Protein AF-A0A418AWX7-F1 (afdb_monomer_lite)

Sequence (514 aa):
MDALFAVVHDLIVQLERRGQIIQDLVLDSDLHAKKHAKAETHLASHEKKITDVTEALERSQGEVQSLKTELLRATAKLESEQKAFKLQKSKLEQQLKISEHRVKAKEGLLERLQHKFQQVMDKEDVSKTRTREVFRTIQQRDPRKSSAADLKSLELIAMYETEREKMTAEIAQLRSQVQELCCDVRDKENVLLRQTGANGFTQRDAFVEKLEQARLEQEQSSRQLRHKEAIIQEKVNKIEIELRHSKDIIADLRDENANLILEVQSRPTIRDYKAIQRRVVLLERQLSDQKAAVHDAHTLEDLRKYMGTAELIHRDKVNAKLHLNRLTTLPKEACLDVRAIAMESPASSPSLPSALHVVEELVAFETHFSHEREMYSLAMTNVDVYEQGERIMIQHFRHLFGVKSMEGVFPKINEVFLFVNEMNNALASIKESLGLASNVSVAHALNELRTALQKMTDPKRPPLAPDTHESYVVTGKSDVVGVAAVRQQHVTLTKLKQVLGAQTIDELVPRATK

Foldseek 3Di:
DVVVVVVVVVVVVVVVVVVVVVVVVVVVVVVVVVVVVVVVVVVVVVVVVVVVVVVVVVVVVVVVVVVVVVVVVVVVVVVVVVVVVVVVVVVVVVVVVVVVVVVVVVVVVVVVVVVVVVVVVVVVVVLLVVLQVVLCVVVVDGQDPPDPVSVVSSVVSSVVVVVVVVVVVVVVVVVVVVVVVVVVVVVVVVVVVVVVPDDDPVCPVVVVVVVVVVVVVVVVVVVVVVVVVVVVVVVVVVVVVVVVVVVVVVVVVVVVVVVVVVVVVPDDDPVRVVVVVVVVVVVVVVVVLVVCLVVPDPDPVSNVVSDDPVVVVVVVVVCVVVVVVCVVVDDPVVVVVVVVVVVVDPPPDQDPVRVVVVVVVVVVVCVVVVVVVVVVVVCVVCVVVVVVVVVVVLVVQCVVQVPPDSVVSVVVVVVVVVVVVVVLVVLCVLCVVLVHDNPDDSVVSVVSVVVVVVVVVDPPDDDDDDPPPPDPLQPDDDPDPVSVVVNVVVVVQVVLCVVQVHPDSVVSVVSVVD

Organism: NCBI:txid157072

Structure (mmCIF, N/CA/C/O backbone):
data_AF-A0A418AWX7-F1
#
_entry.id   AF-A0A418AWX7-F1
#
loop_
_atom_site.group_PDB
_atom_site.id
_atom_site.type_symbol
_atom_site.label_atom_id
_atom_site.label_alt_id
_atom_site.label_comp_id
_atom_site.label_asym_id
_atom_site.label_entity_id
_atom_site.label_seq_id
_atom_site.pdbx_PDB_ins_code
_atom_site.Cartn_x
_atom_site.Cartn_y
_atom_site.Cartn_z
_atom_site.occupancy
_atom_site.B_iso_or_equiv
_atom_site.auth_seq_id
_atom_site.auth_comp_id
_atom_site.auth_asym_id
_atom_site.auth_atom_id
_atom_site.pdbx_PDB_model_num
ATOM 1 N N . MET A 1 1 ? 109.719 5.223 -92.428 1.00 62.81 1 MET A N 1
ATOM 2 C CA . MET A 1 1 ? 108.495 4.396 -92.493 1.00 62.81 1 MET A CA 1
ATOM 3 C C . MET A 1 1 ? 108.276 3.656 -91.176 1.00 62.81 1 MET A C 1
ATOM 5 O O . MET A 1 1 ? 107.209 3.818 -90.605 1.00 62.81 1 MET A O 1
ATOM 9 N N . ASP A 1 2 ? 109.285 2.980 -90.620 1.00 69.44 2 ASP A N 1
ATOM 10 C CA . ASP A 1 2 ? 109.146 2.183 -89.380 1.00 69.44 2 ASP A CA 1
ATOM 11 C C . ASP A 1 2 ? 108.735 2.973 -88.123 1.00 69.44 2 ASP A C 1
ATOM 13 O O . ASP A 1 2 ? 107.909 2.505 -87.345 1.00 69.44 2 ASP A O 1
ATOM 17 N N . ALA A 1 3 ? 109.219 4.208 -87.948 1.00 73.12 3 ALA A N 1
ATOM 18 C CA . ALA A 1 3 ? 108.812 5.062 -86.822 1.00 73.12 3 ALA A CA 1
ATOM 19 C C . ALA A 1 3 ? 107.324 5.467 -86.875 1.00 73.12 3 ALA A C 1
ATOM 21 O O . ALA A 1 3 ? 106.678 5.591 -85.839 1.00 73.12 3 ALA A O 1
ATOM 22 N N . LEU A 1 4 ? 106.765 5.635 -88.080 1.00 76.81 4 LEU A N 1
ATOM 23 C CA . LEU A 1 4 ? 105.343 5.930 -88.265 1.00 76.81 4 LEU A CA 1
ATOM 24 C C . LEU A 1 4 ? 104.494 4.697 -87.926 1.00 76.81 4 LEU A C 1
ATOM 26 O O . LEU A 1 4 ? 103.482 4.823 -87.247 1.00 76.81 4 LEU A O 1
ATOM 30 N N . PHE A 1 5 ? 104.940 3.505 -88.338 1.00 79.75 5 PHE A N 1
ATOM 31 C CA . PHE A 1 5 ? 104.286 2.241 -87.992 1.00 79.75 5 PHE A CA 1
ATOM 32 C C . PHE A 1 5 ? 104.293 1.971 -86.484 1.00 79.75 5 PHE A C 1
ATOM 34 O O . PHE A 1 5 ? 103.267 1.562 -85.953 1.00 79.75 5 PHE A O 1
ATOM 41 N N . ALA A 1 6 ? 105.396 2.249 -85.783 1.00 81.06 6 ALA A N 1
ATOM 42 C CA . ALA A 1 6 ? 105.475 2.088 -84.331 1.00 81.06 6 ALA A CA 1
ATOM 43 C C . ALA A 1 6 ? 104.516 3.030 -83.578 1.00 81.06 6 ALA A C 1
ATOM 45 O O . ALA A 1 6 ? 103.826 2.592 -82.663 1.00 81.06 6 ALA A O 1
ATOM 46 N N . VAL A 1 7 ? 104.416 4.299 -83.996 1.00 84.62 7 VAL A N 1
ATOM 47 C CA . VAL A 1 7 ? 103.490 5.279 -83.396 1.00 84.62 7 VAL A CA 1
ATOM 48 C C . VAL A 1 7 ? 102.031 4.923 -83.681 1.00 84.62 7 VAL A C 1
ATOM 50 O O . VAL A 1 7 ? 101.191 5.008 -82.789 1.00 84.62 7 VAL A O 1
ATOM 53 N N . VAL A 1 8 ? 101.717 4.493 -84.906 1.00 84.94 8 VAL A N 1
ATOM 54 C CA . VAL A 1 8 ? 100.365 4.037 -85.265 1.00 84.94 8 VAL A CA 1
ATOM 55 C C . VAL A 1 8 ? 100.002 2.758 -84.505 1.00 84.94 8 VAL A C 1
ATOM 57 O O . VAL A 1 8 ? 98.878 2.643 -84.030 1.00 84.94 8 VAL A O 1
ATOM 60 N N . HIS A 1 9 ? 100.940 1.823 -84.334 1.00 88.00 9 HIS A N 1
ATOM 61 C CA . HIS A 1 9 ? 100.716 0.601 -83.563 1.00 88.00 9 HIS A CA 1
ATOM 62 C C . HIS A 1 9 ? 100.492 0.886 -82.070 1.00 88.00 9 HIS A C 1
ATOM 64 O O . HIS A 1 9 ? 99.535 0.370 -81.500 1.00 88.00 9 HIS A O 1
ATOM 70 N N . ASP A 1 10 ? 101.296 1.757 -81.450 1.00 87.62 10 ASP A N 1
ATOM 71 C CA . ASP A 1 10 ? 101.098 2.161 -80.050 1.00 87.62 10 ASP A CA 1
ATOM 72 C C . ASP A 1 10 ? 99.767 2.907 -79.859 1.00 87.62 10 ASP A C 1
ATOM 74 O O . ASP A 1 10 ? 99.044 2.664 -78.894 1.00 87.62 10 ASP A O 1
ATOM 78 N N . LEU A 1 11 ? 99.365 3.741 -80.828 1.00 88.19 11 LEU A N 1
ATOM 79 C CA . LEU A 1 11 ? 98.050 4.384 -80.825 1.00 88.19 11 LEU A CA 1
ATOM 80 C C . LEU A 1 11 ? 96.908 3.360 -80.908 1.00 88.19 11 LEU A C 1
ATOM 82 O O . LEU A 1 11 ? 95.921 3.504 -80.190 1.00 88.19 11 LEU A O 1
ATOM 86 N N . ILE A 1 12 ? 97.036 2.321 -81.740 1.00 89.06 12 ILE A N 1
ATOM 87 C CA . ILE A 1 12 ? 96.049 1.233 -81.831 1.00 89.06 12 ILE A CA 1
ATOM 88 C C . ILE A 1 12 ? 95.947 0.496 -80.493 1.00 89.06 12 ILE A C 1
ATOM 90 O O . ILE A 1 12 ? 94.8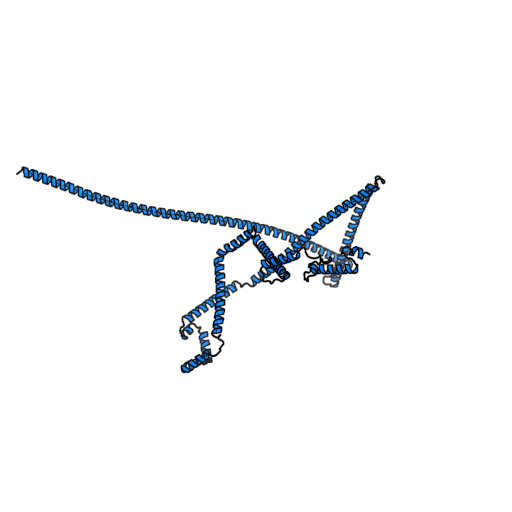47 0.369 -79.965 1.00 89.06 12 ILE A O 1
ATOM 94 N N . VAL A 1 13 ? 97.071 0.107 -79.887 1.00 90.88 13 VAL A N 1
ATOM 95 C CA . VAL A 1 13 ? 97.086 -0.582 -78.583 1.00 90.88 13 VAL A CA 1
ATOM 96 C C . VAL A 1 13 ? 96.496 0.300 -77.476 1.00 90.88 13 VAL A C 1
ATOM 98 O O . VAL A 1 13 ? 95.747 -0.176 -76.620 1.00 90.88 13 VAL A O 1
ATOM 101 N N . GLN A 1 14 ? 96.776 1.606 -77.485 1.00 89.31 14 GLN A N 1
ATOM 102 C CA . GLN A 1 14 ? 96.176 2.550 -76.541 1.00 89.31 14 GLN A CA 1
ATOM 103 C C . GLN A 1 14 ? 94.667 2.723 -76.761 1.00 89.31 14 GLN A C 1
ATOM 105 O O . GLN A 1 14 ? 93.924 2.837 -75.782 1.00 89.31 14 GLN A O 1
ATOM 110 N N . LEU A 1 15 ? 94.202 2.737 -78.013 1.00 89.50 15 LEU A N 1
ATOM 111 C CA . LEU A 1 15 ? 92.778 2.796 -78.348 1.00 89.50 15 LEU A CA 1
ATOM 112 C C . LEU A 1 15 ? 92.053 1.502 -77.966 1.00 89.50 15 LEU A C 1
ATOM 114 O O . LEU A 1 15 ? 90.965 1.582 -77.404 1.00 89.50 15 LEU A O 1
ATOM 118 N N . GLU A 1 16 ? 92.665 0.337 -78.171 1.00 91.44 16 GLU A N 1
ATOM 119 C CA . GLU A 1 16 ? 92.139 -0.961 -77.730 1.00 91.44 16 GLU A CA 1
ATOM 120 C C . GLU A 1 16 ? 92.069 -1.043 -76.202 1.00 91.44 16 GLU A C 1
ATOM 122 O O . GLU A 1 16 ? 91.027 -1.388 -75.646 1.00 91.44 16 GLU A O 1
ATOM 127 N N . ARG A 1 17 ? 93.129 -0.628 -75.493 1.00 91.44 17 ARG A N 1
ATOM 128 C CA . ARG A 1 17 ? 93.140 -0.576 -74.023 1.00 91.44 17 ARG A CA 1
ATOM 129 C C . ARG A 1 17 ? 92.088 0.387 -73.475 1.00 91.44 17 ARG A C 1
ATOM 131 O O . ARG A 1 17 ? 91.425 0.073 -72.490 1.00 91.44 17 ARG A O 1
ATOM 138 N N . ARG A 1 18 ? 91.920 1.560 -74.096 1.00 91.69 18 ARG A N 1
ATOM 139 C CA . ARG A 1 18 ? 90.840 2.497 -73.746 1.00 91.69 18 ARG A CA 1
ATOM 140 C C . ARG A 1 18 ? 89.468 1.902 -74.044 1.00 91.69 18 ARG A C 1
ATOM 142 O O . ARG A 1 18 ? 88.578 2.049 -73.215 1.00 91.69 18 ARG A O 1
ATOM 149 N N . GLY A 1 19 ? 89.313 1.216 -75.175 1.00 91.31 19 GLY A N 1
ATOM 150 C CA . GLY A 1 19 ? 88.096 0.492 -75.537 1.00 91.31 19 GLY A CA 1
ATOM 151 C C . GLY A 1 19 ? 87.714 -0.543 -74.480 1.00 91.31 19 GLY A C 1
ATOM 152 O O . GLY A 1 19 ? 86.573 -0.540 -74.028 1.00 91.31 19 GLY A O 1
ATOM 153 N N . GLN A 1 20 ? 88.681 -1.334 -74.005 1.00 92.44 20 GLN A N 1
ATOM 154 C CA . GLN A 1 20 ? 88.467 -2.317 -72.941 1.00 92.44 20 GLN A CA 1
ATOM 155 C C . GLN A 1 20 ? 88.061 -1.657 -71.617 1.00 92.44 20 GLN A C 1
ATOM 157 O O . GLN A 1 20 ? 87.085 -2.072 -71.006 1.00 92.44 20 GLN A O 1
ATOM 162 N N . ILE A 1 21 ? 88.747 -0.586 -71.201 1.00 92.62 21 ILE A N 1
ATOM 163 C CA . ILE A 1 21 ? 88.401 0.144 -69.968 1.00 92.62 21 ILE A CA 1
ATOM 164 C C . ILE A 1 21 ? 86.984 0.728 -70.052 1.00 92.62 21 ILE A C 1
ATOM 166 O O . ILE A 1 21 ? 86.237 0.670 -69.081 1.00 92.62 21 ILE A O 1
ATOM 170 N N . ILE A 1 22 ? 86.599 1.289 -71.203 1.00 91.12 22 ILE A N 1
ATOM 171 C CA . ILE A 1 22 ? 85.243 1.809 -71.416 1.00 91.12 22 ILE A CA 1
ATOM 172 C C . ILE A 1 22 ? 84.224 0.668 -71.357 1.00 91.12 22 ILE A C 1
ATOM 174 O O . ILE A 1 22 ? 83.183 0.826 -70.726 1.00 91.12 22 ILE A O 1
ATOM 178 N N . GLN A 1 23 ? 84.520 -0.478 -71.972 1.00 92.50 23 GLN A N 1
ATOM 179 C CA . GLN A 1 23 ? 83.641 -1.643 -71.937 1.00 92.50 23 GLN A CA 1
ATOM 180 C C . GLN A 1 23 ? 83.453 -2.175 -70.509 1.00 92.50 23 GLN A C 1
ATOM 182 O O . GLN A 1 23 ? 82.316 -2.410 -70.102 1.00 92.50 23 GLN A O 1
ATOM 187 N N . ASP A 1 24 ? 84.531 -2.290 -69.733 1.00 92.19 24 ASP A N 1
ATOM 188 C CA . ASP A 1 24 ? 84.483 -2.721 -68.334 1.00 92.19 24 ASP A CA 1
ATOM 189 C C . ASP A 1 24 ? 83.691 -1.719 -67.475 1.00 92.19 24 ASP A C 1
ATOM 191 O O . ASP A 1 24 ? 82.825 -2.118 -66.700 1.00 92.19 24 ASP A O 1
ATOM 195 N N . LEU A 1 25 ? 83.893 -0.410 -67.679 1.00 92.44 25 LEU A N 1
ATOM 196 C CA . LEU A 1 25 ? 83.134 0.643 -66.991 1.00 92.44 25 LEU A CA 1
ATOM 197 C C . LEU A 1 25 ? 81.637 0.616 -67.325 1.00 92.44 25 LEU A C 1
ATOM 199 O O . LEU A 1 25 ? 80.815 0.858 -66.442 1.00 92.44 25 LEU A O 1
ATOM 203 N N . VAL A 1 26 ? 81.264 0.334 -68.577 1.00 92.06 26 VAL A N 1
ATOM 204 C CA . VAL A 1 26 ? 79.854 0.203 -68.984 1.00 92.06 26 VAL A CA 1
ATOM 205 C C . VAL A 1 26 ? 79.225 -1.033 -68.341 1.00 92.06 26 VAL A C 1
ATOM 207 O O . VAL A 1 26 ? 78.130 -0.938 -67.791 1.00 92.06 26 VAL A O 1
ATOM 210 N N . LEU A 1 27 ? 79.926 -2.171 -68.338 1.00 92.69 27 LEU A N 1
ATOM 211 C CA . LEU A 1 27 ? 79.446 -3.395 -67.692 1.00 92.69 27 LEU A CA 1
ATOM 212 C C . LEU A 1 27 ? 79.298 -3.223 -66.175 1.00 92.69 27 LEU A C 1
ATOM 214 O O . LEU A 1 27 ? 78.284 -3.640 -65.609 1.00 92.69 27 LEU A O 1
ATOM 218 N N . ASP A 1 28 ? 80.258 -2.571 -65.521 1.00 92.12 28 ASP A N 1
ATOM 219 C CA . ASP A 1 28 ? 80.170 -2.242 -64.100 1.00 92.12 28 ASP A CA 1
ATOM 220 C C . ASP A 1 28 ? 79.027 -1.259 -63.830 1.00 92.12 28 ASP A C 1
ATOM 222 O O . ASP A 1 28 ? 78.258 -1.466 -62.890 1.00 92.12 28 ASP A O 1
ATOM 226 N N . SER A 1 29 ? 78.841 -0.239 -64.673 1.00 91.31 29 SER A N 1
ATOM 227 C CA . SER A 1 29 ? 77.714 0.696 -64.575 1.00 91.31 29 SER A CA 1
ATOM 228 C C . SER A 1 29 ? 76.367 -0.027 -64.675 1.00 91.31 29 SER A C 1
ATOM 230 O O . SER A 1 29 ? 75.503 0.177 -63.821 1.00 91.31 29 SER A O 1
ATOM 232 N N . ASP A 1 30 ? 76.213 -0.951 -65.625 1.00 91.00 30 ASP A N 1
ATOM 233 C CA . ASP A 1 30 ? 75.006 -1.766 -65.787 1.00 91.00 30 ASP A CA 1
ATOM 234 C C . ASP A 1 30 ? 74.768 -2.702 -64.592 1.00 91.00 30 ASP A C 1
ATOM 236 O O . ASP A 1 30 ? 73.631 -2.884 -64.139 1.00 91.00 30 ASP A O 1
ATOM 240 N N . LEU A 1 31 ? 75.827 -3.312 -64.051 1.00 91.38 31 LEU A N 1
ATOM 241 C CA . LEU A 1 31 ? 75.743 -4.148 -62.852 1.00 91.38 31 LEU A CA 1
ATOM 242 C C . LEU A 1 31 ? 75.363 -3.323 -61.620 1.00 91.38 31 LEU A C 1
ATOM 244 O O . LEU A 1 31 ? 74.527 -3.763 -60.823 1.00 91.38 31 LEU A O 1
ATOM 248 N N . HIS A 1 32 ? 75.939 -2.133 -61.465 1.00 90.56 32 HIS A N 1
ATOM 249 C CA . HIS A 1 32 ? 75.603 -1.199 -60.398 1.00 90.56 32 HIS A CA 1
ATOM 250 C C . HIS A 1 32 ? 74.167 -0.688 -60.531 1.00 90.56 32 HIS A C 1
ATOM 252 O O . HIS A 1 32 ? 73.441 -0.719 -59.539 1.00 90.56 32 HIS A O 1
ATOM 258 N N . ALA A 1 33 ? 73.708 -0.341 -61.735 1.00 92.19 33 ALA A N 1
ATOM 259 C CA . ALA A 1 33 ? 72.328 0.060 -62.000 1.00 92.19 33 ALA A CA 1
ATOM 260 C C . ALA A 1 33 ? 71.334 -1.061 -61.659 1.00 92.19 33 ALA A C 1
ATOM 262 O O . ALA A 1 33 ? 70.337 -0.827 -60.978 1.00 92.19 33 ALA A O 1
ATOM 263 N N . LYS A 1 34 ? 71.631 -2.314 -62.034 1.00 92.19 34 LYS A N 1
ATOM 264 C CA . LYS A 1 34 ? 70.796 -3.476 -61.671 1.00 92.19 34 LYS A CA 1
ATOM 265 C C . LYS A 1 34 ? 70.771 -3.733 -60.164 1.00 92.19 34 LYS A C 1
ATOM 267 O O . LYS A 1 34 ? 69.722 -4.088 -59.628 1.00 92.19 34 LYS A O 1
ATOM 272 N N . LYS A 1 35 ? 71.906 -3.589 -59.472 1.00 92.50 35 LYS A N 1
ATOM 273 C CA . LYS A 1 35 ? 71.975 -3.707 -58.004 1.00 92.50 35 LYS A CA 1
ATOM 274 C C . LYS A 1 35 ? 71.192 -2.583 -57.321 1.00 92.50 35 LYS A C 1
ATOM 276 O O . LYS A 1 35 ? 70.462 -2.869 -56.377 1.00 92.50 35 LYS A O 1
ATOM 281 N N . HIS A 1 36 ? 71.297 -1.356 -57.827 1.00 91.50 36 HIS A N 1
ATOM 282 C CA . HIS A 1 36 ? 70.558 -0.195 -57.334 1.00 91.50 36 HIS A CA 1
ATOM 283 C C . HIS A 1 36 ? 69.050 -0.382 -57.502 1.00 91.50 36 HIS A C 1
ATOM 285 O O . HIS A 1 36 ? 68.324 -0.322 -56.519 1.00 91.50 36 HIS A O 1
ATOM 291 N N . ALA A 1 37 ? 68.593 -0.753 -58.702 1.00 91.56 37 ALA A N 1
ATOM 292 C CA . ALA A 1 37 ? 67.181 -1.018 -58.969 1.00 91.56 37 ALA A CA 1
ATOM 293 C C . ALA A 1 37 ? 66.618 -2.124 -58.058 1.00 91.56 37 ALA A C 1
ATOM 295 O O . ALA A 1 37 ? 65.523 -1.997 -57.514 1.00 91.56 37 ALA A O 1
ATOM 296 N N . LYS A 1 38 ? 67.378 -3.204 -57.818 1.00 92.94 38 LYS A N 1
ATOM 297 C CA . LYS A 1 38 ? 66.978 -4.243 -56.852 1.00 92.94 38 LYS A CA 1
ATOM 298 C C . LYS A 1 38 ? 66.885 -3.692 -55.427 1.00 92.94 38 LYS A C 1
ATOM 300 O O . LYS A 1 38 ? 65.895 -3.956 -54.749 1.00 92.94 38 LYS A O 1
ATOM 305 N N . ALA A 1 39 ? 67.875 -2.924 -54.975 1.00 91.62 39 ALA A N 1
ATOM 306 C CA . ALA A 1 39 ? 67.853 -2.305 -53.653 1.00 91.62 39 ALA A CA 1
ATOM 307 C C . ALA A 1 39 ? 66.654 -1.353 -53.487 1.00 91.62 39 ALA A C 1
ATOM 309 O O . ALA A 1 39 ? 65.963 -1.445 -52.478 1.00 91.62 39 ALA A O 1
ATOM 310 N N . GLU A 1 40 ? 66.341 -0.535 -54.495 1.00 92.88 40 GLU A N 1
ATOM 311 C CA . GLU A 1 40 ? 65.166 0.348 -54.509 1.00 92.88 40 GLU A CA 1
ATOM 312 C C . GLU A 1 40 ? 63.855 -0.437 -54.434 1.00 92.88 40 GLU A C 1
ATOM 314 O O . GLU A 1 40 ? 62.979 -0.088 -53.648 1.00 92.88 40 GLU A O 1
ATOM 319 N N . THR A 1 41 ? 63.721 -1.544 -55.173 1.00 93.25 41 THR A N 1
ATOM 320 C CA . THR A 1 41 ? 62.508 -2.380 -55.084 1.00 93.25 41 THR A CA 1
ATOM 321 C C . THR A 1 41 ? 62.333 -3.018 -53.705 1.00 93.25 41 THR A C 1
ATOM 323 O O . THR A 1 41 ? 61.214 -3.090 -53.192 1.00 93.25 41 THR A O 1
ATOM 326 N N . HIS A 1 42 ? 63.425 -3.457 -53.071 1.00 94.62 42 HIS A N 1
ATOM 327 C CA . HIS A 1 42 ? 63.380 -3.977 -51.707 1.00 94.62 42 HIS A CA 1
ATOM 328 C C . HIS A 1 42 ? 63.041 -2.876 -50.703 1.00 94.62 42 HIS A C 1
ATOM 330 O O . HIS A 1 42 ? 62.200 -3.099 -49.834 1.00 94.62 42 HIS A O 1
ATOM 336 N N . LEU A 1 43 ? 63.639 -1.693 -50.848 1.00 94.81 43 LEU A N 1
ATOM 337 C CA . LEU A 1 43 ? 63.383 -0.536 -49.996 1.00 94.81 43 LEU A CA 1
ATOM 338 C C . LEU A 1 43 ? 61.913 -0.109 -50.094 1.00 94.81 43 LEU A C 1
ATOM 340 O O . LEU A 1 43 ? 61.241 -0.074 -49.070 1.00 94.81 43 LEU A O 1
ATOM 344 N N . ALA A 1 44 ? 61.370 0.041 -51.305 1.00 94.06 44 ALA A N 1
ATOM 345 C CA . ALA A 1 44 ? 59.953 0.339 -51.525 1.00 94.06 44 ALA A CA 1
ATOM 346 C C . ALA A 1 44 ? 59.026 -0.745 -50.941 1.00 94.06 44 ALA A C 1
ATOM 348 O O . ALA A 1 44 ? 57.980 -0.448 -50.360 1.00 94.06 44 ALA A O 1
ATOM 349 N N . SER A 1 45 ? 59.406 -2.027 -51.041 1.00 95.00 45 SER A N 1
ATOM 350 C CA . SER A 1 45 ? 58.647 -3.110 -50.403 1.00 95.00 45 SER A CA 1
ATOM 351 C C . SER A 1 45 ? 58.694 -3.039 -48.875 1.00 95.00 45 SER A C 1
ATOM 353 O O . SER A 1 45 ? 57.709 -3.413 -48.236 1.00 95.00 45 SER A O 1
ATOM 355 N N . HIS A 1 46 ? 59.819 -2.640 -48.285 1.00 94.62 46 HIS A N 1
ATOM 356 C CA . HIS A 1 46 ? 59.952 -2.484 -46.840 1.00 94.62 46 HIS A CA 1
ATOM 357 C C . HIS A 1 46 ? 59.199 -1.255 -46.337 1.00 94.62 46 HIS A C 1
ATOM 359 O O . HIS A 1 46 ? 58.489 -1.377 -45.345 1.00 94.62 46 HIS A O 1
ATOM 365 N N . GLU A 1 47 ? 59.266 -0.128 -47.046 1.00 95.12 47 GLU A N 1
ATOM 366 C CA . GLU A 1 47 ? 58.471 1.069 -46.758 1.00 95.12 47 GLU A CA 1
ATOM 367 C C . GLU A 1 47 ? 56.978 0.747 -46.762 1.00 95.12 47 GLU A C 1
ATOM 369 O O . GLU A 1 47 ? 56.298 1.031 -45.780 1.00 95.12 47 GLU A O 1
ATOM 374 N N . LYS A 1 48 ? 56.491 0.036 -47.788 1.00 95.94 48 LYS A N 1
ATOM 375 C CA . LYS A 1 48 ? 55.095 -0.415 -47.837 1.00 95.94 48 LYS A CA 1
ATOM 376 C C . LYS A 1 48 ? 54.719 -1.312 -46.651 1.00 95.94 48 LYS A C 1
ATOM 378 O O . LYS A 1 48 ? 53.654 -1.171 -46.065 1.00 95.94 48 LYS A O 1
ATOM 383 N N . LYS A 1 49 ? 55.593 -2.243 -46.254 1.00 96.69 49 LYS A N 1
ATOM 384 C CA . LYS A 1 49 ? 55.337 -3.083 -45.070 1.00 96.69 49 LYS A CA 1
ATOM 385 C C . LYS A 1 49 ? 55.302 -2.260 -43.784 1.00 96.69 49 LYS A C 1
ATOM 387 O O . LYS A 1 49 ? 54.504 -2.562 -42.903 1.00 96.69 49 LYS A O 1
ATOM 392 N N . ILE A 1 50 ? 56.162 -1.250 -43.662 1.00 95.44 50 ILE A N 1
ATOM 393 C CA . ILE A 1 50 ? 56.182 -0.352 -42.504 1.00 95.44 50 ILE A CA 1
ATOM 394 C C . ILE A 1 50 ? 54.872 0.438 -42.445 1.00 95.44 50 ILE A C 1
ATOM 396 O O . ILE A 1 50 ? 54.262 0.478 -41.378 1.00 95.44 50 ILE A O 1
ATOM 400 N N . THR A 1 51 ? 54.394 0.994 -43.564 1.00 96.44 51 THR A N 1
ATOM 401 C CA . THR A 1 51 ? 53.107 1.711 -43.605 1.00 96.44 51 THR A CA 1
ATOM 402 C C . THR A 1 51 ? 51.943 0.799 -43.234 1.00 96.44 51 THR A C 1
ATOM 404 O O . THR A 1 51 ? 51.185 1.134 -42.329 1.00 96.44 51 THR A O 1
ATOM 407 N N . ASP A 1 52 ? 51.863 -0.397 -43.827 1.00 96.44 52 ASP A N 1
ATOM 408 C CA . ASP A 1 52 ? 50.788 -1.359 -43.554 1.00 96.44 52 ASP A CA 1
ATOM 409 C C . ASP A 1 52 ? 50.743 -1.760 -42.063 1.00 96.44 52 ASP A C 1
ATOM 411 O O . ASP A 1 52 ? 49.669 -1.839 -41.459 1.00 96.44 52 ASP A O 1
ATOM 415 N N . VAL A 1 53 ? 51.910 -1.987 -41.442 1.00 96.56 53 VAL A N 1
ATOM 416 C CA . VAL A 1 53 ? 52.018 -2.317 -40.008 1.00 96.56 53 VAL A CA 1
ATOM 417 C C . VAL A 1 53 ? 51.666 -1.120 -39.124 1.00 96.56 53 VAL A C 1
ATOM 419 O O . VAL A 1 53 ? 51.025 -1.303 -38.089 1.00 96.56 53 VAL A O 1
ATOM 422 N N . THR A 1 54 ? 52.052 0.093 -39.521 1.00 95.88 54 THR A N 1
ATOM 423 C CA . THR A 1 54 ? 51.767 1.319 -38.760 1.00 95.88 54 THR A CA 1
ATOM 424 C C . THR A 1 54 ? 50.264 1.589 -38.750 1.00 95.88 54 THR A C 1
ATOM 426 O O . THR A 1 54 ? 49.679 1.759 -37.684 1.00 95.88 54 THR A O 1
ATOM 429 N N . GLU A 1 55 ? 49.603 1.497 -39.905 1.00 96.31 55 GLU A N 1
ATOM 430 C CA . GLU A 1 55 ? 48.148 1.639 -39.996 1.00 96.31 55 GLU A CA 1
ATOM 431 C C . GLU A 1 55 ? 47.401 0.549 -39.212 1.00 96.31 55 GLU A C 1
ATOM 433 O O . GLU A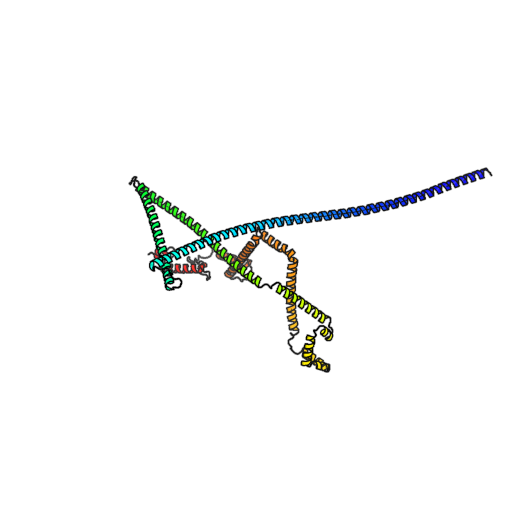 1 55 ? 46.378 0.817 -38.581 1.00 96.31 55 GLU A O 1
ATOM 438 N N . ALA A 1 56 ? 47.888 -0.697 -39.241 1.00 96.38 56 ALA A N 1
ATOM 439 C CA . ALA A 1 56 ? 47.294 -1.782 -38.461 1.00 96.38 56 ALA A CA 1
ATOM 440 C C . ALA A 1 56 ? 47.434 -1.543 -36.947 1.00 96.38 56 ALA A C 1
ATOM 442 O O . ALA A 1 56 ? 46.498 -1.819 -36.191 1.00 96.38 56 ALA A O 1
ATOM 443 N N . LEU A 1 57 ? 48.573 -1.000 -36.505 1.00 96.25 57 LEU A N 1
ATOM 444 C CA . LEU A 1 57 ? 48.801 -0.630 -35.111 1.00 96.25 57 LEU A CA 1
ATOM 445 C C . LEU A 1 57 ? 47.867 0.505 -34.675 1.00 96.25 5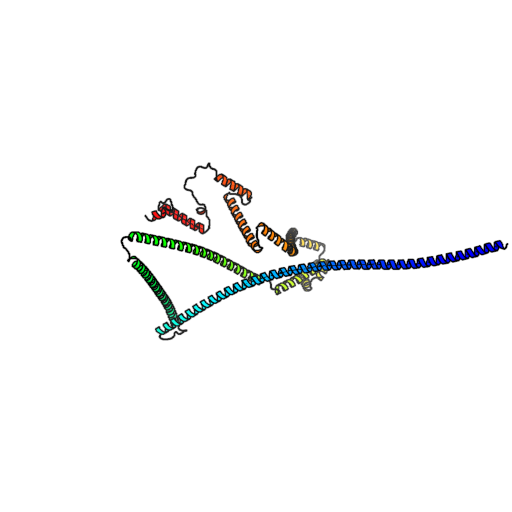7 LEU A C 1
ATOM 447 O O . LEU A 1 57 ? 47.253 0.397 -33.616 1.00 96.25 57 LEU A O 1
ATOM 451 N N . GLU A 1 58 ? 47.713 1.552 -35.487 1.00 96.62 58 GLU A N 1
ATOM 452 C CA . GLU A 1 58 ? 46.793 2.663 -35.206 1.00 96.62 58 GLU A CA 1
ATOM 453 C C . GLU A 1 58 ? 45.337 2.189 -35.110 1.00 96.62 58 GLU A C 1
ATOM 455 O O . GLU A 1 58 ? 44.630 2.544 -34.164 1.00 96.62 58 GLU A O 1
ATOM 460 N N . ARG A 1 59 ? 44.901 1.314 -36.029 1.00 96.44 59 ARG A N 1
ATOM 461 C CA . ARG A 1 59 ? 43.568 0.691 -35.980 1.00 96.44 59 ARG A CA 1
ATOM 462 C C . ARG A 1 59 ? 43.358 -0.098 -34.688 1.00 96.44 59 ARG A C 1
ATOM 464 O O . ARG A 1 59 ? 42.369 0.123 -33.992 1.00 96.44 59 ARG A O 1
ATOM 471 N N . SER A 1 60 ? 44.315 -0.950 -34.319 1.00 94.50 60 SER A N 1
ATOM 472 C CA . SER A 1 60 ? 44.240 -1.732 -33.080 1.00 94.50 60 SER A CA 1
ATOM 473 C C . SER A 1 60 ? 44.246 -0.844 -31.828 1.00 94.50 60 SER A C 1
ATOM 475 O O . SER A 1 60 ? 43.499 -1.093 -30.882 1.00 94.50 60 SER A O 1
ATOM 477 N N . GLN A 1 61 ? 45.031 0.238 -31.817 1.00 96.88 61 GLN A N 1
ATOM 478 C CA . GLN A 1 61 ? 45.019 1.214 -30.725 1.00 96.88 61 GLN A CA 1
ATOM 479 C C . GLN A 1 61 ? 43.663 1.921 -30.604 1.00 96.88 61 GLN A C 1
ATOM 481 O O . GLN A 1 61 ? 43.171 2.093 -29.485 1.00 96.88 61 GLN A O 1
ATOM 486 N N . GLY A 1 62 ? 43.037 2.282 -31.728 1.00 95.69 62 GLY A N 1
ATOM 487 C CA . GLY A 1 62 ? 41.682 2.834 -31.758 1.00 95.69 62 GLY A CA 1
ATOM 488 C C . GLY A 1 62 ? 40.644 1.865 -31.184 1.00 95.69 62 GLY A C 1
ATOM 489 O O . GLY A 1 62 ? 39.841 2.249 -30.330 1.00 95.69 62 GLY A O 1
ATOM 490 N N . GLU A 1 63 ? 40.707 0.589 -31.570 1.00 96.81 63 GLU A N 1
ATOM 491 C CA . GLU A 1 63 ? 39.831 -0.462 -31.038 1.00 96.81 63 GLU A CA 1
ATOM 492 C C . GLU A 1 63 ? 40.005 -0.637 -29.525 1.00 96.81 63 GLU A C 1
ATOM 494 O O . GLU A 1 63 ? 39.021 -0.605 -28.785 1.00 96.81 63 GLU A O 1
ATOM 499 N N . VAL A 1 64 ? 41.244 -0.728 -29.034 1.00 95.75 64 VAL A N 1
ATOM 500 C CA . VAL A 1 64 ? 41.534 -0.846 -27.595 1.00 95.75 64 VAL A CA 1
ATOM 501 C C . VAL A 1 64 ? 40.998 0.356 -26.815 1.00 95.75 64 VAL A C 1
ATOM 503 O O . VAL A 1 64 ? 40.441 0.187 -25.727 1.00 95.75 64 VAL A O 1
ATOM 506 N N . GLN A 1 65 ? 41.126 1.573 -27.352 1.00 95.88 65 GLN A N 1
ATOM 507 C CA . GLN A 1 65 ? 40.557 2.764 -26.721 1.00 95.88 65 GLN A CA 1
ATOM 508 C C . GLN A 1 65 ? 39.028 2.706 -26.686 1.00 95.88 65 GLN A C 1
ATOM 510 O O . GLN A 1 65 ? 38.441 2.976 -25.635 1.00 95.88 65 GLN A O 1
ATOM 515 N N . SER A 1 66 ? 38.384 2.296 -27.782 1.00 96.06 66 SER A N 1
ATOM 516 C CA . SER A 1 66 ? 36.926 2.146 -27.833 1.00 96.06 66 SER A CA 1
ATOM 517 C C . SER A 1 66 ? 36.431 1.134 -26.792 1.00 96.06 66 SER A C 1
ATOM 519 O O . SER A 1 66 ? 35.615 1.491 -25.938 1.00 96.06 66 SER A O 1
ATOM 521 N N . LEU A 1 67 ? 37.040 -0.055 -26.734 1.00 95.56 67 LEU A N 1
ATOM 522 C CA . LEU A 1 67 ? 36.718 -1.104 -25.766 1.00 95.56 67 LEU A CA 1
ATOM 523 C C . LEU A 1 67 ? 36.945 -0.639 -24.324 1.00 95.56 67 LEU A C 1
ATOM 525 O O . LEU A 1 67 ? 36.146 -0.936 -23.436 1.00 95.56 67 LEU A O 1
ATOM 529 N N . LYS A 1 68 ? 37.994 0.153 -24.071 1.00 96.50 68 LYS A N 1
ATOM 530 C CA . LYS A 1 68 ? 38.241 0.743 -22.749 1.00 96.50 68 LYS A CA 1
ATOM 531 C C . LYS A 1 68 ? 37.136 1.722 -22.346 1.00 96.50 68 LYS A C 1
ATOM 533 O O . LYS A 1 68 ? 36.723 1.724 -21.186 1.00 96.50 68 LYS A O 1
ATOM 538 N N . THR A 1 69 ? 36.636 2.541 -23.274 1.00 96.12 69 THR A N 1
ATOM 539 C CA . THR A 1 69 ? 35.511 3.449 -22.985 1.00 96.12 69 THR A CA 1
ATOM 540 C C . THR A 1 69 ? 34.202 2.700 -22.753 1.00 96.12 69 THR A C 1
ATOM 542 O O . THR A 1 69 ? 33.438 3.073 -21.861 1.00 96.12 69 THR A O 1
ATOM 545 N N . GLU A 1 70 ? 33.949 1.623 -23.496 1.00 96.12 70 GLU A N 1
ATOM 546 C CA . GLU A 1 70 ? 32.776 0.769 -23.297 1.00 96.12 70 GLU A CA 1
ATOM 547 C C . GLU A 1 70 ? 32.819 0.054 -21.951 1.00 96.12 70 GLU A C 1
ATOM 549 O O . GLU A 1 70 ? 31.823 0.072 -21.225 1.00 96.12 70 GLU A O 1
ATOM 554 N N . LEU A 1 71 ? 33.984 -0.479 -21.567 1.00 94.31 71 LEU A N 1
ATOM 555 C CA . LEU A 1 71 ? 34.192 -1.095 -20.260 1.00 94.31 71 LEU A CA 1
ATOM 556 C C . LEU A 1 71 ? 33.886 -0.107 -19.129 1.00 94.31 71 LEU A C 1
ATOM 558 O O . LEU A 1 71 ? 33.123 -0.440 -18.229 1.00 94.31 71 LEU A O 1
ATOM 562 N N . LEU A 1 72 ? 34.407 1.125 -19.201 1.00 96.69 72 LEU A N 1
ATOM 563 C CA . LEU A 1 72 ? 34.141 2.163 -18.196 1.00 96.69 72 LEU A CA 1
ATOM 564 C C . LEU A 1 72 ? 32.654 2.540 -18.109 1.00 96.69 72 LEU A C 1
ATOM 566 O O . LEU A 1 72 ? 32.127 2.768 -17.018 1.00 96.69 72 LEU A O 1
ATOM 570 N N . ARG A 1 73 ? 31.950 2.599 -19.246 1.00 94.75 73 ARG A N 1
ATOM 571 C CA . ARG A 1 73 ? 30.497 2.836 -19.250 1.00 94.75 73 ARG A CA 1
ATOM 572 C C . ARG A 1 73 ? 29.739 1.661 -18.639 1.00 94.75 73 ARG A C 1
ATOM 574 O O . ARG A 1 73 ? 28.797 1.888 -17.884 1.00 94.75 73 ARG A O 1
ATOM 581 N N . ALA A 1 74 ? 30.130 0.427 -18.951 1.00 93.19 74 ALA A N 1
ATOM 582 C CA . ALA A 1 74 ? 29.510 -0.773 -18.403 1.00 93.19 74 ALA A CA 1
ATOM 583 C C . ALA A 1 74 ? 29.716 -0.871 -16.883 1.00 93.19 74 ALA A C 1
ATOM 585 O O . ALA A 1 74 ? 28.756 -1.128 -16.159 1.00 93.19 74 ALA A O 1
ATOM 586 N N . THR A 1 75 ? 30.922 -0.583 -16.380 1.00 93.44 75 THR A N 1
ATOM 587 C CA . THR A 1 75 ? 31.195 -0.574 -14.935 1.00 93.44 75 THR A CA 1
ATOM 588 C C . THR A 1 75 ? 30.399 0.513 -14.219 1.00 93.44 75 THR A C 1
ATOM 590 O O . THR A 1 75 ? 29.780 0.233 -13.197 1.00 93.44 75 THR A O 1
ATOM 593 N N . ALA A 1 76 ? 30.321 1.726 -14.779 1.00 94.12 76 ALA A N 1
ATOM 594 C CA . ALA A 1 76 ? 29.526 2.810 -14.200 1.00 94.12 76 ALA A CA 1
ATOM 595 C C . ALA A 1 76 ? 28.021 2.483 -14.154 1.00 94.12 76 ALA A C 1
ATOM 597 O O . ALA A 1 76 ? 27.348 2.785 -13.165 1.00 94.12 76 ALA A O 1
ATOM 598 N N . LYS A 1 77 ? 27.487 1.833 -15.200 1.00 94.88 77 LYS A N 1
ATOM 599 C CA . LYS A 1 77 ? 26.099 1.342 -15.214 1.00 94.88 77 LYS A CA 1
ATOM 600 C C . LYS A 1 77 ? 25.867 0.301 -14.120 1.00 94.88 77 LYS A C 1
ATOM 602 O O . LYS A 1 77 ? 24.937 0.460 -13.334 1.00 94.88 77 LYS A O 1
ATOM 607 N N . LEU A 1 78 ? 26.750 -0.691 -14.011 1.00 92.25 78 LEU A N 1
ATOM 608 C CA . LEU A 1 78 ? 26.644 -1.754 -13.010 1.00 92.25 78 LEU A CA 1
ATOM 609 C C . LEU A 1 78 ? 26.712 -1.198 -11.578 1.00 92.25 78 LEU A C 1
ATOM 611 O O . LEU A 1 78 ? 25.930 -1.600 -10.718 1.00 92.25 78 LEU A O 1
ATOM 615 N N . GLU A 1 79 ? 27.579 -0.218 -11.315 1.00 93.06 79 GLU A N 1
ATOM 616 C CA . GLU A 1 79 ? 27.636 0.469 -10.018 1.00 93.06 79 GLU A CA 1
ATOM 617 C C . GLU A 1 79 ? 26.355 1.255 -9.701 1.00 93.06 79 GLU A C 1
ATOM 619 O O . GLU A 1 79 ? 25.904 1.272 -8.550 1.00 93.06 79 GLU A O 1
ATOM 624 N N . SER A 1 80 ? 25.766 1.916 -10.701 1.00 90.81 80 SER A N 1
ATOM 625 C CA . SER A 1 80 ? 24.499 2.640 -10.554 1.00 90.81 80 SER A CA 1
ATOM 626 C C . SER A 1 80 ? 23.351 1.685 -10.214 1.00 90.81 80 SER A C 1
ATOM 628 O O . SER A 1 80 ? 22.636 1.892 -9.230 1.00 90.81 80 SER A O 1
ATOM 630 N N . GLU A 1 81 ? 23.232 0.585 -10.959 1.00 90.94 81 GLU A N 1
ATOM 631 C CA . GLU A 1 81 ? 22.240 -0.466 -10.717 1.00 90.94 81 GLU A CA 1
ATOM 632 C C . GLU A 1 81 ? 22.429 -1.104 -9.338 1.00 90.94 81 GLU A C 1
ATOM 634 O O . GLU A 1 81 ? 21.470 -1.268 -8.585 1.00 90.94 81 GLU A O 1
ATOM 639 N N . GLN A 1 82 ? 23.672 -1.378 -8.935 1.00 91.69 82 GLN A N 1
ATOM 640 C CA . GLN A 1 82 ? 23.965 -1.927 -7.614 1.00 91.69 82 GLN A CA 1
ATOM 641 C C . GLN A 1 82 ? 23.528 -0.980 -6.484 1.00 91.69 82 GLN A C 1
ATOM 643 O O . GLN A 1 82 ? 23.019 -1.436 -5.455 1.00 91.69 82 GLN A O 1
ATOM 648 N N . LYS A 1 83 ? 23.700 0.337 -6.653 1.00 92.62 83 LYS A N 1
ATOM 649 C CA . LYS A 1 83 ? 23.208 1.341 -5.695 1.00 92.62 83 LYS A CA 1
ATOM 650 C C . LYS A 1 83 ? 21.678 1.378 -5.665 1.00 92.62 83 LYS A C 1
ATOM 652 O O . LYS A 1 83 ? 21.107 1.396 -4.573 1.00 92.62 83 LYS A O 1
ATOM 657 N N . ALA A 1 84 ? 21.024 1.324 -6.826 1.00 88.75 84 ALA A N 1
ATOM 658 C CA . ALA A 1 84 ? 19.566 1.279 -6.926 1.00 88.75 84 ALA A CA 1
ATOM 659 C C . ALA A 1 84 ? 18.986 0.031 -6.236 1.00 88.75 84 ALA A C 1
ATOM 661 O O . ALA A 1 84 ? 18.085 0.152 -5.403 1.00 88.75 84 ALA A O 1
ATOM 662 N N . PHE A 1 85 ? 19.563 -1.150 -6.478 1.00 90.81 85 PHE A N 1
ATOM 663 C CA . PHE A 1 85 ? 19.138 -2.392 -5.829 1.00 90.81 85 PHE A CA 1
ATOM 664 C C . PHE A 1 85 ? 19.368 -2.381 -4.317 1.00 90.81 85 PHE A C 1
ATOM 666 O O . PHE A 1 85 ? 18.508 -2.844 -3.568 1.00 90.81 85 PHE A O 1
ATOM 673 N N . LYS A 1 86 ? 20.482 -1.815 -3.831 1.00 89.94 86 LYS A N 1
ATOM 674 C CA . LYS A 1 86 ? 20.718 -1.651 -2.384 1.00 89.94 86 LYS A CA 1
ATOM 675 C C . LYS A 1 86 ? 19.657 -0.763 -1.731 1.00 89.94 86 LYS A C 1
ATOM 677 O O . LYS A 1 86 ? 19.159 -1.104 -0.658 1.00 89.94 86 LYS A O 1
ATOM 682 N N . LEU A 1 87 ? 19.283 0.339 -2.382 1.00 88.56 87 LEU A N 1
ATOM 683 C CA . LEU A 1 87 ? 18.235 1.231 -1.887 1.00 88.56 87 LEU A CA 1
ATOM 684 C C . LEU A 1 87 ? 16.865 0.538 -1.875 1.00 88.56 87 LEU A C 1
ATOM 686 O O . LEU A 1 87 ? 16.146 0.604 -0.879 1.00 88.56 87 LEU A O 1
ATOM 690 N N . GLN A 1 88 ? 16.522 -0.169 -2.955 1.00 87.25 88 GLN A N 1
ATOM 691 C CA . GLN A 1 88 ? 15.265 -0.909 -3.053 1.00 87.25 88 GLN A CA 1
ATOM 692 C C . GLN A 1 88 ? 15.182 -2.024 -2.004 1.00 87.25 88 GLN A C 1
ATOM 694 O O . GLN A 1 88 ? 14.152 -2.164 -1.346 1.00 87.25 88 GLN A O 1
ATOM 699 N N . LYS A 1 89 ? 16.277 -2.764 -1.787 1.00 88.00 89 LYS A N 1
ATOM 700 C CA . LYS A 1 89 ? 16.381 -3.779 -0.734 1.00 88.00 89 LYS A CA 1
ATOM 701 C C . LYS A 1 89 ? 16.114 -3.177 0.647 1.00 88.00 89 LYS A C 1
ATOM 703 O O . LYS A 1 89 ? 15.261 -3.686 1.363 1.00 88.00 89 LYS A O 1
ATOM 708 N N . SER A 1 90 ? 16.770 -2.066 0.988 1.00 82.19 90 SER A N 1
ATOM 709 C CA . SER A 1 90 ? 16.569 -1.398 2.282 1.00 82.19 90 SER A CA 1
ATOM 710 C C . SER A 1 90 ? 15.122 -0.922 2.476 1.00 82.19 90 SER A C 1
ATOM 712 O O . SER A 1 90 ? 14.551 -1.098 3.553 1.00 82.19 90 SER A O 1
ATOM 714 N N . LYS A 1 91 ? 14.490 -0.388 1.421 1.00 85.25 91 LYS A N 1
ATOM 715 C CA . LYS A 1 91 ? 13.077 0.015 1.455 1.00 85.25 91 LYS A CA 1
ATOM 716 C C . LYS A 1 91 ? 12.149 -1.180 1.701 1.00 85.25 91 LYS A C 1
ATOM 718 O O . LYS A 1 91 ? 11.239 -1.079 2.522 1.00 85.25 91 LYS A O 1
ATOM 723 N N . LEU A 1 92 ? 12.380 -2.300 1.015 1.00 81.88 92 LEU A N 1
ATOM 724 C CA . LEU A 1 92 ? 11.591 -3.523 1.188 1.00 81.88 92 LEU A CA 1
ATOM 725 C C . LEU A 1 92 ? 11.777 -4.129 2.586 1.00 81.88 92 LEU A C 1
ATOM 727 O O . LEU A 1 92 ? 10.793 -4.513 3.210 1.00 81.88 92 LEU A O 1
ATOM 731 N N . GLU A 1 93 ? 12.999 -4.145 3.118 1.00 81.56 93 GLU A N 1
ATOM 732 C CA . GLU A 1 93 ? 13.281 -4.597 4.489 1.00 81.56 93 GLU A CA 1
ATOM 733 C C . GLU A 1 93 ? 12.553 -3.738 5.535 1.00 81.56 93 GLU A C 1
ATOM 735 O O . GLU A 1 93 ? 11.969 -4.264 6.485 1.00 81.56 93 GLU A O 1
ATOM 740 N N . GLN A 1 94 ? 12.521 -2.415 5.347 1.00 83.88 94 GLN A N 1
ATOM 741 C CA . GLN A 1 94 ? 11.777 -1.517 6.230 1.00 83.88 94 GLN A CA 1
ATOM 742 C C . GLN A 1 94 ? 10.263 -1.763 6.153 1.00 83.88 94 GLN A C 1
ATOM 744 O O . GLN A 1 94 ? 9.598 -1.824 7.190 1.00 83.88 94 GLN A O 1
ATOM 749 N N . GLN A 1 95 ? 9.712 -1.921 4.946 1.00 78.44 95 GLN A N 1
ATOM 750 C CA . GLN A 1 95 ? 8.293 -2.231 4.754 1.00 78.44 95 GLN A CA 1
ATOM 751 C C . GLN A 1 95 ? 7.914 -3.569 5.394 1.00 78.44 95 GLN A C 1
ATOM 753 O O . GLN A 1 95 ? 6.891 -3.646 6.080 1.00 78.44 95 GLN A O 1
ATOM 758 N N . LEU A 1 96 ? 8.760 -4.591 5.234 1.00 77.94 96 LEU A N 1
ATOM 759 C CA . LEU A 1 96 ? 8.574 -5.894 5.861 1.00 77.94 96 LEU A CA 1
ATOM 760 C C . LEU A 1 96 ? 8.516 -5.750 7.384 1.00 77.94 96 LEU A C 1
ATOM 762 O O . LEU A 1 96 ? 7.520 -6.145 7.987 1.00 77.94 96 LEU A O 1
ATOM 766 N N . LYS A 1 97 ? 9.494 -5.071 7.991 1.00 85.44 97 LYS A N 1
ATOM 767 C CA . LYS A 1 97 ? 9.552 -4.867 9.444 1.00 85.44 97 LYS A CA 1
ATOM 768 C C . LYS A 1 97 ? 8.319 -4.141 9.994 1.00 85.44 97 LYS A C 1
ATOM 770 O O . LYS A 1 97 ? 7.767 -4.526 11.024 1.00 85.44 97 LYS A O 1
ATOM 775 N N . ILE A 1 98 ? 7.844 -3.100 9.307 1.00 79.12 98 ILE A N 1
ATOM 776 C CA . ILE A 1 98 ? 6.614 -2.388 9.697 1.00 79.12 98 ILE A CA 1
ATOM 777 C C . ILE A 1 98 ? 5.403 -3.324 9.607 1.00 79.12 98 ILE A C 1
ATOM 779 O O . ILE A 1 98 ? 4.557 -3.340 10.506 1.00 79.12 98 ILE A O 1
ATOM 783 N N . SER A 1 99 ? 5.317 -4.120 8.538 1.00 68.50 99 SER A N 1
ATOM 784 C CA . SER A 1 99 ? 4.220 -5.068 8.354 1.00 68.50 99 SER A CA 1
ATOM 785 C C . SER A 1 99 ? 4.213 -6.165 9.427 1.00 68.50 99 SER A C 1
ATOM 787 O O . SER A 1 99 ? 3.144 -6.461 9.959 1.00 68.50 99 SER A O 1
ATOM 789 N N . GLU A 1 100 ? 5.381 -6.671 9.830 1.00 79.31 100 GLU A N 1
ATOM 790 C CA . GLU A 1 100 ? 5.546 -7.643 10.917 1.00 79.31 100 GLU A CA 1
ATOM 791 C C . GLU A 1 100 ? 5.073 -7.073 12.256 1.00 79.31 100 GLU A C 1
ATOM 793 O O . GLU A 1 100 ? 4.267 -7.694 12.949 1.00 79.31 100 GLU A O 1
ATOM 798 N N . HIS A 1 101 ? 5.496 -5.852 12.607 1.00 82.50 101 HIS A N 1
ATOM 799 C CA . HIS A 1 101 ? 5.027 -5.188 13.826 1.00 82.50 101 HIS A CA 1
ATOM 800 C C . HIS A 1 101 ? 3.503 -4.998 13.826 1.00 82.50 101 HIS A C 1
ATOM 802 O O . HIS A 1 101 ? 2.851 -5.210 14.851 1.00 82.50 101 HIS A O 1
ATOM 808 N N . ARG A 1 102 ? 2.918 -4.646 12.673 1.00 78.69 102 ARG A N 1
ATOM 809 C CA . ARG A 1 102 ? 1.464 -4.502 12.518 1.00 78.69 102 ARG A CA 1
ATOM 810 C C . ARG A 1 102 ? 0.733 -5.832 12.694 1.00 78.69 102 ARG A C 1
ATOM 812 O O . ARG A 1 102 ? -0.322 -5.853 13.326 1.00 78.69 102 ARG A O 1
ATOM 819 N N . VAL A 1 103 ? 1.264 -6.921 12.139 1.00 81.31 103 VAL A N 1
ATOM 820 C CA . VAL A 1 103 ? 0.693 -8.268 12.297 1.00 81.31 103 VAL A CA 1
ATOM 821 C C . VAL A 1 103 ? 0.762 -8.695 13.759 1.00 81.31 103 VAL A C 1
ATOM 823 O O . VAL A 1 103 ? -0.278 -8.999 14.334 1.00 81.31 103 VAL A O 1
ATOM 826 N N . LYS A 1 104 ? 1.922 -8.559 14.407 1.00 86.56 104 LYS A N 1
ATOM 827 C CA . LYS A 1 104 ? 2.102 -8.899 15.825 1.00 86.56 104 LYS A CA 1
ATOM 828 C C . LYS A 1 104 ? 1.161 -8.123 16.754 1.00 86.56 104 LYS A C 1
ATOM 830 O O . LYS A 1 104 ? 0.625 -8.668 17.716 1.00 86.56 104 LYS A O 1
ATOM 835 N N . ALA A 1 105 ? 0.912 -6.845 16.460 1.00 77.38 105 ALA A N 1
ATOM 836 C CA . ALA A 1 105 ? -0.055 -6.044 17.210 1.00 77.38 105 ALA A CA 1
ATOM 837 C C . ALA A 1 105 ? -1.500 -6.551 17.040 1.00 77.38 105 ALA A C 1
ATOM 839 O O . ALA A 1 105 ? -2.272 -6.549 18.003 1.00 77.38 105 ALA A O 1
ATOM 840 N N . LYS A 1 106 ? -1.867 -6.997 15.830 1.00 79.19 106 LYS A N 1
ATOM 841 C CA . LYS A 1 106 ? -3.179 -7.601 15.555 1.00 79.19 106 LYS A CA 1
ATOM 842 C C . LYS A 1 106 ? -3.325 -8.973 16.209 1.00 79.19 106 LYS A C 1
ATOM 844 O O . LYS A 1 106 ? -4.375 -9.231 16.786 1.00 79.19 106 LYS A O 1
ATOM 849 N N . GLU A 1 107 ? -2.289 -9.806 16.183 1.00 84.31 107 GLU A N 1
ATOM 850 C CA . GLU A 1 107 ? -2.255 -11.099 16.880 1.00 84.31 107 GLU A CA 1
ATOM 851 C C . GLU A 1 107 ? -2.496 -10.915 18.382 1.00 84.31 107 GLU A C 1
ATOM 853 O O . GLU A 1 107 ? -3.422 -11.505 18.930 1.00 84.31 107 GLU A O 1
ATOM 858 N N . GLY A 1 108 ? -1.798 -9.975 19.029 1.00 84.31 108 GLY A N 1
ATOM 859 C CA . GLY A 1 108 ? -2.039 -9.670 20.444 1.00 84.31 108 GLY A CA 1
ATOM 860 C C . GLY A 1 108 ? -3.428 -9.073 20.739 1.00 84.31 108 GLY A C 1
ATOM 861 O O . GLY A 1 108 ? -3.912 -9.119 21.873 1.00 84.31 108 GLY A O 1
ATOM 862 N N . LEU A 1 109 ? -4.110 -8.476 19.755 1.00 88.12 109 LEU A N 1
ATOM 863 C CA . LEU A 1 109 ? -5.516 -8.079 19.902 1.00 88.12 109 LEU A CA 1
ATOM 864 C C . LEU A 1 109 ? -6.447 -9.287 19.781 1.00 88.12 109 LEU A C 1
ATOM 866 O O . LEU A 1 109 ? -7.376 -9.397 20.581 1.00 88.12 109 LEU A O 1
ATOM 870 N N . LEU A 1 110 ? -6.187 -10.184 18.828 1.00 87.00 110 LEU A N 1
ATOM 871 C CA . LEU A 1 110 ? -6.938 -11.427 18.660 1.00 87.00 110 LEU A CA 1
ATOM 872 C C . LEU A 1 110 ? -6.835 -12.311 19.902 1.00 87.00 110 LEU A C 1
ATOM 874 O O . LEU A 1 110 ? -7.866 -12.762 20.382 1.00 87.00 110 LEU A O 1
ATOM 878 N N . GLU A 1 111 ? -5.648 -12.465 20.489 1.00 91.44 111 GLU A N 1
ATOM 879 C CA . GLU A 1 111 ? -5.459 -13.208 21.742 1.00 91.44 111 GLU A CA 1
ATOM 880 C C . GLU A 1 111 ? -6.289 -12.616 22.889 1.00 91.44 111 GLU A C 1
ATOM 882 O O . GLU A 1 111 ? -6.989 -13.334 23.603 1.00 91.44 111 GLU A O 1
ATOM 887 N N . ARG A 1 112 ? -6.287 -11.284 23.041 1.00 92.00 112 ARG A N 1
ATOM 888 C CA . ARG A 1 112 ? -7.110 -10.603 24.057 1.00 92.00 112 ARG A CA 1
ATOM 889 C C . ARG A 1 112 ? -8.603 -10.779 23.805 1.00 92.00 112 ARG A C 1
ATOM 891 O O . ARG A 1 112 ? -9.367 -10.929 24.757 1.00 92.00 112 ARG A O 1
ATOM 898 N N . LEU A 1 113 ? -9.027 -10.732 22.546 1.00 92.75 113 LEU A N 1
ATOM 899 C CA . LEU A 1 113 ? -10.421 -10.938 22.164 1.00 92.75 113 LEU A CA 1
ATOM 900 C C . LEU A 1 113 ? -10.848 -12.386 22.430 1.00 92.75 113 LEU A C 1
ATOM 902 O O . LEU A 1 113 ? -11.896 -12.609 23.026 1.00 92.75 113 LEU A O 1
ATOM 906 N N . GLN A 1 114 ? -10.012 -13.354 22.057 1.00 93.06 114 GLN A N 1
ATOM 907 C CA . GLN A 1 114 ? -10.226 -14.775 22.303 1.00 93.06 114 GLN A CA 1
ATOM 908 C C . GLN A 1 114 ? -10.312 -15.065 23.802 1.00 93.06 114 GLN A C 1
ATOM 910 O O . GLN A 1 114 ? -11.227 -15.759 24.232 1.00 93.06 114 GLN A O 1
ATOM 915 N N . HIS A 1 115 ? -9.435 -14.468 24.613 1.00 95.56 115 HIS A N 1
ATOM 916 C CA . HIS A 1 115 ? -9.501 -14.598 26.066 1.00 95.56 115 HIS A CA 1
ATOM 917 C C . HIS A 1 115 ? -10.793 -14.004 26.647 1.00 95.56 115 HIS A C 1
ATOM 919 O O . HIS A 1 115 ? -11.426 -14.625 27.496 1.00 95.56 115 HIS A O 1
ATOM 925 N N . LYS A 1 116 ? -11.236 -12.835 26.162 1.00 95.94 116 LYS A N 1
ATOM 926 C CA . LYS A 1 116 ? -12.526 -12.251 26.567 1.00 95.94 116 LYS A CA 1
ATOM 927 C C . LYS A 1 116 ? -13.707 -13.135 26.173 1.00 95.94 116 LYS A C 1
ATOM 929 O O . LYS A 1 116 ? -14.612 -13.304 26.982 1.00 95.94 116 LYS A O 1
ATOM 934 N N . PHE A 1 117 ? -13.704 -13.697 24.965 1.00 94.12 117 PHE A N 1
ATOM 935 C CA . PHE A 1 117 ? -14.750 -14.625 24.539 1.00 94.12 117 PHE A CA 1
ATOM 936 C C . PHE A 1 117 ? -14.767 -15.882 25.397 1.00 94.12 117 PHE A C 1
ATOM 938 O O . PHE A 1 117 ? -15.836 -16.251 25.871 1.00 94.12 117 PHE A O 1
ATOM 945 N N . GLN A 1 118 ? -13.603 -16.471 25.674 1.00 95.62 118 GLN A N 1
ATOM 946 C CA . GLN A 1 118 ? -13.510 -17.625 26.562 1.00 95.62 118 GLN A CA 1
ATOM 947 C C . GLN A 1 118 ? -14.043 -17.289 27.958 1.00 95.62 118 GLN A C 1
ATOM 949 O O . GLN A 1 118 ? -14.878 -18.011 28.482 1.00 95.62 118 GLN A O 1
ATOM 954 N N . GLN A 1 119 ? -13.664 -16.138 28.519 1.00 95.81 119 GLN A N 1
ATOM 955 C CA . GLN A 1 119 ? -14.157 -15.701 29.823 1.00 95.81 119 GLN A CA 1
ATOM 956 C C . GLN A 1 119 ? -15.682 -15.499 29.844 1.00 95.81 119 GLN A C 1
ATOM 958 O O . GLN A 1 119 ? -16.327 -15.795 30.848 1.00 95.81 119 GLN A O 1
ATOM 963 N N . VAL A 1 120 ? -16.269 -14.964 28.769 1.00 94.06 120 VAL A N 1
ATOM 964 C CA . VAL A 1 120 ? -17.728 -14.808 28.656 1.00 94.06 120 VAL A CA 1
ATOM 965 C C . VAL A 1 120 ? -18.407 -16.169 28.529 1.00 94.06 120 VAL A C 1
ATOM 967 O O . VAL A 1 120 ? -19.397 -16.396 29.218 1.00 94.06 120 VAL A O 1
ATOM 970 N N . MET A 1 121 ? -17.859 -17.079 27.720 1.00 94.31 121 MET A N 1
ATOM 971 C CA . MET A 1 121 ? -18.372 -18.443 27.582 1.00 94.31 121 MET A CA 1
ATOM 972 C C . MET A 1 121 ? -18.324 -19.201 28.910 1.00 94.31 121 MET A C 1
ATOM 974 O O . MET A 1 121 ? -19.339 -19.752 29.323 1.00 94.31 121 MET A O 1
ATOM 978 N N . ASP A 1 122 ? -17.197 -19.152 29.623 1.00 95.00 122 ASP A N 1
ATOM 979 C CA . ASP A 1 122 ? -17.041 -19.803 30.925 1.00 95.00 122 ASP A CA 1
ATOM 980 C C . ASP A 1 122 ? -18.049 -19.240 31.942 1.00 95.00 122 ASP A C 1
ATOM 982 O O . ASP A 1 122 ? -18.685 -19.990 32.683 1.00 95.00 122 ASP A O 1
ATOM 986 N N . LYS A 1 123 ? -18.255 -17.913 31.956 1.00 91.62 123 LYS A N 1
ATOM 987 C CA . LYS A 1 123 ? -19.277 -17.269 32.800 1.00 91.62 123 LYS A CA 1
ATOM 988 C C . LYS A 1 123 ? -20.694 -17.704 32.432 1.00 91.62 123 LYS A C 1
ATOM 990 O O . LYS A 1 123 ? -21.507 -17.930 33.325 1.00 91.62 123 LYS A O 1
ATOM 995 N N . GLU A 1 124 ? -21.006 -17.804 31.144 1.00 91.62 124 GLU A N 1
ATOM 996 C CA . GLU A 1 124 ? -22.319 -18.241 30.671 1.00 91.62 124 GLU A CA 1
ATOM 997 C C . GLU A 1 124 ? -22.575 -19.714 31.013 1.00 91.62 124 GLU A C 1
ATOM 999 O O . GLU A 1 124 ? -23.675 -20.063 31.443 1.00 91.62 124 GLU A O 1
ATOM 1004 N N . ASP A 1 125 ? -21.564 -20.572 30.896 1.00 92.44 125 ASP A N 1
ATOM 1005 C CA . ASP A 1 125 ? -21.658 -21.979 31.279 1.00 92.44 125 ASP A CA 1
ATOM 1006 C C . ASP A 1 125 ? -21.861 -22.140 32.788 1.00 92.44 125 ASP A C 1
ATOM 1008 O O . ASP A 1 125 ? -22.750 -22.889 33.199 1.00 92.44 125 ASP A O 1
ATOM 1012 N N . VAL A 1 126 ? -21.132 -21.376 33.612 1.00 91.38 126 VAL A N 1
ATOM 1013 C CA . VAL A 1 126 ? -21.351 -21.316 35.070 1.00 91.38 126 VAL A CA 1
ATOM 1014 C C . VAL A 1 126 ? -22.747 -20.777 35.409 1.00 91.38 126 VAL A C 1
ATOM 1016 O O . VAL A 1 126 ? -23.410 -21.272 36.321 1.00 91.38 126 VAL A O 1
ATOM 1019 N N . SER A 1 127 ? -23.241 -19.784 34.668 1.00 90.56 127 SER A N 1
ATOM 1020 C CA . SER A 1 127 ? -24.602 -19.268 34.849 1.00 90.56 127 SER A CA 1
ATOM 1021 C C . SER A 1 127 ? -25.645 -20.344 34.525 1.00 90.56 127 SER A C 1
ATOM 1023 O O . SER A 1 127 ? -26.529 -20.618 35.336 1.00 90.56 127 SER A O 1
ATOM 1025 N N . LYS A 1 128 ? -25.491 -21.054 33.398 1.00 91.19 128 LYS A N 1
ATOM 1026 C CA . LYS A 1 128 ? -26.379 -22.153 32.988 1.00 91.19 128 LYS A CA 1
ATOM 1027 C C . LYS A 1 128 ? -26.373 -23.313 33.978 1.00 91.19 128 LYS A C 1
ATOM 1029 O O . LYS A 1 128 ? -27.437 -23.886 34.227 1.00 91.19 128 LYS A O 1
ATOM 1034 N N . THR A 1 129 ? -25.218 -23.701 34.524 1.00 92.06 129 THR A N 1
ATOM 1035 C CA . THR A 1 129 ? -25.156 -24.752 35.553 1.00 92.06 129 THR A CA 1
ATOM 1036 C C . THR A 1 129 ? -25.889 -24.311 36.814 1.00 92.06 129 THR A C 1
ATOM 1038 O O . THR A 1 129 ? -26.756 -25.050 37.279 1.00 92.06 129 THR A O 1
ATOM 1041 N N . ARG A 1 130 ? -25.668 -23.078 37.283 1.00 91.44 130 ARG A N 1
ATOM 1042 C CA . ARG A 1 130 ? -26.383 -22.506 38.433 1.00 91.44 130 ARG A CA 1
ATOM 1043 C C . ARG A 1 130 ? -27.898 -22.445 38.213 1.00 91.44 130 ARG A C 1
ATOM 1045 O O . ARG A 1 130 ? -28.661 -22.862 39.079 1.00 91.44 130 ARG A O 1
ATOM 1052 N N . THR A 1 131 ? -28.362 -22.002 37.042 1.00 93.31 131 THR A N 1
ATOM 1053 C CA . THR A 1 131 ? -29.796 -22.002 36.694 1.00 93.31 131 THR A CA 1
ATOM 1054 C C . THR A 1 131 ? -30.385 -23.416 36.747 1.00 93.31 131 THR A C 1
ATOM 1056 O O . THR A 1 131 ? -31.486 -23.610 37.265 1.00 93.31 131 THR A O 1
ATOM 1059 N N . ARG A 1 132 ? -29.655 -24.426 36.250 1.00 92.69 132 ARG A N 1
ATOM 1060 C CA . ARG A 1 132 ? -30.090 -25.832 36.311 1.00 92.69 132 ARG A CA 1
ATOM 1061 C C . ARG A 1 132 ? -30.142 -26.362 37.741 1.00 92.69 132 ARG A C 1
ATOM 1063 O O . ARG A 1 132 ? -31.074 -27.091 38.066 1.00 92.69 132 ARG A O 1
ATOM 1070 N N . GLU A 1 133 ? -29.186 -25.997 38.588 1.00 93.50 133 GLU A N 1
ATOM 1071 C CA . GLU A 1 133 ? -29.185 -26.369 40.007 1.00 93.50 133 GLU A CA 1
ATOM 1072 C C . GLU A 1 133 ? -30.388 -25.778 40.743 1.00 93.50 133 GLU A C 1
ATOM 1074 O O . GLU A 1 133 ? -31.087 -26.495 41.456 1.00 93.50 133 GLU A O 1
ATOM 1079 N N . VAL A 1 134 ? -30.693 -24.499 40.518 1.00 93.69 134 VAL A N 1
ATOM 1080 C CA . VAL A 1 134 ? -31.863 -23.837 41.116 1.00 93.69 134 VAL A CA 1
ATOM 1081 C C . VAL A 1 134 ? -33.159 -24.476 40.624 1.00 93.69 134 VAL A C 1
ATOM 1083 O O . VAL A 1 134 ? -34.044 -24.768 41.429 1.00 93.69 134 VAL A O 1
ATOM 1086 N N . PHE A 1 135 ? -33.252 -24.782 39.327 1.00 95.56 135 PHE A N 1
ATOM 1087 C CA . PHE A 1 135 ? -34.384 -25.533 38.787 1.00 95.56 135 PHE A CA 1
ATOM 1088 C C . PHE A 1 135 ? -34.537 -26.888 39.483 1.00 95.56 135 PHE A C 1
ATOM 1090 O O . PHE A 1 135 ? -35.643 -27.241 39.890 1.00 95.56 135 PHE A O 1
ATOM 1097 N N . ARG A 1 136 ? -33.436 -27.629 39.667 1.00 94.31 136 ARG A N 1
ATOM 1098 C CA . ARG A 1 136 ? -33.448 -28.929 40.345 1.00 94.31 136 ARG A CA 1
ATOM 1099 C C . ARG A 1 136 ? -33.875 -28.796 41.806 1.00 94.31 136 ARG A C 1
ATOM 1101 O O . ARG A 1 136 ? -34.641 -29.628 42.271 1.00 94.31 136 ARG A O 1
ATOM 1108 N N . THR A 1 137 ? -33.465 -27.743 42.508 1.00 93.56 137 THR A N 1
ATOM 1109 C CA . THR A 1 137 ? -33.899 -27.474 43.889 1.00 93.56 137 THR A CA 1
ATOM 1110 C C . THR A 1 137 ? -35.405 -27.200 43.979 1.00 93.56 137 THR A C 1
ATOM 1112 O O . THR A 1 137 ? -36.056 -27.678 44.903 1.00 93.56 137 THR A O 1
ATOM 1115 N N . ILE A 1 138 ? -35.979 -26.477 43.010 1.00 92.62 138 ILE A N 1
ATOM 1116 C CA . ILE A 1 138 ? -37.408 -26.115 43.007 1.00 92.62 138 ILE A CA 1
ATOM 1117 C C . ILE A 1 138 ? -38.290 -27.283 42.542 1.00 92.62 138 ILE A C 1
ATOM 1119 O O . ILE A 1 138 ? -39.328 -27.557 43.135 1.00 92.62 138 ILE A O 1
ATOM 1123 N N . GLN A 1 139 ? -37.897 -27.958 41.462 1.00 90.38 139 GLN A N 1
ATOM 1124 C CA . GLN A 1 139 ? -38.715 -28.968 40.776 1.00 90.38 139 GLN A CA 1
ATOM 1125 C C . GLN A 1 139 ? -38.345 -30.411 41.155 1.00 90.38 139 GLN A C 1
ATOM 1127 O O . GLN A 1 139 ? -39.009 -31.343 40.704 1.00 90.38 139 GLN A O 1
ATOM 1132 N N . GLN A 1 140 ? -37.272 -30.601 41.933 1.00 92.06 140 GLN A N 1
ATOM 1133 C CA . GLN A 1 140 ? -36.708 -31.894 42.360 1.00 92.06 140 GLN A CA 1
ATOM 1134 C C . GLN A 1 140 ? -36.459 -32.898 41.223 1.00 92.06 140 GLN A C 1
ATOM 1136 O O . GLN A 1 140 ? -36.478 -34.112 41.413 1.00 92.06 140 GLN A O 1
ATOM 1141 N N . ARG A 1 141 ? -36.212 -32.389 40.015 1.00 91.38 141 ARG A N 1
ATOM 1142 C CA . ARG A 1 141 ? -35.925 -33.167 38.804 1.00 91.38 141 ARG A CA 1
ATOM 1143 C C . ARG A 1 141 ? -35.105 -32.337 37.825 1.00 91.38 141 ARG A C 1
ATOM 1145 O O . ARG A 1 141 ? -35.097 -31.109 37.911 1.00 91.38 141 ARG A O 1
ATOM 1152 N N . ASP A 1 142 ? -34.457 -32.995 36.869 1.00 90.50 142 ASP A N 1
ATOM 1153 C CA . ASP A 1 142 ? -33.722 -32.296 35.814 1.00 90.50 142 ASP A CA 1
ATOM 1154 C C . ASP A 1 142 ? -34.652 -31.691 34.742 1.00 90.50 142 ASP A C 1
ATOM 1156 O O . ASP A 1 142 ? -35.705 -32.264 34.433 1.00 90.50 142 ASP A O 1
ATOM 1160 N N . PRO A 1 143 ? -34.274 -30.545 34.141 1.00 90.38 143 PRO A N 1
ATOM 1161 C CA . PRO A 1 143 ? -35.064 -29.920 33.088 1.00 90.38 143 PRO A CA 1
ATOM 1162 C C . PRO A 1 143 ? -35.078 -30.770 31.815 1.00 90.38 143 PRO A C 1
ATOM 1164 O O . PRO A 1 143 ? -34.029 -31.174 31.302 1.00 90.38 143 PRO A O 1
ATOM 1167 N N . ARG A 1 144 ? -36.263 -30.991 31.237 1.00 92.12 144 ARG A N 1
ATOM 1168 C CA . ARG A 1 144 ? -36.389 -31.696 29.955 1.00 92.12 144 ARG A CA 1
ATOM 1169 C C . ARG A 1 144 ? -36.234 -30.713 28.802 1.00 92.12 144 ARG A C 1
ATOM 1171 O O . ARG A 1 144 ? -37.042 -29.801 28.655 1.00 92.12 144 ARG A O 1
ATOM 1178 N N . LYS A 1 145 ? -35.258 -30.956 27.922 1.00 86.88 145 LYS A N 1
ATOM 1179 C CA . LYS A 1 145 ? -34.969 -30.100 26.752 1.00 86.88 145 LYS A CA 1
ATOM 1180 C C . LYS A 1 145 ? -36.144 -29.957 25.770 1.00 86.88 145 LYS A C 1
ATOM 1182 O O . LYS A 1 145 ? -36.190 -28.986 25.031 1.00 86.88 145 LYS A O 1
ATOM 1187 N N . SER A 1 146 ? -37.075 -30.911 25.754 1.00 88.62 146 SER A N 1
ATOM 1188 C CA . SER A 1 146 ? -38.256 -30.913 24.880 1.00 88.62 146 SER A CA 1
ATOM 1189 C C . SER A 1 146 ? -39.500 -30.264 25.500 1.00 88.62 146 SER A C 1
ATOM 1191 O O . SER A 1 146 ? -40.494 -30.068 24.805 1.00 88.62 146 SER A O 1
ATOM 1193 N N . SER A 1 147 ? -39.483 -29.938 26.797 1.00 93.06 147 SER A N 1
ATOM 1194 C CA . SER A 1 147 ? -40.625 -29.332 27.486 1.00 93.06 147 SER A CA 1
ATOM 1195 C C . SER A 1 147 ? -40.540 -27.811 27.393 1.00 93.06 147 SER A C 1
ATOM 1197 O O . SER A 1 147 ? -39.698 -27.189 28.038 1.00 93.06 147 SER A O 1
ATOM 1199 N N . ALA A 1 148 ? -41.452 -27.196 26.638 1.00 91.50 148 ALA A N 1
ATOM 1200 C CA . ALA A 1 148 ? -41.544 -25.737 26.540 1.00 91.50 148 ALA A CA 1
ATOM 1201 C C . ALA A 1 148 ? -41.817 -25.065 27.900 1.00 91.50 148 ALA A C 1
ATOM 1203 O O . ALA A 1 148 ? -41.376 -23.943 28.134 1.00 91.50 148 ALA A O 1
ATOM 1204 N N . ALA A 1 149 ? -42.515 -25.748 28.814 1.00 92.31 149 ALA A N 1
ATOM 1205 C CA . ALA A 1 149 ? -42.732 -25.255 30.172 1.00 92.31 149 ALA A CA 1
ATOM 1206 C C . ALA A 1 149 ? -41.429 -25.251 30.991 1.00 92.31 149 ALA A C 1
ATOM 1208 O O . ALA A 1 149 ? -41.137 -24.263 31.657 1.00 92.31 149 ALA A O 1
ATOM 1209 N N . ASP A 1 150 ? -40.622 -26.316 30.888 1.00 92.25 150 ASP A N 1
ATOM 1210 C CA . ASP A 1 150 ? -39.347 -26.424 31.612 1.00 92.25 150 ASP A CA 1
ATOM 1211 C C . ASP A 1 150 ? -38.341 -25.374 31.077 1.00 92.25 150 ASP A C 1
ATOM 1213 O O . ASP A 1 150 ? -37.626 -24.756 31.863 1.00 92.25 150 ASP A O 1
ATOM 1217 N N . LEU A 1 151 ? -38.337 -25.110 29.761 1.00 92.38 151 LEU A N 1
ATOM 1218 C CA . LEU A 1 151 ? -37.553 -24.036 29.127 1.00 92.38 151 LEU A CA 1
ATOM 1219 C C . LEU A 1 151 ? -37.950 -22.643 29.638 1.00 92.38 151 LEU A C 1
ATOM 1221 O O . LEU A 1 151 ? -37.085 -21.896 30.085 1.00 92.38 151 LEU A O 1
ATOM 1225 N N . LYS A 1 152 ? -39.252 -22.325 29.666 1.00 93.81 152 LYS A N 1
ATOM 1226 C CA . LYS A 1 152 ? -39.746 -21.051 30.222 1.00 93.81 152 LYS A CA 1
ATOM 1227 C C . LYS A 1 152 ? -39.379 -20.884 31.695 1.00 93.81 152 LYS A C 1
ATOM 1229 O O . LYS A 1 152 ? -39.005 -19.797 32.123 1.00 93.81 152 LYS A O 1
ATOM 1234 N N . SER A 1 153 ? -39.466 -21.952 32.489 1.00 92.31 153 SER A N 1
ATOM 1235 C CA . SER A 1 153 ? -39.034 -21.915 33.888 1.00 92.31 153 SER A CA 1
ATOM 1236 C C . SER A 1 153 ? -37.531 -21.657 34.022 1.00 92.31 153 SER A C 1
ATOM 1238 O O . SER A 1 153 ? -37.142 -20.881 34.888 1.00 92.31 153 SER A O 1
ATOM 1240 N N . LEU A 1 154 ? -36.688 -22.255 33.173 1.00 93.62 154 LEU A N 1
ATOM 1241 C CA . LEU A 1 154 ? -35.249 -21.970 33.159 1.00 93.62 154 LEU A CA 1
ATOM 1242 C C . LEU A 1 154 ? -34.949 -20.515 32.783 1.00 93.62 154 LEU A C 1
ATOM 1244 O O . LEU A 1 154 ? -34.095 -19.905 33.416 1.00 93.62 154 LEU A O 1
ATOM 1248 N N . GLU A 1 155 ? -35.653 -19.948 31.803 1.00 93.25 155 GLU A N 1
ATOM 1249 C CA . GLU A 1 155 ? -35.504 -18.538 31.411 1.00 93.25 155 GLU A CA 1
ATOM 1250 C C . GLU A 1 155 ? -35.885 -17.585 32.551 1.00 93.25 155 GLU A C 1
ATOM 1252 O O . GLU A 1 155 ? -35.134 -16.660 32.862 1.00 93.25 155 GLU A O 1
ATOM 1257 N N . LEU A 1 156 ? -37.011 -17.840 33.227 1.00 94.94 156 LEU A N 1
ATOM 1258 C CA . LEU A 1 156 ? -37.429 -17.055 34.391 1.00 94.94 156 LEU A CA 1
ATOM 1259 C C . LEU A 1 156 ? -36.411 -17.159 35.532 1.00 94.94 156 LEU A C 1
ATOM 1261 O O . LEU A 1 156 ? -36.027 -16.139 36.100 1.00 94.94 156 LEU A O 1
ATOM 1265 N N . ILE A 1 157 ? -35.934 -18.370 35.843 1.00 93.88 157 ILE A N 1
ATOM 1266 C CA . ILE A 1 157 ? -34.890 -18.570 36.857 1.00 93.88 157 ILE A CA 1
ATOM 1267 C C . ILE A 1 157 ? -33.618 -17.820 36.456 1.00 93.88 157 ILE A C 1
ATOM 1269 O O . ILE A 1 157 ? -33.045 -17.139 37.296 1.00 93.88 157 ILE A O 1
ATOM 1273 N N . ALA A 1 158 ? -33.190 -17.887 35.193 1.00 93.75 158 ALA A N 1
ATOM 1274 C CA . ALA A 1 158 ? -32.006 -17.176 34.717 1.00 93.75 158 ALA A CA 1
ATOM 1275 C C . ALA A 1 158 ? -32.144 -15.651 34.869 1.00 93.75 158 ALA A C 1
ATOM 1277 O O . ALA A 1 158 ? -31.201 -14.997 35.321 1.00 93.75 158 ALA A O 1
ATOM 1278 N N . MET A 1 159 ? -33.317 -15.081 34.562 1.00 93.81 159 MET A N 1
ATOM 1279 C CA . MET A 1 159 ? -33.572 -13.655 34.799 1.00 93.81 159 MET A CA 1
ATOM 1280 C C . MET A 1 159 ? -33.464 -13.295 36.281 1.00 93.81 159 MET A C 1
ATOM 1282 O O . MET A 1 159 ? -32.724 -12.374 36.626 1.00 93.81 159 MET A O 1
ATOM 1286 N N . TYR A 1 160 ? -34.151 -14.031 37.159 1.00 95.00 160 TYR A N 1
ATOM 1287 C CA . TYR A 1 160 ? -34.133 -13.743 38.596 1.00 95.00 160 TYR A CA 1
ATOM 1288 C C . TYR A 1 160 ? -32.762 -13.989 39.231 1.00 95.00 160 TYR A C 1
ATOM 1290 O O . TYR A 1 160 ? -32.362 -13.250 40.125 1.00 95.00 160 TYR A O 1
ATOM 1298 N N . GLU A 1 161 ? -32.009 -14.987 38.770 1.00 93.06 161 GLU A N 1
ATOM 1299 C CA . GLU A 1 161 ? -30.624 -15.215 39.191 1.00 93.06 161 GLU A CA 1
ATOM 1300 C C . GLU A 1 161 ? -29.722 -14.044 38.793 1.00 93.06 161 GLU A C 1
ATOM 1302 O O . GLU A 1 161 ? -28.936 -13.575 39.615 1.00 93.06 161 GLU A O 1
ATOM 1307 N N . THR A 1 162 ? -29.890 -13.518 37.576 1.00 91.94 162 THR A N 1
ATOM 1308 C CA . THR A 1 162 ? -29.155 -12.338 37.098 1.00 91.94 162 THR A CA 1
ATOM 1309 C C . THR A 1 162 ? -29.499 -11.096 37.924 1.00 91.94 162 THR A C 1
ATOM 1311 O O . THR A 1 162 ? -28.617 -10.328 38.304 1.00 91.94 162 THR A O 1
ATOM 1314 N N . GLU A 1 163 ? -30.781 -10.880 38.220 1.00 94.31 163 GLU A N 1
ATOM 1315 C CA . GLU A 1 163 ? -31.235 -9.763 39.053 1.00 94.31 163 GLU A CA 1
ATOM 1316 C C . GLU A 1 163 ? -30.737 -9.895 40.498 1.00 94.31 163 GLU A C 1
ATOM 1318 O O . GLU A 1 163 ? -30.243 -8.929 41.082 1.00 94.31 163 GLU A O 1
ATOM 1323 N N . ARG A 1 164 ? -30.764 -11.112 41.054 1.00 92.44 164 ARG A N 1
ATOM 1324 C CA . ARG A 1 164 ? -30.204 -11.407 42.374 1.00 92.44 164 ARG A CA 1
ATOM 1325 C C . ARG A 1 164 ? -28.708 -11.131 42.418 1.00 92.44 164 ARG A C 1
ATOM 1327 O O . ARG A 1 164 ? -28.243 -10.538 43.384 1.00 92.44 164 ARG A O 1
ATOM 1334 N N . GLU A 1 165 ? -27.966 -11.524 41.384 1.00 90.44 165 GLU A N 1
ATOM 1335 C CA . GLU A 1 165 ? -26.529 -11.272 41.285 1.00 90.44 165 GLU A CA 1
ATOM 1336 C C . GLU A 1 165 ? -26.220 -9.767 41.250 1.00 90.44 165 GLU A C 1
ATOM 1338 O O . GLU A 1 165 ? -25.359 -9.302 42.003 1.00 90.44 165 GLU A O 1
ATOM 1343 N N . LYS A 1 166 ? -26.993 -8.982 40.485 1.00 92.94 166 LYS A N 1
ATOM 1344 C CA . LYS A 1 166 ? -26.905 -7.510 40.479 1.00 92.94 166 LYS A CA 1
ATOM 1345 C C . LYS A 1 166 ? -27.153 -6.912 41.862 1.00 92.94 166 LYS A C 1
ATOM 1347 O O . LYS A 1 166 ? -26.322 -6.144 42.337 1.00 92.94 166 LYS A O 1
ATOM 1352 N N . MET A 1 167 ? -28.238 -7.304 42.531 1.00 95.81 167 MET A N 1
ATOM 1353 C CA . MET A 1 167 ? -28.541 -6.817 43.881 1.00 95.81 167 MET A CA 1
ATOM 1354 C C . MET A 1 167 ? -27.450 -7.207 44.884 1.00 95.81 167 MET A C 1
ATOM 1356 O O . MET A 1 167 ? -27.054 -6.397 45.718 1.00 95.81 167 MET A O 1
ATOM 1360 N N . THR A 1 168 ? -26.905 -8.427 44.804 1.00 94.62 168 THR A N 1
ATOM 1361 C CA . THR A 1 168 ? -25.795 -8.831 45.681 1.00 94.62 168 THR A CA 1
ATOM 1362 C C . THR A 1 168 ? -24.516 -8.041 45.420 1.00 94.62 168 THR A C 1
ATOM 1364 O O . THR A 1 168 ? -23.813 -7.713 46.375 1.00 94.62 168 THR A O 1
ATOM 1367 N N . ALA A 1 169 ? -24.227 -7.698 44.161 1.00 94.06 169 ALA A N 1
ATOM 1368 C CA . ALA A 1 169 ? -23.089 -6.856 43.808 1.00 94.06 169 ALA A CA 1
ATOM 1369 C C . ALA A 1 169 ? -23.264 -5.423 44.334 1.00 94.06 169 ALA A C 1
ATOM 1371 O O . ALA A 1 169 ? -22.329 -4.866 44.903 1.00 94.06 169 ALA A O 1
ATOM 1372 N N . GLU A 1 170 ? -24.468 -4.858 44.228 1.00 96.12 170 GLU A N 1
ATOM 1373 C CA . GLU A 1 170 ? -24.794 -3.540 44.778 1.00 96.12 170 GLU A CA 1
ATOM 1374 C C . GLU A 1 170 ? -24.684 -3.521 46.308 1.00 96.12 170 GLU A C 1
ATOM 1376 O O . GLU A 1 170 ? -24.044 -2.637 46.872 1.00 96.12 170 GLU A O 1
ATOM 1381 N N . ILE A 1 171 ? -25.203 -4.543 46.997 1.00 95.69 171 ILE A N 1
ATOM 1382 C CA . ILE A 1 171 ? -25.040 -4.682 48.452 1.00 95.69 171 ILE A CA 1
ATOM 1383 C C . ILE A 1 171 ? -23.556 -4.770 48.827 1.00 95.69 171 ILE A C 1
ATOM 1385 O O . ILE A 1 171 ? -23.135 -4.154 49.806 1.00 95.69 171 ILE A O 1
ATOM 1389 N N . ALA A 1 172 ? -22.749 -5.524 48.075 1.00 95.75 172 ALA A N 1
ATOM 1390 C CA . ALA A 1 172 ? -21.311 -5.615 48.315 1.00 95.75 172 ALA A CA 1
ATOM 1391 C C . ALA A 1 172 ? -20.613 -4.261 48.109 1.00 95.75 172 ALA A C 1
ATOM 1393 O O . ALA A 1 172 ? -19.793 -3.864 48.937 1.00 95.75 172 ALA A O 1
ATOM 1394 N N . GLN A 1 173 ? -20.984 -3.524 47.061 1.00 95.56 173 GLN A N 1
ATOM 1395 C CA . GLN A 1 173 ? -20.473 -2.184 46.789 1.00 95.56 173 GLN A CA 1
ATOM 1396 C C . GLN A 1 173 ? -20.847 -1.199 47.903 1.00 95.56 173 GLN A C 1
ATOM 1398 O O . GLN A 1 173 ? -19.976 -0.504 48.418 1.00 95.56 173 GLN A O 1
ATOM 1403 N N . LEU A 1 174 ? -22.112 -1.174 48.326 1.00 95.62 174 LEU A N 1
ATOM 1404 C CA . LEU A 1 174 ? -22.577 -0.321 49.420 1.00 95.62 174 LEU A CA 1
ATOM 1405 C C . LEU A 1 174 ? -21.869 -0.663 50.734 1.00 95.62 174 LEU A C 1
ATOM 1407 O O . LEU A 1 174 ? -21.442 0.233 51.455 1.00 95.62 174 LEU A O 1
ATOM 1411 N N . ARG A 1 175 ? -21.672 -1.952 51.033 1.00 96.12 175 ARG A N 1
ATOM 1412 C CA . ARG A 1 175 ? -20.888 -2.383 52.202 1.00 96.12 175 ARG A CA 1
ATOM 1413 C C . ARG A 1 175 ? -19.440 -1.903 52.130 1.00 96.12 175 ARG A C 1
ATOM 1415 O O . ARG A 1 175 ? -18.923 -1.440 53.141 1.00 96.12 175 ARG A O 1
ATOM 1422 N N . SER A 1 176 ? -18.811 -1.973 50.955 1.00 95.69 176 SER A N 1
ATOM 1423 C CA . SER A 1 176 ? -17.457 -1.450 50.740 1.00 95.69 176 SER A CA 1
ATOM 1424 C C . SER A 1 176 ? -17.395 0.062 50.960 1.00 95.69 176 SER A C 1
ATOM 1426 O O . SER A 1 176 ? -16.493 0.535 51.641 1.00 95.69 176 SER A O 1
ATOM 1428 N N . GLN A 1 177 ? -18.369 0.815 50.444 1.00 95.81 177 GLN A N 1
ATOM 1429 C CA . GLN A 1 177 ? -18.446 2.268 50.635 1.00 95.81 177 GLN A CA 1
ATOM 1430 C C . GLN A 1 177 ? -18.661 2.642 52.104 1.00 95.81 177 GLN A C 1
ATOM 1432 O O . GLN A 1 177 ? -18.017 3.554 52.610 1.00 95.81 177 GLN A O 1
ATOM 1437 N N . VAL A 1 178 ? -19.530 1.919 52.819 1.00 95.38 178 VAL A N 1
ATOM 1438 C CA . VAL A 1 178 ? -19.720 2.113 54.265 1.00 95.38 178 VAL A CA 1
ATOM 1439 C C . VAL A 1 178 ? -18.422 1.825 55.017 1.00 95.38 178 VAL A C 1
ATOM 1441 O O . VAL A 1 178 ? -18.063 2.580 55.913 1.00 95.38 178 VAL A O 1
ATOM 1444 N N . GLN A 1 179 ? -17.693 0.771 54.646 1.00 95.06 179 GLN A N 1
ATOM 1445 C CA . GLN A 1 179 ? -16.410 0.447 55.263 1.00 95.06 179 GLN A CA 1
ATOM 1446 C C . GLN A 1 179 ? -15.361 1.542 55.022 1.00 95.06 179 GLN A C 1
ATOM 1448 O O . GLN A 1 179 ? -14.671 1.925 55.963 1.00 95.06 179 GLN A O 1
ATOM 1453 N N . GLU A 1 180 ? -15.268 2.058 53.798 1.00 93.69 1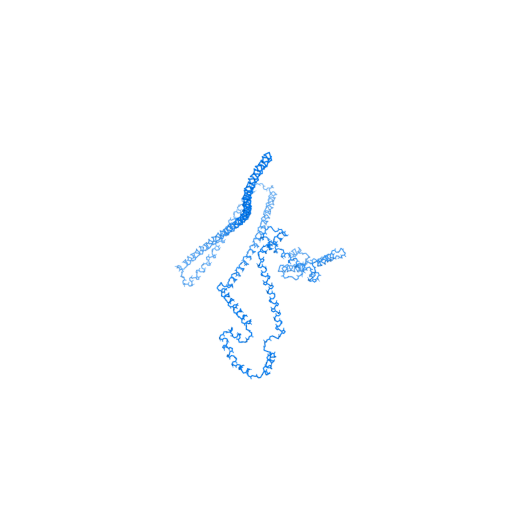80 GLU A N 1
ATOM 1454 C CA . GLU A 1 180 ? -14.379 3.166 53.434 1.00 93.69 180 GLU A CA 1
ATOM 1455 C C . GLU A 1 180 ? -14.718 4.432 54.231 1.00 93.69 180 GLU A C 1
ATOM 1457 O O . GLU A 1 180 ? -13.856 4.987 54.906 1.00 93.69 180 GLU A O 1
ATOM 1462 N N . LEU A 1 181 ? -16.000 4.803 54.292 1.00 93.44 181 LEU A N 1
ATOM 1463 C CA . LEU A 1 181 ? -16.473 5.928 55.101 1.00 93.44 181 LEU A CA 1
ATOM 1464 C C . LEU A 1 181 ? -16.199 5.732 56.598 1.00 93.44 181 LEU A C 1
ATOM 1466 O O . LEU A 1 181 ? -15.843 6.683 57.289 1.00 93.44 181 LEU A O 1
ATOM 1470 N N . CYS A 1 182 ? -16.341 4.515 57.125 1.00 92.75 182 CYS A N 1
ATOM 1471 C CA . CYS A 1 182 ? -15.992 4.218 58.513 1.00 92.75 182 CYS A CA 1
ATOM 1472 C C . CYS A 1 182 ? -14.485 4.362 58.779 1.00 92.75 182 CYS A C 1
ATOM 1474 O O . CYS A 1 182 ? -14.114 4.803 59.869 1.00 92.75 182 CYS A O 1
ATOM 1476 N N . CYS A 1 183 ? -13.622 4.001 57.823 1.00 91.38 183 CYS A N 1
ATOM 1477 C CA . CYS A 1 183 ? -12.184 4.261 57.910 1.00 91.38 183 CYS A CA 1
ATOM 1478 C C . CYS A 1 183 ? -11.901 5.768 57.889 1.00 91.38 183 CYS A C 1
ATOM 1480 O O . CYS A 1 183 ? -11.226 6.259 58.789 1.00 91.38 183 CYS A O 1
ATOM 1482 N N . ASP A 1 184 ? -12.510 6.513 56.965 1.00 89.94 184 ASP A N 1
ATOM 1483 C CA . ASP A 1 184 ? -12.363 7.969 56.869 1.00 89.94 184 ASP A CA 1
ATOM 1484 C C . ASP A 1 184 ? -12.813 8.694 58.145 1.00 89.94 184 ASP A C 1
ATOM 1486 O O . ASP A 1 184 ? -12.163 9.639 58.599 1.00 89.94 184 ASP A O 1
ATOM 1490 N N . VAL A 1 185 ? -13.937 8.273 58.736 1.00 89.44 185 VAL A N 1
ATOM 1491 C CA . VAL A 1 185 ? -14.432 8.821 60.007 1.00 89.44 185 VAL A CA 1
ATOM 1492 C C . VAL A 1 185 ? -13.447 8.518 61.129 1.00 89.44 185 VAL A C 1
ATOM 1494 O O . VAL A 1 185 ? -13.099 9.423 61.882 1.00 89.44 185 VAL A O 1
ATOM 1497 N N . ARG A 1 186 ? -12.935 7.286 61.205 1.00 89.94 186 ARG A N 1
ATOM 1498 C CA . ARG A 1 186 ? -11.945 6.890 62.215 1.00 89.94 186 ARG A CA 1
ATOM 1499 C C . ARG A 1 186 ? -10.639 7.670 62.077 1.00 89.94 186 ARG A C 1
ATOM 1501 O O . ARG A 1 186 ? -10.063 8.083 63.081 1.00 89.94 186 ARG A O 1
ATOM 1508 N N . ASP A 1 187 ? -10.175 7.901 60.857 1.00 84.06 187 ASP A N 1
ATOM 1509 C CA . ASP A 1 187 ? -8.966 8.680 60.598 1.00 84.06 187 ASP A CA 1
ATOM 1510 C C . ASP A 1 187 ? -9.161 10.147 60.990 1.00 84.06 187 ASP A C 1
ATOM 1512 O O . ASP A 1 187 ? -8.293 10.738 61.638 1.00 84.06 187 ASP A O 1
ATOM 1516 N N . LYS A 1 188 ? -10.339 10.718 60.712 1.00 85.19 188 LYS A N 1
ATOM 1517 C CA . LYS A 1 188 ? -10.712 12.064 61.174 1.00 85.19 188 LYS A CA 1
ATOM 1518 C C . LYS A 1 188 ? -10.831 12.148 62.698 1.00 85.19 188 LYS A C 1
ATOM 1520 O O . LYS A 1 188 ? -10.313 13.096 63.283 1.00 85.19 188 LYS A O 1
ATOM 1525 N N . GLU A 1 189 ? -11.443 11.167 63.357 1.00 82.06 189 GLU A N 1
ATOM 1526 C CA . GLU A 1 189 ? -11.515 11.090 64.824 1.00 82.06 189 GLU A CA 1
ATOM 1527 C C . GLU A 1 189 ? -10.120 10.987 65.452 1.00 82.06 189 GLU A C 1
ATOM 1529 O O . GLU A 1 189 ? -9.816 11.710 66.401 1.00 82.06 189 GLU A O 1
ATOM 1534 N N . ASN A 1 190 ? -9.226 10.176 64.882 1.00 79.38 190 ASN A N 1
ATOM 1535 C CA . ASN A 1 190 ? -7.834 10.064 65.322 1.00 79.38 190 ASN A CA 1
ATOM 1536 C C . ASN A 1 190 ? -7.061 11.387 65.176 1.00 79.38 190 ASN A C 1
ATOM 1538 O O . ASN A 1 190 ? -6.226 11.714 66.024 1.00 79.38 190 ASN A O 1
ATOM 1542 N N . VAL A 1 191 ? -7.330 12.165 64.124 1.00 76.44 191 VAL A N 1
ATOM 1543 C CA . VAL A 1 191 ? -6.766 13.512 63.944 1.00 76.44 191 VAL A CA 1
ATOM 1544 C C . VAL A 1 191 ? -7.315 14.485 64.993 1.00 76.44 191 VAL A C 1
ATOM 1546 O O . VAL A 1 191 ? -6.539 15.233 65.588 1.00 76.44 191 VAL A O 1
ATOM 1549 N N . LEU A 1 192 ? -8.617 14.441 65.283 1.00 68.00 192 LEU A N 1
ATOM 1550 C CA . LEU A 1 192 ? -9.249 15.282 66.307 1.00 68.00 192 LEU A CA 1
ATOM 1551 C C . LEU A 1 192 ? -8.747 14.949 67.722 1.00 68.00 192 LEU A C 1
ATOM 1553 O O . LEU A 1 192 ? -8.411 15.851 68.490 1.00 68.00 192 LEU A O 1
ATOM 1557 N N . LEU A 1 193 ? -8.586 13.667 68.058 1.00 65.75 193 LEU A N 1
ATOM 1558 C CA . LEU A 1 193 ? -7.997 13.215 69.327 1.00 65.75 193 LEU A CA 1
ATOM 1559 C C . LEU A 1 193 ? -6.561 13.728 69.516 1.00 65.75 193 LEU A C 1
ATOM 1561 O O . LEU A 1 193 ? -6.192 14.139 70.615 1.00 65.75 193 LEU A O 1
ATOM 1565 N N . ARG A 1 194 ? -5.768 13.796 68.438 1.00 63.78 194 ARG A N 1
ATOM 1566 C CA . ARG A 1 194 ? -4.426 14.407 68.460 1.00 63.78 194 ARG A CA 1
ATOM 1567 C C . ARG A 1 194 ? -4.458 15.928 68.646 1.00 63.78 194 ARG A C 1
ATOM 1569 O O . ARG A 1 194 ? -3.507 16.483 69.186 1.00 63.78 194 ARG A O 1
ATOM 1576 N N . GLN A 1 195 ? -5.528 16.602 68.226 1.00 57.44 195 GLN A N 1
ATOM 1577 C CA . GLN A 1 195 ? -5.697 18.055 68.373 1.00 57.44 195 GLN A CA 1
ATOM 1578 C C . GLN A 1 195 ? -6.240 18.458 69.755 1.00 57.44 195 GLN A C 1
ATOM 1580 O O . GLN A 1 195 ? -5.912 19.537 70.242 1.00 57.44 195 GLN A O 1
ATOM 1585 N N . THR A 1 196 ? -6.997 17.578 70.420 1.00 52.09 196 THR A N 1
ATOM 1586 C CA . THR A 1 196 ? -7.660 17.862 71.711 1.00 52.09 196 THR A CA 1
ATOM 1587 C C . THR A 1 196 ? -6.709 17.769 72.922 1.00 52.09 196 THR A C 1
ATOM 1589 O O . THR A 1 196 ? -7.040 18.227 74.012 1.00 52.09 196 THR A O 1
ATOM 1592 N N . GLY A 1 197 ? -5.498 17.222 72.749 1.00 52.53 197 GLY A N 1
ATOM 1593 C CA . GLY A 1 197 ? -4.495 17.058 73.813 1.00 52.53 197 GLY A CA 1
ATOM 1594 C C . GLY A 1 197 ? -3.631 18.286 74.142 1.00 52.53 197 GLY A C 1
ATOM 1595 O O . GLY A 1 197 ? -2.764 18.181 75.006 1.00 52.53 197 GLY A O 1
ATOM 1596 N N . ALA A 1 198 ? -3.816 19.439 73.484 1.00 53.16 198 ALA A N 1
ATOM 1597 C CA . ALA A 1 198 ? -2.982 20.620 73.732 1.00 53.16 198 ALA A CA 1
ATOM 1598 C C . ALA A 1 198 ? -3.750 21.953 73.612 1.00 53.16 198 ALA A C 1
ATOM 1600 O O . ALA A 1 198 ? -4.045 22.404 72.515 1.00 53.16 198 ALA A O 1
ATOM 1601 N N . ASN A 1 199 ? -3.962 22.622 74.754 1.00 48.62 199 ASN A N 1
ATOM 1602 C CA . ASN A 1 199 ? -4.210 24.068 74.923 1.00 48.62 199 ASN A CA 1
ATOM 1603 C C . ASN A 1 199 ? -5.401 24.712 74.183 1.00 48.62 199 ASN A C 1
ATOM 1605 O O . ASN A 1 199 ? -5.243 25.510 73.261 1.00 48.62 199 ASN A O 1
ATOM 1609 N N . GLY A 1 200 ? -6.604 24.501 74.721 1.00 53.19 200 GLY A N 1
ATOM 1610 C CA . GLY A 1 200 ? -7.879 25.001 74.192 1.00 53.19 200 GLY A CA 1
ATOM 1611 C C . GLY A 1 200 ? -8.216 26.492 74.370 1.00 53.19 200 GLY A C 1
ATOM 1612 O O . GLY A 1 200 ? -9.397 26.823 74.316 1.00 53.19 200 GLY A O 1
ATOM 1613 N N . PHE A 1 201 ? -7.257 27.406 74.568 1.00 46.16 201 PHE A N 1
ATOM 1614 C CA . PHE A 1 201 ? -7.597 28.846 74.626 1.00 46.16 201 PHE A CA 1
ATOM 1615 C C . PHE A 1 201 ? -6.684 29.793 73.835 1.00 46.16 201 PHE A C 1
ATOM 1617 O O . PHE A 1 201 ? -7.111 30.892 73.506 1.00 46.16 201 PHE A O 1
ATOM 1624 N N . THR A 1 202 ? -5.495 29.353 73.412 1.00 51.22 202 THR A N 1
ATOM 1625 C CA . THR A 1 202 ? -4.713 30.025 72.350 1.00 51.22 202 THR A CA 1
ATOM 1626 C C . THR A 1 202 ? -4.926 29.379 70.976 1.00 51.22 202 THR A C 1
ATOM 1628 O O . THR A 1 202 ? -4.540 29.937 69.954 1.00 51.22 202 THR A O 1
ATOM 1631 N N . GLN A 1 203 ? -5.579 28.211 70.933 1.00 50.84 203 GLN A N 1
ATOM 1632 C CA . GLN A 1 203 ? -5.837 27.461 69.708 1.00 50.84 203 GLN A CA 1
ATOM 1633 C C . GLN A 1 203 ? -7.011 27.968 68.887 1.00 50.84 203 GLN A C 1
ATOM 1635 O O . GLN A 1 203 ? -7.063 27.602 67.732 1.00 50.84 203 GLN A O 1
ATOM 1640 N N . ARG A 1 204 ? -7.974 28.737 69.408 1.00 49.66 204 ARG A N 1
ATOM 1641 C CA . ARG A 1 204 ? -9.173 29.066 68.611 1.00 49.66 204 ARG A CA 1
ATOM 1642 C C . ARG A 1 204 ? -8.827 29.881 67.366 1.00 49.66 204 ARG A C 1
ATOM 1644 O O . ARG A 1 204 ? -9.264 29.501 66.288 1.00 49.66 204 ARG A O 1
ATOM 1651 N N . ASP A 1 205 ? -7.954 30.874 67.496 1.00 52.50 205 ASP A N 1
ATOM 1652 C CA . ASP A 1 205 ? -7.470 31.641 66.345 1.00 52.50 205 ASP A CA 1
ATOM 1653 C C . ASP A 1 205 ? -6.505 30.816 65.479 1.00 52.50 205 ASP A C 1
ATOM 1655 O O . ASP A 1 205 ? -6.681 30.756 64.270 1.00 52.50 205 ASP A O 1
ATOM 1659 N N . ALA A 1 206 ? -5.573 30.057 66.073 1.00 58.44 206 ALA A N 1
ATOM 1660 C CA . ALA A 1 206 ? -4.637 29.206 65.321 1.00 58.44 206 ALA A CA 1
ATOM 1661 C C . ALA A 1 206 ? -5.294 27.978 64.643 1.00 58.44 206 ALA A C 1
ATOM 1663 O O . ALA A 1 206 ? -4.763 27.423 63.683 1.00 58.44 206 ALA A O 1
ATOM 1664 N N . PHE A 1 207 ? -6.430 27.508 65.154 1.00 61.59 207 PHE A N 1
ATOM 1665 C CA . PHE A 1 207 ? -7.240 26.410 64.620 1.00 61.59 207 PHE A CA 1
ATOM 1666 C C . PHE A 1 207 ? -8.166 26.917 63.524 1.00 61.59 207 PHE A C 1
ATOM 1668 O O . PHE A 1 207 ? -8.315 26.237 62.515 1.00 61.59 207 PHE A O 1
ATOM 1675 N N . VAL A 1 208 ? -8.735 28.117 63.686 1.00 67.06 208 VAL A N 1
ATOM 1676 C CA . VAL A 1 208 ? -9.443 28.817 62.608 1.00 67.06 208 VAL A CA 1
ATOM 1677 C C . VAL A 1 208 ? -8.474 29.113 61.462 1.00 67.06 208 VAL A C 1
ATOM 1679 O O . VAL A 1 208 ? -8.774 28.759 60.329 1.00 67.06 208 VAL A O 1
ATOM 1682 N N . GLU A 1 209 ? -7.270 29.609 61.751 1.00 67.62 209 GLU A N 1
ATOM 1683 C CA . GLU A 1 209 ? -6.230 29.857 60.745 1.00 67.62 209 GLU A CA 1
ATOM 1684 C C . GLU A 1 209 ? -5.744 28.555 60.077 1.00 67.62 209 GLU A C 1
ATOM 1686 O O . GLU A 1 209 ? -5.597 28.503 58.858 1.00 67.62 209 GLU A O 1
ATOM 1691 N N . LYS A 1 210 ? -5.586 27.453 60.829 1.00 74.56 210 LYS A N 1
ATOM 1692 C CA . LYS A 1 210 ? -5.288 26.126 60.252 1.00 74.56 210 LYS A CA 1
ATOM 1693 C C . LYS A 1 210 ? -6.433 25.541 59.432 1.00 74.56 210 LYS A C 1
ATOM 1695 O O . LYS A 1 210 ? -6.168 24.848 58.456 1.00 74.56 210 LYS A O 1
ATOM 1700 N N . LEU A 1 211 ? -7.688 25.772 59.811 1.00 73.56 211 LEU A N 1
ATOM 1701 C CA . LEU A 1 211 ? -8.853 25.352 59.029 1.00 73.56 211 LEU A CA 1
ATOM 1702 C C . LEU A 1 211 ? -8.975 26.172 57.746 1.00 73.56 211 LEU A C 1
ATOM 1704 O O . LEU A 1 211 ? -9.296 25.611 56.702 1.00 73.56 211 LEU A O 1
ATOM 1708 N N . GLU A 1 212 ? -8.683 27.470 57.799 1.00 75.69 212 GLU A N 1
ATOM 1709 C CA . GLU A 1 212 ? -8.616 28.324 56.616 1.00 75.69 212 GLU A CA 1
ATOM 1710 C C . GLU A 1 212 ? -7.454 27.928 55.701 1.00 75.69 212 GLU A C 1
ATOM 1712 O O . GLU A 1 212 ? -7.661 27.808 54.494 1.00 75.69 212 GLU A O 1
ATOM 1717 N N . GLN A 1 213 ? -6.275 27.617 56.249 1.00 79.50 213 GLN A N 1
ATOM 1718 C CA . GLN A 1 213 ? -5.149 27.070 55.485 1.00 79.50 213 GLN A CA 1
ATOM 1719 C C . GLN A 1 213 ? -5.484 25.707 54.874 1.00 79.50 213 GLN A C 1
ATOM 1721 O O . GLN A 1 213 ? -5.313 25.536 53.673 1.00 79.50 213 GLN A O 1
ATOM 1726 N N . ALA A 1 214 ? -6.054 24.772 55.637 1.00 80.75 214 ALA A N 1
ATOM 1727 C CA . ALA A 1 214 ? -6.476 23.471 55.119 1.00 80.75 214 ALA A CA 1
ATOM 1728 C C . ALA A 1 214 ? -7.562 23.606 54.038 1.00 80.75 214 ALA A C 1
ATOM 1730 O O . ALA A 1 214 ? -7.547 22.880 53.045 1.00 80.75 214 ALA A O 1
ATOM 1731 N N . ARG A 1 215 ? -8.485 24.566 54.183 1.00 80.25 215 ARG A N 1
ATOM 1732 C CA . ARG A 1 215 ? -9.497 24.875 53.167 1.00 80.25 215 ARG A CA 1
ATOM 1733 C C . ARG A 1 215 ? -8.859 25.464 51.909 1.00 80.25 215 ARG A C 1
ATOM 1735 O O . ARG A 1 215 ? -9.233 25.058 50.814 1.00 80.25 215 ARG A O 1
ATOM 1742 N N . LEU A 1 216 ? -7.902 26.384 52.042 1.00 81.38 216 LEU A N 1
ATOM 1743 C CA . LEU A 1 216 ? -7.164 26.959 50.914 1.00 81.38 216 LEU A CA 1
ATOM 1744 C C . LEU A 1 216 ? -6.309 25.903 50.206 1.00 81.38 216 LEU A C 1
ATOM 1746 O O . LEU A 1 216 ? -6.303 25.858 48.980 1.00 81.38 216 LEU A O 1
ATOM 1750 N N . GLU A 1 217 ? -5.642 25.020 50.944 1.00 84.31 217 GLU A N 1
ATOM 1751 C CA . GLU A 1 217 ? -4.869 23.898 50.403 1.00 84.31 217 GLU A CA 1
ATOM 1752 C C . GLU A 1 217 ? -5.767 22.877 49.697 1.00 84.31 217 GLU A C 1
ATOM 1754 O O . GLU A 1 217 ? -5.443 22.413 48.600 1.00 84.31 217 GLU A O 1
ATOM 1759 N N . GLN A 1 218 ? -6.932 22.562 50.269 1.00 84.31 218 GLN A N 1
ATOM 1760 C CA . GLN A 1 218 ? -7.932 21.705 49.634 1.00 84.31 218 GLN A CA 1
ATOM 1761 C C . GLN A 1 218 ? -8.514 22.364 48.379 1.00 84.31 218 GLN A C 1
ATOM 1763 O O . GLN A 1 218 ? -8.704 21.700 47.360 1.00 84.31 218 GLN A O 1
ATOM 1768 N N . GLU A 1 219 ? -8.761 23.673 48.413 1.00 84.44 219 GLU A N 1
ATOM 1769 C CA . GLU A 1 219 ? -9.242 24.435 47.265 1.00 84.44 219 GLU A CA 1
ATOM 1770 C C . GLU A 1 219 ? -8.180 24.505 46.159 1.00 84.44 219 GLU A C 1
ATOM 1772 O O . GLU A 1 219 ? -8.497 24.291 44.989 1.00 84.44 219 GLU A O 1
ATOM 1777 N N . GLN A 1 220 ? -6.910 24.714 46.506 1.00 87.81 220 GLN A N 1
ATOM 1778 C CA . GLN A 1 220 ? -5.790 24.665 45.566 1.00 87.81 220 GLN A CA 1
ATOM 1779 C C . GLN A 1 220 ? -5.614 23.264 44.973 1.00 87.81 220 GLN A C 1
ATOM 1781 O O . GLN A 1 220 ? -5.472 23.133 43.758 1.00 87.81 220 GLN A O 1
ATOM 1786 N N . SER A 1 221 ? -5.702 22.216 45.792 1.00 85.56 221 SER A N 1
ATOM 1787 C CA . SER A 1 221 ? -5.631 20.821 45.341 1.00 85.56 221 SER A CA 1
ATOM 1788 C C . SER A 1 221 ? -6.794 20.473 44.408 1.00 85.56 221 SER A C 1
ATOM 1790 O O . SER A 1 221 ? -6.592 19.871 43.355 1.00 85.56 221 SER A O 1
ATOM 1792 N N . SER A 1 222 ? -8.006 20.932 44.732 1.00 88.31 222 SER A N 1
ATOM 1793 C CA . SER A 1 222 ? -9.199 20.792 43.890 1.00 88.31 222 SER A CA 1
ATOM 1794 C C . SER A 1 222 ? -9.049 21.542 42.562 1.00 88.31 222 SER A C 1
ATOM 1796 O O . SER A 1 222 ? -9.342 20.992 41.501 1.00 88.31 222 SER A O 1
ATOM 1798 N N . ARG A 1 223 ? -8.503 22.765 42.578 1.00 89.62 223 ARG A N 1
ATOM 1799 C CA . ARG A 1 223 ? -8.190 23.530 41.358 1.00 89.62 223 ARG A CA 1
ATOM 1800 C C . ARG A 1 223 ? -7.143 22.824 40.495 1.00 89.62 223 ARG A C 1
ATOM 1802 O O . ARG A 1 223 ? -7.314 22.753 39.281 1.00 89.62 223 ARG A O 1
ATOM 1809 N N . GLN A 1 224 ? -6.095 22.261 41.098 1.00 91.19 224 GLN A N 1
ATOM 1810 C CA . GLN A 1 224 ? -5.078 21.492 40.375 1.00 91.19 224 GLN A CA 1
ATOM 1811 C C . GLN A 1 224 ? -5.652 20.207 39.767 1.00 91.19 224 GLN A C 1
ATOM 1813 O O . GLN A 1 224 ? -5.316 19.874 38.631 1.00 91.19 224 GLN A O 1
ATOM 1818 N N . LEU A 1 225 ? -6.532 19.503 40.486 1.00 89.38 225 LEU A N 1
ATOM 1819 C CA . LEU A 1 225 ? -7.229 18.327 39.965 1.00 89.38 225 LEU A CA 1
ATOM 1820 C C . LEU A 1 225 ? -8.137 18.692 38.791 1.00 89.38 225 LEU A C 1
ATOM 1822 O O . LEU A 1 225 ? -8.013 18.073 37.741 1.00 89.38 225 LEU A O 1
ATOM 1826 N N . ARG A 1 226 ? -8.943 19.755 38.908 1.00 90.75 226 ARG A N 1
ATOM 1827 C CA . ARG A 1 226 ? -9.781 20.256 37.803 1.00 90.75 226 ARG A CA 1
ATOM 1828 C C . ARG A 1 226 ? -8.958 20.680 36.591 1.00 90.75 226 ARG A C 1
ATOM 1830 O O . ARG A 1 226 ? -9.361 20.441 35.460 1.00 90.75 226 ARG A O 1
ATOM 1837 N N . HIS A 1 227 ? -7.790 21.286 36.803 1.00 92.75 227 HIS A N 1
ATOM 1838 C CA . HIS A 1 227 ? -6.894 21.645 35.706 1.00 92.75 227 HIS A CA 1
ATOM 1839 C C . HIS A 1 227 ? -6.319 20.403 35.007 1.00 92.75 227 HIS A C 1
ATOM 1841 O O . HIS A 1 227 ? -6.322 20.327 33.779 1.00 92.75 227 HIS A O 1
ATOM 1847 N N . LYS A 1 228 ? -5.880 19.396 35.776 1.00 91.44 228 LYS A N 1
ATOM 1848 C CA . LYS A 1 228 ? -5.426 18.108 35.228 1.00 91.44 228 LYS A CA 1
ATOM 1849 C C . LYS A 1 228 ? -6.550 17.387 34.480 1.00 91.44 228 LYS A C 1
ATOM 1851 O O . LYS A 1 228 ? -6.309 16.871 33.394 1.00 91.44 228 LYS A O 1
ATOM 1856 N N . GLU A 1 229 ? -7.761 17.393 35.027 1.00 90.19 229 GLU A N 1
ATOM 1857 C CA . GLU A 1 229 ? -8.960 16.822 34.410 1.00 90.19 229 GLU A CA 1
ATOM 1858 C C . GLU A 1 229 ? -9.304 17.526 33.092 1.00 90.19 229 GLU A C 1
ATOM 1860 O O . GLU A 1 229 ? -9.501 16.854 32.085 1.00 90.19 229 GLU A O 1
ATOM 1865 N N . ALA A 1 230 ? -9.254 18.861 33.045 1.00 92.25 230 ALA A N 1
ATOM 1866 C CA . ALA A 1 230 ? -9.475 19.624 31.818 1.00 92.25 230 ALA A CA 1
ATOM 1867 C C . ALA A 1 230 ? -8.451 19.282 30.718 1.00 92.25 230 ALA A C 1
ATOM 1869 O O . ALA A 1 230 ? -8.829 19.087 29.564 1.00 92.25 230 ALA A O 1
ATOM 1870 N N . ILE A 1 231 ? -7.166 19.139 31.071 1.00 94.94 231 ILE A N 1
ATOM 1871 C CA . ILE A 1 231 ? -6.116 18.725 30.122 1.00 94.94 231 ILE A CA 1
ATOM 1872 C C . ILE A 1 231 ? -6.365 17.300 29.616 1.00 94.94 231 ILE A C 1
ATOM 1874 O O . ILE A 1 231 ? -6.167 17.013 28.434 1.00 94.94 231 ILE A O 1
ATOM 1878 N N . ILE A 1 232 ? -6.769 16.386 30.503 1.00 91.75 232 ILE A N 1
ATOM 1879 C CA . ILE A 1 232 ? -7.102 15.011 30.119 1.00 91.75 232 ILE A CA 1
ATOM 1880 C C . ILE A 1 232 ? -8.305 15.017 29.175 1.00 91.75 232 ILE A C 1
ATOM 1882 O O . ILE A 1 232 ? -8.239 14.375 28.131 1.00 91.75 232 ILE A O 1
ATOM 1886 N N . GLN A 1 233 ? -9.346 15.791 29.478 1.00 91.44 233 GLN A N 1
ATOM 1887 C CA . GLN A 1 233 ? -10.533 15.898 28.638 1.00 91.44 233 GLN A CA 1
ATOM 1888 C C . GLN A 1 233 ? -10.203 16.457 27.249 1.00 91.44 233 GLN A C 1
ATOM 1890 O O . GLN A 1 233 ? -10.683 15.936 26.245 1.00 91.44 233 GLN A O 1
ATOM 1895 N N . GLU A 1 234 ? -9.330 17.463 27.158 1.00 93.94 234 GLU A N 1
ATOM 1896 C CA . GLU A 1 234 ? -8.866 17.990 25.871 1.00 93.94 234 GLU A CA 1
ATOM 1897 C C . GLU A 1 234 ? -8.112 16.923 25.058 1.00 93.94 234 GLU A C 1
ATOM 1899 O O . GLU A 1 234 ? -8.330 16.782 23.853 1.00 93.94 234 GLU A O 1
ATOM 1904 N N . LYS A 1 235 ? -7.250 16.131 25.710 1.00 94.19 235 LYS A N 1
ATOM 1905 C CA . LYS A 1 235 ? -6.535 15.022 25.059 1.00 94.19 235 LYS A CA 1
ATOM 1906 C C . LYS A 1 235 ? -7.484 13.918 24.598 1.00 94.19 235 LYS A C 1
ATOM 1908 O O . LYS A 1 235 ? -7.314 13.418 23.491 1.00 94.19 235 LYS A O 1
ATOM 1913 N N . VAL A 1 236 ? -8.478 13.562 25.411 1.00 91.56 236 VAL A N 1
ATOM 1914 C CA . VAL A 1 236 ? -9.515 12.586 25.044 1.00 91.56 236 VAL A CA 1
ATOM 1915 C C . VAL A 1 236 ? -10.287 13.080 23.825 1.00 91.56 236 VAL A C 1
ATOM 1917 O O . VAL A 1 236 ? -10.388 12.346 22.848 1.00 91.56 236 VAL A O 1
ATOM 1920 N N . ASN A 1 237 ? -10.718 14.343 23.814 1.00 92.62 237 ASN A N 1
ATOM 1921 C CA . ASN A 1 237 ? -11.421 14.929 22.672 1.00 92.62 237 ASN A CA 1
ATOM 1922 C C . ASN A 1 237 ? -10.566 14.904 21.389 1.00 92.62 237 ASN A C 1
ATOM 1924 O O . ASN A 1 237 ? -11.082 14.591 20.318 1.00 92.62 237 ASN A O 1
ATOM 1928 N N . LYS A 1 238 ? -9.256 15.185 21.477 1.00 94.94 238 LYS A N 1
ATOM 1929 C CA . LYS A 1 238 ? -8.336 15.071 20.326 1.00 94.94 238 LYS A CA 1
ATOM 1930 C C . LYS A 1 238 ? -8.252 13.636 19.805 1.00 94.94 238 LYS A C 1
ATOM 1932 O O . LYS A 1 238 ? -8.417 13.420 18.609 1.00 94.94 238 LYS A O 1
ATOM 1937 N N . ILE A 1 239 ? -8.083 12.661 20.700 1.00 92.38 239 ILE A N 1
ATOM 1938 C CA . ILE A 1 239 ? -8.050 11.235 20.340 1.00 92.38 239 ILE A CA 1
ATOM 1939 C C . ILE A 1 239 ? -9.379 10.800 19.710 1.00 92.38 239 ILE A C 1
ATOM 1941 O O . ILE A 1 239 ? -9.380 10.034 18.751 1.00 92.38 239 ILE A O 1
ATOM 1945 N N . GLU A 1 240 ? -10.517 11.286 20.204 1.00 92.06 240 GLU A N 1
ATOM 1946 C CA . GLU A 1 240 ? -11.825 10.981 19.621 1.00 92.06 240 GLU A CA 1
ATOM 1947 C C . GLU A 1 240 ? -11.983 11.538 18.203 1.00 92.06 240 GLU A C 1
ATOM 1949 O O . GLU A 1 240 ? -12.538 10.851 17.343 1.00 92.06 240 GLU A O 1
ATOM 1954 N N . ILE A 1 241 ? -11.490 12.752 17.944 1.00 94.25 241 ILE A N 1
ATOM 1955 C CA . ILE A 1 241 ? -11.494 13.356 16.605 1.00 94.25 241 ILE A CA 1
ATOM 1956 C C . ILE A 1 241 ? -10.594 12.554 15.660 1.00 94.25 241 ILE A C 1
ATOM 1958 O O . ILE A 1 241 ? -11.033 12.182 14.573 1.00 94.25 241 ILE A O 1
ATOM 1962 N N . GLU A 1 242 ? -9.375 12.217 16.086 1.00 92.94 242 GLU A N 1
ATOM 1963 C CA . GLU A 1 242 ? -8.449 11.382 15.309 1.00 92.94 242 GLU A CA 1
ATOM 1964 C C . GLU A 1 242 ? -9.032 9.990 15.032 1.00 92.94 242 GLU A C 1
ATOM 1966 O O . GLU A 1 242 ? -8.915 9.465 13.924 1.00 92.94 242 GLU A O 1
ATOM 1971 N N . LEU A 1 243 ? -9.722 9.399 16.012 1.00 93.56 243 LEU A N 1
ATOM 1972 C CA . LEU A 1 243 ? -10.380 8.106 15.863 1.00 93.56 243 LEU A CA 1
ATOM 1973 C C . LEU A 1 243 ? -11.541 8.168 14.865 1.00 93.56 243 LEU A C 1
ATOM 1975 O O . LEU A 1 243 ? -11.727 7.216 14.108 1.00 93.56 243 LEU A O 1
ATOM 1979 N N . ARG A 1 244 ? -12.329 9.252 14.859 1.00 93.31 244 ARG A N 1
ATOM 1980 C CA . ARG A 1 244 ? -13.378 9.462 13.845 1.00 93.31 244 ARG A CA 1
ATOM 1981 C C . ARG A 1 244 ? -12.760 9.600 12.461 1.00 93.31 244 ARG A C 1
ATOM 1983 O O . ARG A 1 244 ? -13.100 8.816 11.588 1.00 93.31 244 ARG A O 1
ATOM 1990 N N . HIS A 1 245 ? -11.763 10.467 12.312 1.00 92.69 245 HIS A N 1
ATOM 1991 C CA . HIS A 1 245 ? -11.069 10.654 11.040 1.00 92.69 245 HIS A CA 1
ATOM 1992 C C . HIS A 1 245 ? -10.452 9.349 10.511 1.00 92.69 245 HIS A C 1
ATOM 1994 O O . HIS A 1 245 ? -10.591 9.012 9.339 1.00 92.69 245 HIS A O 1
ATOM 2000 N N . SER A 1 246 ? -9.830 8.550 11.384 1.00 90.62 246 SER A N 1
ATOM 2001 C CA . SER A 1 246 ? -9.293 7.242 11.001 1.00 90.62 246 SER A CA 1
ATOM 2002 C C . SER A 1 246 ? -10.383 6.250 10.583 1.00 90.62 246 SER A C 1
ATOM 2004 O O . SER A 1 246 ? -10.131 5.424 9.706 1.00 90.62 246 SER A O 1
ATOM 2006 N N . LYS A 1 247 ? -11.575 6.296 11.194 1.00 93.00 247 LYS A N 1
ATOM 2007 C CA . LYS A 1 247 ? -12.716 5.462 10.787 1.00 93.00 247 LYS A CA 1
ATOM 2008 C C . LYS A 1 247 ? -13.260 5.873 9.423 1.00 93.00 247 LYS A C 1
ATOM 2010 O O . LYS A 1 247 ? -13.569 4.976 8.644 1.00 93.00 247 LYS A O 1
ATOM 2015 N N . ASP A 1 248 ? -13.320 7.171 9.142 1.00 91.94 248 ASP A N 1
ATOM 2016 C CA . ASP A 1 248 ? -13.774 7.701 7.854 1.00 91.94 248 ASP A CA 1
ATOM 2017 C C . ASP A 1 248 ? -12.825 7.252 6.732 1.00 91.94 248 ASP A C 1
ATOM 2019 O O . ASP A 1 248 ? -13.265 6.622 5.777 1.00 91.94 248 ASP A O 1
ATOM 2023 N N . ILE A 1 249 ? -11.504 7.378 6.929 1.00 94.19 249 ILE A N 1
ATOM 2024 C CA . ILE A 1 249 ? -10.501 6.864 5.973 1.00 94.19 249 ILE A CA 1
ATOM 2025 C C . ILE A 1 249 ? -10.665 5.355 5.730 1.00 94.19 249 ILE A C 1
ATOM 2027 O O . ILE A 1 249 ? -10.510 4.869 4.612 1.00 94.19 249 ILE A O 1
ATOM 2031 N N . ILE A 1 250 ? -10.956 4.571 6.775 1.00 89.88 250 ILE A N 1
ATOM 2032 C CA . ILE A 1 250 ? -11.178 3.125 6.624 1.00 89.88 250 ILE A CA 1
ATOM 2033 C C . ILE A 1 250 ? -12.455 2.834 5.826 1.00 89.88 250 ILE A C 1
ATOM 2035 O O . ILE A 1 250 ? -12.492 1.823 5.124 1.00 89.88 250 ILE A O 1
ATOM 2039 N N . ALA A 1 251 ? -13.495 3.660 5.955 1.00 91.19 251 ALA A N 1
ATOM 2040 C CA . ALA A 1 251 ? -14.709 3.535 5.156 1.00 91.19 251 ALA A CA 1
ATOM 2041 C C . ALA A 1 251 ? -14.413 3.842 3.681 1.00 91.19 251 ALA A C 1
ATOM 2043 O O . ALA A 1 251 ? -14.666 2.984 2.840 1.00 91.19 251 ALA A O 1
ATOM 2044 N N . ASP A 1 252 ? -13.741 4.959 3.398 1.00 90.19 252 ASP A N 1
ATOM 2045 C CA . ASP A 1 252 ? -13.363 5.353 2.035 1.00 90.19 252 ASP A CA 1
ATOM 2046 C C . ASP A 1 252 ? -12.511 4.275 1.346 1.00 90.19 252 ASP A C 1
ATOM 2048 O O . ASP A 1 252 ? -12.796 3.854 0.226 1.00 90.19 252 ASP A O 1
ATOM 2052 N N . LEU A 1 253 ? -11.506 3.737 2.049 1.00 90.25 253 LEU A N 1
ATOM 2053 C CA . LEU A 1 253 ? -10.660 2.659 1.525 1.00 90.25 253 LEU A CA 1
ATOM 2054 C C . LEU A 1 253 ? -11.429 1.351 1.295 1.00 90.25 253 LEU A C 1
ATOM 2056 O O . LEU A 1 253 ? -11.033 0.543 0.455 1.00 90.25 253 LEU A O 1
ATOM 2060 N N . ARG A 1 254 ? -12.495 1.085 2.059 1.00 90.75 254 ARG A N 1
ATOM 2061 C CA . ARG A 1 254 ? -13.350 -0.090 1.832 1.00 90.75 254 ARG A CA 1
ATOM 2062 C C . ARG A 1 254 ? -14.209 0.088 0.592 1.00 90.75 254 ARG A C 1
ATOM 2064 O O . ARG A 1 254 ? -14.334 -0.873 -0.165 1.00 90.75 254 ARG A O 1
ATOM 2071 N N . ASP A 1 255 ? -14.741 1.283 0.383 1.00 88.56 255 ASP A N 1
ATOM 2072 C CA . ASP A 1 255 ? -15.537 1.611 -0.797 1.00 88.56 255 ASP A CA 1
ATOM 2073 C C . ASP A 1 255 ? -14.666 1.586 -2.060 1.00 88.56 255 ASP A C 1
ATOM 2075 O O . ASP A 1 255 ? -15.046 0.984 -3.064 1.00 88.56 255 ASP A O 1
ATOM 2079 N N . GLU A 1 256 ? -13.441 2.115 -1.996 1.00 90.69 256 GLU A N 1
ATOM 2080 C CA . GLU A 1 256 ? -12.463 2.006 -3.084 1.00 90.69 256 GLU A CA 1
ATOM 2081 C C . GLU A 1 256 ? -12.122 0.542 -3.393 1.00 90.69 256 GLU A C 1
ATOM 2083 O O . GLU A 1 256 ? -12.109 0.130 -4.552 1.00 90.69 256 GLU A O 1
ATOM 2088 N N . ASN A 1 257 ? -11.911 -0.287 -2.369 1.00 86.94 257 ASN A N 1
ATOM 2089 C CA . ASN A 1 257 ? -11.633 -1.710 -2.564 1.00 86.94 257 ASN A CA 1
ATOM 2090 C C . ASN A 1 257 ? -12.834 -2.446 -3.185 1.00 86.94 257 ASN A C 1
ATOM 2092 O O . ASN A 1 257 ? -12.658 -3.275 -4.076 1.00 86.94 257 ASN A O 1
ATOM 2096 N N . ALA A 1 258 ? -14.063 -2.105 -2.784 1.00 87.25 258 ALA A N 1
ATOM 2097 C CA . ALA A 1 258 ? -15.272 -2.625 -3.418 1.00 87.25 258 ALA A CA 1
ATOM 2098 C C . ALA A 1 258 ? -15.355 -2.216 -4.900 1.00 87.25 258 ALA A C 1
ATOM 2100 O O . ALA A 1 258 ? -15.640 -3.061 -5.751 1.00 87.25 258 ALA A O 1
ATOM 2101 N N . ASN A 1 259 ? -15.028 -0.963 -5.223 1.00 88.12 259 ASN A N 1
ATOM 2102 C CA . ASN A 1 259 ? -14.988 -0.471 -6.600 1.00 88.12 259 ASN A CA 1
ATOM 2103 C C . ASN A 1 259 ? -13.928 -1.196 -7.439 1.00 88.12 259 ASN A C 1
ATOM 2105 O O . ASN A 1 259 ? -14.230 -1.650 -8.541 1.00 88.12 259 ASN A O 1
ATOM 2109 N N . LEU A 1 260 ? -12.718 -1.385 -6.906 1.00 86.56 260 LEU A N 1
ATOM 2110 C CA . LEU A 1 260 ? -11.649 -2.124 -7.582 1.00 86.56 260 LEU A CA 1
ATOM 2111 C C . LEU A 1 260 ? -12.035 -3.587 -7.834 1.00 86.56 260 LEU A C 1
ATOM 2113 O O . LEU A 1 260 ? -11.723 -4.135 -8.889 1.00 86.56 260 LEU A O 1
ATOM 2117 N N . ILE A 1 261 ? -12.748 -4.230 -6.903 1.00 87.94 261 ILE A N 1
ATOM 2118 C CA . ILE A 1 261 ? -13.268 -5.590 -7.103 1.00 87.94 261 ILE A CA 1
ATOM 2119 C C . ILE A 1 261 ? -14.264 -5.620 -8.266 1.00 87.94 261 ILE A C 1
ATOM 2121 O O . ILE A 1 261 ? -14.167 -6.501 -9.123 1.00 87.94 261 ILE A O 1
ATOM 2125 N N . LEU A 1 262 ? -15.194 -4.663 -8.323 1.00 84.00 262 LEU A N 1
ATOM 2126 C CA . LEU A 1 262 ? -16.156 -4.556 -9.423 1.00 84.00 262 LEU A CA 1
ATOM 2127 C C . LEU A 1 262 ? -15.462 -4.271 -10.762 1.00 84.00 262 LEU A C 1
ATOM 2129 O O . LEU A 1 262 ? -15.845 -4.838 -11.783 1.00 84.00 262 LEU A O 1
ATOM 2133 N N . GLU A 1 263 ? -14.412 -3.453 -10.764 1.00 84.62 263 GLU A N 1
ATOM 2134 C CA . GLU A 1 263 ? -13.607 -3.178 -11.954 1.00 84.62 263 GLU A CA 1
ATOM 2135 C C . GLU A 1 263 ? -12.857 -4.428 -12.436 1.00 84.62 263 GLU A C 1
ATOM 2137 O O . GLU A 1 263 ? -12.832 -4.734 -13.626 1.00 84.62 263 GLU A O 1
ATOM 2142 N N . VAL A 1 264 ? -12.282 -5.209 -11.521 1.00 83.06 264 VAL A N 1
ATOM 2143 C CA . VAL A 1 264 ? -11.634 -6.481 -11.869 1.00 83.06 264 VAL A CA 1
ATOM 2144 C C . VAL A 1 264 ? -12.645 -7.480 -12.431 1.00 83.06 264 VAL A C 1
ATOM 2146 O O . VAL A 1 264 ? -12.325 -8.193 -13.380 1.00 83.06 264 VAL A O 1
ATOM 2149 N N . GLN A 1 265 ? -13.862 -7.520 -11.885 1.00 79.69 265 GLN A N 1
ATOM 2150 C CA . GLN A 1 265 ? -14.932 -8.396 -12.368 1.00 79.69 265 GLN A CA 1
ATOM 2151 C C . GLN A 1 265 ? -15.507 -7.963 -13.723 1.00 79.69 265 GLN A C 1
ATOM 2153 O O . GLN A 1 265 ? -15.943 -8.821 -14.489 1.00 79.69 265 GLN A O 1
ATOM 2158 N N . SER A 1 266 ? -15.518 -6.663 -14.031 1.00 76.81 266 SER A N 1
ATOM 2159 C CA . SER A 1 266 ? -16.036 -6.141 -15.301 1.00 76.81 266 SER A CA 1
ATOM 2160 C C . SER A 1 266 ? -15.028 -6.224 -16.451 1.00 76.81 266 SER A C 1
ATOM 2162 O O . SER A 1 266 ? -15.417 -6.157 -17.620 1.00 76.81 266 SER A O 1
ATOM 2164 N N . ARG A 1 267 ? -13.736 -6.404 -16.150 1.00 81.12 267 ARG A N 1
ATOM 2165 C CA . ARG A 1 267 ? -12.691 -6.549 -17.169 1.00 81.12 267 ARG A CA 1
ATOM 2166 C C . ARG A 1 267 ? -12.902 -7.826 -18.002 1.00 81.12 267 ARG A C 1
ATOM 2168 O O . ARG A 1 267 ? -13.075 -8.907 -17.435 1.00 81.12 267 ARG A O 1
ATOM 2175 N N . PRO A 1 268 ? -12.827 -7.742 -19.347 1.00 74.88 268 PRO A N 1
ATOM 2176 C CA . PRO A 1 268 ? -12.917 -8.912 -20.215 1.00 74.88 268 PRO A CA 1
ATOM 2177 C C . PRO A 1 268 ? -11.843 -9.935 -19.857 1.00 74.88 268 PRO A C 1
ATOM 2179 O O . PRO A 1 268 ? -10.672 -9.587 -19.673 1.00 74.88 268 PRO A O 1
ATOM 2182 N N . THR A 1 269 ? -12.211 -11.213 -19.795 1.00 81.25 269 THR A N 1
ATOM 2183 C CA . THR A 1 269 ? -11.223 -12.252 -19.503 1.00 81.25 269 THR A CA 1
ATOM 2184 C C . THR A 1 269 ? -10.222 -12.372 -20.655 1.00 81.25 269 THR A C 1
ATOM 2186 O O . THR A 1 269 ? -10.511 -12.020 -21.798 1.00 81.25 269 THR A O 1
ATOM 2189 N N . ILE A 1 270 ? -9.041 -12.948 -20.406 1.00 80.38 270 ILE A N 1
ATOM 2190 C CA . ILE A 1 270 ? -8.038 -13.213 -21.461 1.00 80.38 270 ILE A CA 1
ATOM 2191 C C . ILE A 1 270 ? -8.645 -14.031 -22.614 1.00 80.38 270 ILE A C 1
ATOM 2193 O O . ILE A 1 270 ? -8.254 -13.879 -23.774 1.00 80.38 270 ILE A O 1
ATOM 2197 N N . ARG A 1 271 ? -9.612 -14.905 -22.312 1.00 82.12 271 ARG A N 1
ATOM 2198 C CA . ARG A 1 271 ? -10.338 -15.680 -23.319 1.00 82.12 271 ARG A CA 1
ATOM 2199 C C . ARG A 1 271 ? -11.193 -14.776 -24.206 1.00 82.12 271 ARG A C 1
ATOM 2201 O O . ARG A 1 271 ? -11.150 -14.946 -25.426 1.00 82.12 271 ARG A O 1
ATOM 2208 N N . ASP A 1 272 ? -11.908 -13.829 -23.607 1.00 81.38 272 ASP A N 1
ATOM 2209 C CA . ASP A 1 272 ? -12.759 -12.867 -24.312 1.00 81.38 272 ASP A CA 1
ATOM 2210 C C . ASP A 1 272 ? -11.914 -11.893 -25.127 1.00 81.38 272 ASP A C 1
ATOM 2212 O O . ASP A 1 272 ? -12.180 -11.692 -26.308 1.00 81.38 272 ASP A O 1
ATOM 2216 N N . TYR A 1 273 ? -10.813 -11.398 -24.558 1.00 83.62 273 TYR A N 1
ATOM 2217 C CA . TYR A 1 273 ? -9.848 -10.565 -25.268 1.00 83.62 273 TYR A CA 1
ATOM 2218 C C . TYR A 1 273 ? -9.282 -11.282 -26.500 1.00 83.62 273 TYR A C 1
ATOM 2220 O O . TYR A 1 273 ? -9.315 -10.745 -27.604 1.00 83.62 273 TYR A O 1
ATOM 2228 N N . LYS A 1 274 ? -8.855 -12.545 -26.360 1.00 87.06 274 LYS A N 1
ATOM 2229 C CA . LYS A 1 274 ? -8.391 -13.357 -27.499 1.00 87.06 274 LYS A CA 1
ATOM 2230 C C . LYS A 1 274 ? -9.498 -13.617 -28.525 1.00 87.06 274 LYS A C 1
ATOM 2232 O O . LYS A 1 274 ? -9.209 -13.743 -29.712 1.00 87.06 274 LYS A O 1
ATOM 2237 N N . ALA A 1 275 ? -10.755 -13.744 -28.098 1.00 87.38 275 ALA A N 1
ATOM 2238 C CA . ALA A 1 275 ? -11.886 -13.904 -29.009 1.00 87.38 275 ALA A CA 1
ATOM 2239 C C . ALA A 1 275 ? -12.166 -12.616 -29.796 1.00 87.38 275 ALA A C 1
ATOM 2241 O O . ALA A 1 275 ? -12.335 -12.681 -31.014 1.00 87.38 275 ALA A O 1
ATOM 2242 N N . ILE A 1 276 ? -12.135 -11.463 -29.125 1.00 85.12 276 ILE A N 1
ATOM 2243 C CA . ILE A 1 276 ? -12.264 -10.140 -29.742 1.00 85.12 276 ILE A CA 1
ATOM 2244 C C . ILE A 1 276 ? -11.107 -9.902 -30.713 1.00 85.12 276 ILE A C 1
ATOM 2246 O O . ILE A 1 276 ? -11.352 -9.561 -31.862 1.00 85.12 276 ILE A O 1
ATOM 2250 N N . GLN A 1 277 ? -9.867 -10.186 -30.314 1.00 89.19 277 GLN A N 1
ATOM 2251 C CA . GLN A 1 277 ? -8.689 -10.034 -31.168 1.00 89.19 277 GLN A CA 1
ATOM 2252 C C . GLN A 1 277 ? -8.789 -10.885 -32.443 1.00 89.19 277 GLN A C 1
ATOM 2254 O O . GLN A 1 277 ? -8.538 -10.392 -33.539 1.00 89.19 277 GLN A O 1
ATOM 2259 N N . ARG A 1 278 ? -9.234 -12.146 -32.334 1.00 90.81 278 ARG A N 1
ATOM 2260 C CA . ARG A 1 278 ? -9.496 -12.989 -33.515 1.00 90.81 278 ARG A CA 1
ATOM 2261 C C . ARG A 1 278 ? -10.586 -12.409 -34.415 1.00 90.81 278 ARG A C 1
ATOM 2263 O O . ARG A 1 278 ? -10.464 -12.489 -35.634 1.00 90.81 278 ARG A O 1
ATOM 2270 N N . ARG A 1 279 ? -11.645 -11.840 -33.833 1.00 91.94 279 ARG A N 1
ATOM 2271 C CA . ARG A 1 279 ? -12.729 -11.201 -34.588 1.00 91.94 279 ARG A CA 1
ATOM 2272 C C . ARG A 1 279 ? -12.245 -9.947 -35.313 1.00 91.94 279 ARG A C 1
ATOM 2274 O O . ARG A 1 279 ? -12.618 -9.765 -36.464 1.00 91.94 279 ARG A O 1
ATOM 2281 N N . VAL A 1 280 ? -11.407 -9.133 -34.673 1.00 89.56 280 VAL A N 1
ATOM 2282 C CA . VAL A 1 280 ? -10.795 -7.944 -35.283 1.00 89.56 280 VAL A CA 1
ATOM 2283 C C . VAL A 1 280 ? -9.949 -8.345 -36.486 1.00 89.56 280 VAL A C 1
ATOM 2285 O O . VAL A 1 280 ? -10.221 -7.865 -37.575 1.00 89.56 280 VAL A O 1
ATOM 2288 N N . VAL A 1 281 ? -9.043 -9.316 -36.339 1.00 91.19 281 VAL A N 1
ATOM 2289 C CA . VAL A 1 281 ? -8.218 -9.807 -37.462 1.00 91.19 281 VAL A CA 1
ATOM 2290 C C . VAL A 1 281 ? -9.079 -10.330 -38.618 1.00 91.19 281 VAL A C 1
ATOM 2292 O O . VAL A 1 281 ? -8.765 -10.118 -39.788 1.00 91.19 281 VAL A O 1
ATOM 2295 N N . LEU A 1 282 ? -10.188 -11.010 -38.312 1.00 90.25 282 LEU A N 1
ATOM 2296 C CA . LEU A 1 282 ? -11.101 -11.518 -39.334 1.00 90.25 282 LEU A CA 1
ATOM 2297 C C . LEU A 1 282 ? -11.841 -10.385 -40.061 1.00 90.25 282 LEU A C 1
ATOM 2299 O O . LEU A 1 282 ? -11.973 -10.440 -41.281 1.00 90.25 282 LEU A O 1
ATOM 2303 N N . LEU A 1 283 ? -12.278 -9.354 -39.335 1.00 88.62 283 LEU A N 1
ATOM 2304 C CA . LEU A 1 283 ? -12.915 -8.167 -39.909 1.00 88.62 283 LEU A CA 1
ATOM 2305 C C . LEU A 1 283 ? -11.928 -7.314 -40.714 1.00 88.62 283 LEU A C 1
ATOM 2307 O O . LEU A 1 283 ? -12.280 -6.836 -41.785 1.00 88.62 283 LEU A O 1
ATOM 2311 N N . GLU A 1 284 ? -10.691 -7.155 -40.246 1.00 87.31 284 GLU A N 1
ATOM 2312 C CA . GLU A 1 284 ? -9.623 -6.454 -40.967 1.00 87.31 284 GLU A CA 1
ATOM 2313 C C . GLU A 1 284 ? -9.291 -7.156 -42.280 1.00 87.31 284 GLU A C 1
ATOM 2315 O O . GLU A 1 284 ? -9.175 -6.507 -43.320 1.00 87.31 284 GLU A O 1
ATOM 2320 N N . ARG A 1 285 ? -9.215 -8.491 -42.257 1.00 86.50 285 ARG A N 1
ATOM 2321 C CA . ARG A 1 285 ? -9.055 -9.286 -43.473 1.00 86.50 285 ARG A CA 1
ATOM 2322 C C . ARG A 1 285 ? -10.239 -9.099 -44.420 1.00 86.50 285 ARG A C 1
ATOM 2324 O O . ARG A 1 285 ? -10.020 -8.832 -45.593 1.00 86.50 285 ARG A O 1
ATOM 2331 N N . GLN A 1 286 ? -11.474 -9.177 -43.921 1.00 84.38 286 GLN A N 1
ATOM 2332 C CA . GLN A 1 286 ? -12.670 -8.942 -44.740 1.00 84.38 286 GLN A CA 1
ATOM 2333 C C . GLN A 1 286 ? -12.686 -7.537 -45.351 1.00 84.38 286 GLN A C 1
ATOM 2335 O O . GLN A 1 286 ? -13.000 -7.389 -46.528 1.00 84.38 286 GLN A O 1
ATOM 2340 N N . LEU A 1 287 ? -12.300 -6.515 -44.586 1.00 82.56 287 LEU A N 1
ATOM 2341 C CA . LEU A 1 287 ? -12.166 -5.146 -45.080 1.00 82.56 287 LEU A CA 1
ATOM 2342 C C . LEU A 1 287 ? -11.063 -5.019 -46.133 1.00 82.56 287 LEU A C 1
ATOM 2344 O O . LEU A 1 287 ? -11.253 -4.308 -47.114 1.00 82.56 287 LEU A O 1
ATOM 2348 N N . SER A 1 288 ? -9.923 -5.689 -45.956 1.00 83.12 288 SER A N 1
ATOM 2349 C CA . SER A 1 288 ? -8.843 -5.686 -46.951 1.00 83.12 288 SER A CA 1
ATOM 2350 C C . SER A 1 288 ? -9.274 -6.375 -48.242 1.00 83.12 288 SER A C 1
ATOM 2352 O O . SER A 1 288 ? -9.040 -5.839 -49.323 1.00 83.12 288 SER A O 1
ATOM 2354 N N . ASP A 1 289 ? -9.945 -7.522 -48.133 1.00 80.06 289 ASP A N 1
ATOM 2355 C CA . ASP A 1 289 ? -10.443 -8.282 -49.279 1.00 80.06 289 ASP A CA 1
ATOM 2356 C C . ASP A 1 289 ? -11.509 -7.465 -50.037 1.00 80.06 289 ASP A C 1
ATOM 2358 O O . ASP A 1 289 ? -11.489 -7.395 -51.265 1.00 80.06 289 ASP A O 1
ATOM 2362 N N . GLN A 1 290 ? -12.391 -6.758 -49.317 1.00 79.50 290 GLN A N 1
ATOM 2363 C CA . GLN A 1 290 ? -13.368 -5.839 -49.913 1.00 79.50 290 GLN A CA 1
ATOM 2364 C C . GLN A 1 290 ? -12.713 -4.615 -50.564 1.00 79.50 290 GLN A C 1
ATOM 2366 O O . GLN A 1 290 ? -13.127 -4.210 -51.648 1.00 79.50 290 GLN A O 1
ATOM 2371 N N . LYS A 1 291 ? -11.680 -4.030 -49.946 1.00 80.00 291 LYS A N 1
ATOM 2372 C CA . LYS A 1 291 ? -10.919 -2.922 -50.544 1.00 80.00 291 LYS A CA 1
ATOM 2373 C C . LYS A 1 291 ? -10.226 -3.350 -51.836 1.00 80.00 291 LYS A C 1
ATOM 2375 O O . LYS A 1 291 ? -10.297 -2.614 -52.815 1.00 80.00 291 LYS A O 1
ATOM 2380 N N . ALA A 1 292 ? -9.615 -4.535 -51.858 1.00 76.25 292 ALA A N 1
ATOM 2381 C CA . ALA A 1 292 ? -9.014 -5.099 -53.065 1.00 76.25 292 ALA A CA 1
ATOM 2382 C C . ALA A 1 292 ? -10.070 -5.345 -54.155 1.00 76.25 292 ALA A C 1
ATOM 2384 O O . ALA A 1 292 ? -9.880 -4.940 -55.297 1.00 76.25 292 ALA A O 1
ATOM 2385 N N . ALA A 1 293 ? -11.229 -5.903 -53.791 1.00 73.38 293 ALA A N 1
ATOM 2386 C CA . ALA A 1 293 ? -12.337 -6.108 -54.722 1.00 73.38 293 ALA A CA 1
ATOM 2387 C C . ALA A 1 293 ? -12.832 -4.797 -55.356 1.00 73.38 293 ALA A C 1
ATOM 2389 O O . ALA A 1 293 ? -13.117 -4.768 -56.548 1.00 73.38 293 ALA A O 1
ATOM 2390 N N . VAL A 1 294 ? -12.925 -3.711 -54.581 1.00 73.81 294 VAL A N 1
ATOM 2391 C CA . VAL A 1 294 ? -13.346 -2.391 -55.082 1.00 73.81 294 VAL A CA 1
ATOM 2392 C C . VAL A 1 294 ? -12.266 -1.733 -55.945 1.00 73.81 294 VAL A C 1
ATOM 2394 O O . VAL A 1 294 ? -12.600 -1.056 -56.911 1.00 73.81 294 VAL A O 1
ATOM 2397 N N . HIS A 1 295 ? -10.988 -1.925 -55.615 1.00 73.06 295 HIS A N 1
ATOM 2398 C CA . HIS A 1 295 ? -9.872 -1.358 -56.371 1.00 73.06 295 HIS A CA 1
ATOM 2399 C C . HIS A 1 295 ? -9.648 -2.071 -57.718 1.00 73.06 295 HIS A C 1
ATOM 2401 O O . HIS A 1 295 ? -9.370 -1.423 -58.725 1.00 73.06 295 HIS A O 1
ATOM 2407 N N . ASP A 1 296 ? -9.799 -3.396 -57.755 1.00 71.94 296 ASP A N 1
ATOM 2408 C CA . ASP A 1 296 ? -9.505 -4.198 -58.946 1.00 71.94 296 ASP A CA 1
ATOM 2409 C C . ASP A 1 296 ? -10.715 -4.326 -59.889 1.00 71.94 296 ASP A C 1
ATOM 2411 O O . ASP A 1 296 ? -10.553 -4.474 -61.106 1.00 71.94 296 ASP A O 1
ATOM 2415 N N . ALA A 1 297 ? -11.945 -4.236 -59.372 1.00 68.38 297 ALA A N 1
ATOM 2416 C CA . ALA A 1 297 ? -13.148 -4.379 -60.184 1.00 68.38 297 ALA A CA 1
ATOM 2417 C C . ALA A 1 297 ? -13.522 -3.080 -60.914 1.00 68.38 297 ALA A C 1
ATOM 2419 O O . ALA A 1 297 ? -14.103 -2.160 -60.344 1.00 68.38 297 ALA A O 1
ATOM 2420 N N . HIS A 1 298 ? -13.274 -3.052 -62.224 1.00 65.69 298 HIS A N 1
ATOM 2421 C CA . HIS A 1 298 ? -13.663 -1.942 -63.104 1.00 65.69 298 HIS A CA 1
ATOM 2422 C C . HIS A 1 298 ? -15.034 -2.178 -63.767 1.00 65.69 298 HIS A C 1
ATOM 2424 O O . HIS A 1 298 ? -15.612 -1.271 -64.368 1.00 65.69 298 HIS A O 1
ATOM 2430 N N . THR A 1 299 ? -15.579 -3.396 -63.647 1.00 68.38 299 THR A N 1
ATOM 2431 C CA . THR A 1 299 ? -16.904 -3.783 -64.147 1.00 68.38 299 THR A CA 1
ATOM 2432 C C . THR A 1 299 ? -17.704 -4.566 -63.098 1.00 68.38 299 THR A C 1
ATOM 2434 O O . THR A 1 299 ? -17.151 -5.185 -62.187 1.00 68.38 299 THR A O 1
ATOM 2437 N N . LEU A 1 300 ? -19.038 -4.585 -63.234 1.00 64.56 300 LEU A N 1
ATOM 2438 C CA . LEU A 1 300 ? -19.936 -5.347 -62.347 1.00 64.56 300 LEU A CA 1
ATOM 2439 C C . LEU A 1 300 ? -19.661 -6.862 -62.357 1.00 64.56 300 LEU A C 1
ATOM 2441 O O . LEU A 1 300 ? -20.044 -7.556 -61.416 1.00 64.56 300 LEU A O 1
ATOM 2445 N N . GLU A 1 301 ? -19.042 -7.378 -63.417 1.00 69.50 301 GLU A N 1
ATOM 2446 C CA . GLU A 1 301 ? -18.678 -8.788 -63.573 1.00 69.50 301 GLU A CA 1
ATOM 2447 C C . GLU A 1 301 ? -17.401 -9.139 -62.809 1.00 69.50 301 GLU A C 1
ATOM 2449 O O . GLU A 1 301 ? -17.314 -10.217 -62.222 1.00 69.50 301 GLU A O 1
ATOM 2454 N N . ASP A 1 302 ? -16.459 -8.201 -62.719 1.00 71.12 302 ASP A N 1
ATOM 2455 C CA . ASP A 1 302 ? -15.265 -8.351 -61.889 1.00 71.12 302 ASP A CA 1
ATOM 2456 C C . ASP A 1 302 ? -15.623 -8.343 -60.403 1.00 71.12 302 ASP A C 1
ATOM 2458 O O . ASP A 1 302 ? -15.128 -9.170 -59.643 1.00 71.12 302 ASP A O 1
ATOM 2462 N N . LEU A 1 303 ? -16.587 -7.509 -60.008 1.00 66.12 303 LEU A N 1
ATOM 2463 C CA . LEU A 1 303 ? -17.067 -7.423 -58.627 1.00 66.12 303 LEU A CA 1
ATOM 2464 C C . LEU A 1 303 ? -17.776 -8.713 -58.170 1.00 66.12 303 LEU A C 1
ATOM 2466 O O . LEU A 1 303 ? -17.683 -9.094 -57.005 1.00 66.12 303 LEU A O 1
ATOM 2470 N N . ARG A 1 304 ? -18.425 -9.443 -59.093 1.00 72.12 304 ARG A N 1
ATOM 2471 C CA . ARG A 1 304 ? -19.032 -10.759 -58.809 1.00 72.12 304 ARG A CA 1
ATOM 2472 C C . ARG A 1 304 ? -17.991 -11.828 -58.461 1.00 72.12 304 ARG A C 1
ATOM 2474 O O . ARG A 1 304 ? -18.335 -12.749 -57.728 1.00 72.12 304 ARG A O 1
ATOM 2481 N N . LYS A 1 305 ? -16.745 -11.719 -58.943 1.00 72.81 305 LYS A N 1
ATOM 2482 C CA . LYS A 1 305 ? -15.669 -12.697 -58.669 1.00 72.81 305 LYS A CA 1
ATOM 2483 C C . LYS A 1 305 ? -15.230 -12.699 -57.201 1.00 72.81 305 LYS A C 1
ATOM 2485 O O . LYS A 1 305 ? -14.743 -13.716 -56.721 1.00 72.81 305 LYS A O 1
ATOM 2490 N N . TYR A 1 306 ? -15.435 -11.585 -56.499 1.00 70.38 306 TYR A N 1
ATOM 2491 C CA . TYR A 1 306 ? -15.084 -11.416 -55.087 1.00 70.38 306 TYR A CA 1
ATOM 2492 C C . TYR A 1 306 ? -16.265 -11.661 -54.132 1.00 70.38 306 TYR A C 1
ATOM 2494 O O . TYR A 1 306 ? -16.096 -11.603 -52.916 1.00 70.38 306 TYR A O 1
ATOM 2502 N N . MET A 1 307 ? -17.462 -11.951 -54.656 1.00 72.81 307 MET A N 1
ATOM 2503 C CA . MET A 1 307 ? -18.638 -12.285 -53.850 1.00 72.81 307 MET A CA 1
ATOM 2504 C C . MET A 1 307 ? -18.744 -13.797 -53.635 1.00 72.81 307 MET A C 1
ATOM 2506 O O . MET A 1 307 ? -18.507 -14.593 -54.543 1.00 72.81 307 MET A O 1
ATOM 2510 N N . GLY A 1 308 ? -19.159 -14.212 -52.437 1.00 76.88 308 GLY A N 1
ATOM 2511 C CA . GLY A 1 308 ? -19.375 -15.627 -52.143 1.00 76.88 308 GLY A CA 1
ATOM 2512 C C . GLY A 1 308 ? -20.533 -16.218 -52.954 1.00 76.88 308 GLY A C 1
ATOM 2513 O O . GLY A 1 308 ? -21.538 -15.553 -53.209 1.00 76.88 308 GLY A O 1
ATOM 2514 N N . THR A 1 309 ? -20.451 -17.506 -53.299 1.00 77.56 309 THR A N 1
ATOM 2515 C CA . THR A 1 309 ? -21.477 -18.209 -54.094 1.00 77.56 309 THR A CA 1
ATOM 2516 C C . THR A 1 309 ? -22.877 -18.109 -53.479 1.00 77.56 309 THR A C 1
ATOM 2518 O O . THR A 1 309 ? -23.860 -17.946 -54.194 1.00 77.56 309 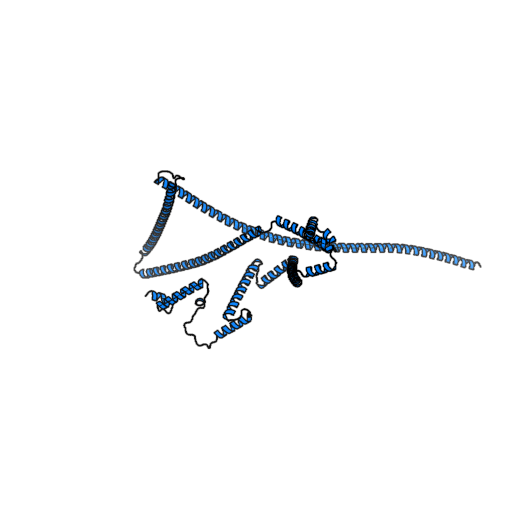THR A O 1
ATOM 2521 N N . ALA A 1 310 ? -22.986 -18.149 -52.147 1.00 77.31 310 ALA A N 1
ATOM 2522 C CA . ALA A 1 310 ? -24.261 -17.998 -51.442 1.00 77.31 310 ALA A CA 1
ATOM 2523 C C . ALA A 1 310 ? -24.869 -16.594 -51.607 1.00 77.31 310 ALA A C 1
ATOM 2525 O O . ALA A 1 310 ? -26.083 -16.448 -51.754 1.00 77.31 310 ALA A O 1
ATOM 2526 N N . GLU A 1 311 ? -24.021 -15.570 -51.618 1.00 79.06 311 GLU A N 1
ATOM 2527 C CA . GLU A 1 311 ? -24.412 -14.170 -51.752 1.00 79.06 311 GLU A CA 1
ATOM 2528 C C . GLU A 1 311 ? -24.801 -13.844 -53.200 1.00 79.06 311 GLU A C 1
ATOM 2530 O O . GLU A 1 311 ? -25.817 -13.191 -53.436 1.00 79.06 311 GLU A O 1
ATOM 2535 N N . LEU A 1 312 ? -24.084 -14.413 -54.177 1.00 81.62 312 LEU A N 1
ATOM 2536 C CA . LEU A 1 312 ? -24.456 -14.381 -55.595 1.00 81.62 312 LEU A CA 1
ATOM 2537 C C . LEU A 1 312 ? -25.819 -15.040 -55.837 1.00 81.62 312 LEU A C 1
ATOM 2539 O O . LEU A 1 312 ? -26.690 -14.428 -56.450 1.00 81.62 312 LEU A O 1
ATOM 2543 N N . ILE A 1 313 ? -26.046 -16.238 -55.285 1.00 82.00 313 ILE A N 1
ATOM 2544 C CA . ILE A 1 313 ? -27.336 -16.940 -55.386 1.00 82.00 313 ILE A CA 1
ATOM 2545 C C . ILE A 1 313 ? -28.458 -16.115 -54.749 1.00 82.00 313 ILE A C 1
ATOM 2547 O O . ILE A 1 313 ? -29.561 -16.043 -55.295 1.00 82.00 313 ILE A O 1
ATOM 2551 N N . HIS A 1 314 ? -28.211 -15.499 -53.590 1.00 84.69 314 HIS A N 1
ATOM 2552 C CA . HIS A 1 314 ? -29.195 -14.633 -52.947 1.00 84.69 314 HIS A CA 1
ATOM 2553 C C . HIS A 1 314 ? -29.541 -13.435 -53.838 1.00 84.69 314 HIS A C 1
ATOM 2555 O O . HIS A 1 314 ? -30.720 -13.156 -54.066 1.00 84.69 314 HIS A O 1
ATOM 2561 N N . ARG A 1 315 ? -28.530 -12.779 -54.412 1.00 78.56 315 ARG A N 1
ATOM 2562 C CA . ARG A 1 315 ? -28.722 -11.632 -55.300 1.00 78.56 315 ARG A CA 1
ATOM 2563 C C . ARG A 1 315 ? -29.438 -12.010 -56.594 1.00 78.56 315 ARG A C 1
ATOM 2565 O O . ARG A 1 315 ? -30.329 -11.283 -57.019 1.00 78.56 315 ARG A O 1
ATOM 2572 N N . ASP A 1 316 ? -29.125 -13.161 -57.181 1.00 81.94 316 ASP A N 1
ATOM 2573 C CA . ASP A 1 316 ? -29.811 -13.665 -58.374 1.00 81.94 316 ASP A CA 1
ATOM 2574 C C . ASP A 1 316 ? -31.279 -14.007 -58.082 1.00 81.94 316 ASP A C 1
ATOM 2576 O O . ASP A 1 316 ? -32.160 -13.672 -58.876 1.00 81.94 316 ASP A O 1
ATOM 2580 N N . LYS A 1 317 ? -31.582 -14.576 -56.905 1.00 84.38 317 LYS A N 1
ATOM 2581 C CA . LYS A 1 317 ? -32.970 -14.776 -56.449 1.00 84.38 317 LYS A CA 1
ATOM 2582 C C . LYS A 1 317 ? -33.716 -13.451 -56.294 1.00 84.38 317 LYS A C 1
ATOM 2584 O O . LYS A 1 317 ? -34.876 -13.361 -56.692 1.00 84.38 317 LYS A O 1
ATOM 2589 N N . VAL A 1 318 ? -33.068 -12.426 -55.739 1.00 82.88 318 VAL A N 1
ATOM 2590 C CA . VAL A 1 318 ? -33.651 -11.082 -55.594 1.00 82.88 318 VAL A CA 1
ATOM 2591 C C . VAL A 1 318 ? -33.874 -10.430 -56.962 1.00 82.88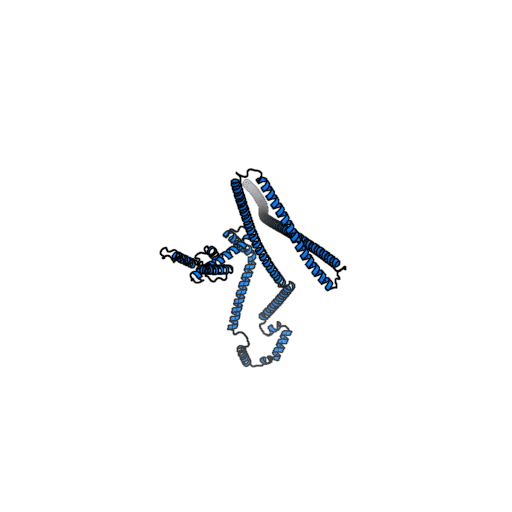 318 VAL A C 1
ATOM 2593 O O . VAL A 1 318 ? -34.974 -9.952 -57.226 1.00 82.88 318 VAL A O 1
ATOM 2596 N N . ASN A 1 319 ? -32.899 -10.495 -57.871 1.00 79.88 319 ASN A N 1
ATOM 2597 C CA . ASN A 1 319 ? -33.017 -9.978 -59.238 1.00 79.88 319 ASN A CA 1
ATOM 2598 C C . ASN A 1 319 ? -34.144 -10.662 -60.022 1.00 79.88 319 ASN A C 1
ATOM 2600 O O . ASN A 1 319 ? -34.889 -9.997 -60.744 1.00 79.88 319 ASN A O 1
ATOM 2604 N N . ALA A 1 320 ? -34.303 -11.978 -59.853 1.00 80.75 320 ALA A N 1
ATOM 2605 C CA . ALA A 1 320 ? -35.394 -12.738 -60.450 1.00 80.75 320 ALA A CA 1
ATOM 2606 C C . ALA A 1 320 ? -36.757 -12.346 -59.858 1.00 80.75 320 ALA A C 1
ATOM 2608 O O . ALA A 1 320 ? -37.707 -12.135 -60.614 1.00 80.75 320 ALA A O 1
ATOM 2609 N N . LYS A 1 321 ? -36.843 -12.194 -58.527 1.00 83.31 321 LYS A N 1
ATOM 2610 C CA . LYS A 1 321 ? -38.060 -11.774 -57.812 1.00 83.31 321 LYS A CA 1
ATOM 2611 C C . LYS A 1 321 ? -38.503 -10.361 -58.196 1.00 83.31 321 LYS A C 1
ATOM 2613 O O . LYS A 1 321 ? -39.695 -10.105 -58.301 1.00 83.31 321 LYS A O 1
ATOM 2618 N N . LEU A 1 322 ? -37.548 -9.462 -58.412 1.00 77.94 322 LEU A N 1
ATOM 2619 C CA . LEU A 1 322 ? -37.786 -8.081 -58.836 1.00 77.94 322 LEU A CA 1
ATOM 2620 C C . LEU A 1 322 ? -37.892 -7.936 -60.365 1.00 77.94 322 LEU A C 1
ATOM 2622 O O . LEU A 1 322 ? -38.025 -6.826 -60.867 1.00 77.94 322 LEU A O 1
ATOM 2626 N N . HIS A 1 323 ? -37.815 -9.044 -61.113 1.00 74.81 323 HIS A N 1
ATOM 2627 C CA . HIS A 1 323 ? -37.865 -9.088 -62.578 1.00 74.81 323 HIS A CA 1
ATOM 2628 C C . HIS A 1 323 ? -36.867 -8.152 -63.289 1.00 74.81 323 HIS A C 1
ATOM 2630 O O . HIS A 1 323 ? -37.058 -7.807 -64.458 1.00 74.81 323 HIS A O 1
ATOM 2636 N N . LEU A 1 324 ? -35.759 -7.806 -62.625 1.00 68.19 324 LEU A N 1
ATOM 2637 C CA . LEU A 1 324 ? -34.763 -6.846 -63.118 1.00 68.19 324 LEU A CA 1
ATOM 2638 C C . LEU A 1 324 ? -34.038 -7.336 -64.379 1.00 68.19 324 LEU A C 1
ATOM 2640 O O . LEU A 1 324 ? -33.510 -6.540 -65.146 1.00 68.19 324 LEU A O 1
ATOM 2644 N N . ASN A 1 325 ? -34.083 -8.638 -64.662 1.00 68.56 325 ASN A N 1
ATOM 2645 C CA . ASN A 1 325 ? -33.525 -9.217 -65.886 1.00 68.56 325 ASN A CA 1
ATOM 2646 C C . ASN A 1 325 ? -34.197 -8.671 -67.164 1.00 68.56 325 ASN A C 1
ATOM 2648 O O . ASN A 1 325 ? -33.583 -8.687 -68.228 1.00 68.56 325 ASN A O 1
ATOM 2652 N N . ARG A 1 326 ? -35.427 -8.138 -67.065 1.00 66.31 326 ARG A N 1
ATOM 2653 C CA . ARG A 1 326 ? -36.162 -7.518 -68.184 1.00 66.31 326 ARG A CA 1
ATOM 2654 C C . ARG A 1 326 ? -35.697 -6.091 -68.513 1.00 66.31 326 ARG A C 1
ATOM 2656 O O . ARG A 1 326 ? -36.055 -5.570 -69.566 1.00 66.31 326 ARG A O 1
ATOM 2663 N N . LEU A 1 327 ? -34.872 -5.469 -67.662 1.00 60.16 327 LEU A N 1
ATOM 2664 C CA . LEU A 1 327 ? -34.292 -4.144 -67.935 1.00 60.16 327 LEU A CA 1
ATOM 2665 C C . LEU A 1 327 ? -33.281 -4.172 -69.090 1.00 60.16 327 LEU A C 1
ATOM 2667 O O . LEU A 1 327 ? -33.100 -3.172 -69.773 1.00 60.16 327 LEU A O 1
ATOM 2671 N N . THR A 1 328 ? -32.658 -5.325 -69.352 1.00 60.50 328 THR A N 1
ATOM 2672 C CA . THR A 1 328 ? -31.685 -5.495 -70.447 1.00 60.50 328 THR A CA 1
ATOM 2673 C C . THR A 1 328 ? -32.316 -5.451 -71.843 1.00 60.50 328 THR A C 1
ATOM 2675 O O . THR A 1 328 ? -31.611 -5.239 -72.825 1.00 60.50 328 THR A O 1
ATOM 2678 N N . THR A 1 329 ? -33.640 -5.613 -71.934 1.00 64.69 329 THR A N 1
ATOM 2679 C CA . THR A 1 329 ? -34.408 -5.592 -73.191 1.00 64.69 329 THR A CA 1
ATOM 2680 C C . THR A 1 329 ? -35.094 -4.253 -73.478 1.00 64.69 329 THR A C 1
ATOM 2682 O O . THR A 1 329 ? -35.787 -4.129 -74.485 1.00 64.69 329 THR A O 1
ATOM 2685 N N . LEU A 1 330 ? -34.934 -3.250 -72.607 1.00 62.09 330 LEU A N 1
ATOM 2686 C CA . LEU A 1 330 ? -35.545 -1.933 -72.790 1.00 62.09 330 LEU A CA 1
ATOM 2687 C C . LEU A 1 330 ? -34.696 -1.039 -73.718 1.00 62.09 330 LEU A C 1
ATOM 2689 O O . LEU A 1 330 ? -33.464 -1.089 -73.660 1.00 62.09 330 LEU A O 1
ATOM 2693 N N . PRO A 1 331 ? -35.327 -0.194 -74.559 1.00 71.62 331 PRO A N 1
ATOM 2694 C CA . PRO A 1 331 ? -34.621 0.797 -75.369 1.00 71.62 331 PRO A CA 1
ATOM 2695 C C . PRO A 1 331 ? -33.758 1.722 -74.501 1.00 71.62 331 PRO A C 1
ATOM 2697 O O . PRO A 1 331 ? -34.175 2.124 -73.414 1.00 71.62 331 PRO A O 1
ATOM 2700 N N . LYS A 1 332 ? -32.564 2.094 -74.990 1.00 60.09 332 LYS A N 1
ATOM 2701 C CA . LYS A 1 332 ? -31.576 2.890 -74.232 1.00 60.09 332 LYS A CA 1
ATOM 2702 C C . LYS A 1 332 ? -32.144 4.194 -73.656 1.00 60.09 332 LYS A C 1
ATOM 2704 O O . LYS A 1 332 ? -31.721 4.586 -72.576 1.00 60.09 332 LYS A O 1
ATOM 2709 N N . GLU A 1 333 ? -33.102 4.822 -74.334 1.00 61.22 333 GLU A N 1
ATOM 2710 C CA . GLU A 1 333 ? -33.740 6.060 -73.865 1.00 61.22 333 GLU A CA 1
ATOM 2711 C C . GLU A 1 333 ? -34.642 5.828 -72.643 1.00 61.22 333 GLU A C 1
ATOM 2713 O O . GLU A 1 333 ? -34.495 6.520 -71.643 1.00 61.22 333 GLU A O 1
ATOM 2718 N N . ALA A 1 334 ? -35.441 4.755 -72.631 1.00 63.22 334 ALA A N 1
ATOM 2719 C CA . ALA A 1 334 ? -36.255 4.387 -71.468 1.00 63.22 334 ALA A CA 1
ATOM 2720 C C . ALA A 1 334 ? -35.396 4.018 -70.239 1.00 63.22 334 ALA A C 1
ATOM 2722 O O . ALA A 1 334 ? -35.783 4.272 -69.102 1.00 63.22 334 ALA A O 1
ATOM 2723 N N . CYS A 1 335 ? -34.202 3.450 -70.447 1.00 58.84 335 CYS A N 1
ATOM 2724 C CA . CYS A 1 335 ? -33.249 3.187 -69.362 1.00 58.84 335 CYS A CA 1
ATOM 2725 C C . CYS A 1 335 ? -32.602 4.465 -68.801 1.00 58.84 335 CYS A C 1
ATOM 2727 O O . CYS A 1 335 ? -32.266 4.502 -67.616 1.00 58.84 335 CYS A O 1
ATOM 2729 N N . LEU A 1 336 ? -32.416 5.503 -69.625 1.00 59.44 336 LEU A N 1
ATOM 2730 C CA . LEU A 1 336 ? -31.913 6.803 -69.175 1.00 59.44 336 LEU A CA 1
ATOM 2731 C C . LEU A 1 336 ? -32.967 7.545 -68.346 1.00 59.44 336 LEU A C 1
ATOM 2733 O O . LEU A 1 336 ? -32.609 8.100 -67.308 1.00 59.44 336 LEU A O 1
ATOM 2737 N N . ASP A 1 337 ? -34.243 7.448 -68.724 1.00 59.41 337 ASP A N 1
ATOM 2738 C CA . ASP A 1 337 ? -35.360 8.000 -67.949 1.00 59.41 337 ASP A CA 1
ATOM 2739 C C . ASP A 1 337 ? -35.532 7.278 -66.607 1.00 59.41 337 ASP A C 1
ATOM 2741 O O . ASP A 1 337 ? -35.666 7.918 -65.570 1.00 59.41 337 ASP A O 1
ATOM 2745 N N . VAL A 1 338 ? -35.418 5.943 -66.573 1.00 61.09 338 VAL A N 1
ATOM 2746 C CA . VAL A 1 338 ? -35.424 5.181 -65.309 1.00 61.09 338 VAL A CA 1
ATOM 2747 C C . VAL A 1 338 ? -34.223 5.543 -64.425 1.00 61.09 338 VAL A C 1
ATOM 2749 O O . VAL A 1 338 ? -34.364 5.602 -63.206 1.00 61.09 338 VAL A O 1
ATOM 2752 N N . ARG A 1 339 ? -33.048 5.828 -65.007 1.00 54.28 339 ARG A N 1
ATOM 2753 C CA . ARG A 1 339 ? -31.865 6.298 -64.262 1.00 54.28 339 ARG A CA 1
ATOM 2754 C C . ARG A 1 339 ? -32.061 7.711 -63.703 1.00 54.28 339 ARG A C 1
ATOM 2756 O O . ARG A 1 339 ? -31.628 7.965 -62.584 1.00 54.28 339 ARG A O 1
ATOM 2763 N N . ALA A 1 340 ? -32.711 8.599 -64.455 1.00 54.72 340 ALA A N 1
ATOM 2764 C CA . ALA A 1 340 ? -33.071 9.939 -63.999 1.00 54.72 340 ALA A CA 1
ATOM 2765 C C . ALA A 1 340 ? -34.107 9.878 -62.860 1.00 54.72 340 ALA A C 1
ATOM 2767 O O . ALA A 1 340 ? -33.890 10.466 -61.806 1.00 54.72 340 ALA A O 1
ATOM 2768 N N . ILE A 1 341 ? -35.146 9.047 -62.999 1.00 57.25 341 ILE A N 1
ATOM 2769 C CA . ILE A 1 341 ? -36.176 8.830 -61.969 1.00 57.25 341 ILE A CA 1
ATOM 2770 C C . ILE A 1 341 ? -35.594 8.151 -60.714 1.00 57.25 341 ILE A C 1
ATOM 2772 O O . ILE A 1 341 ? -35.980 8.478 -59.595 1.00 57.25 341 ILE A O 1
ATOM 2776 N N . ALA A 1 342 ? -34.632 7.232 -60.860 1.00 54.09 342 ALA A N 1
ATOM 2777 C CA . ALA A 1 342 ? -33.944 6.609 -59.725 1.00 54.09 342 ALA A CA 1
ATOM 2778 C C . ALA A 1 342 ? -33.004 7.576 -58.981 1.00 54.09 342 ALA A C 1
ATOM 2780 O O . ALA A 1 342 ? -32.777 7.388 -57.789 1.00 54.09 342 ALA A O 1
ATOM 2781 N N . MET A 1 343 ? -32.482 8.607 -59.657 1.00 49.31 343 MET A N 1
ATOM 2782 C CA . MET A 1 343 ? -31.758 9.710 -59.012 1.00 49.31 343 MET A CA 1
ATOM 2783 C C . MET A 1 343 ? -32.696 10.732 -58.345 1.00 49.31 343 MET A C 1
ATOM 2785 O O . MET A 1 343 ? -32.257 11.438 -57.441 1.00 49.31 343 MET A O 1
ATOM 2789 N N . GLU A 1 344 ? -33.974 10.785 -58.739 1.00 48.09 344 GLU A N 1
ATOM 2790 C CA . GLU A 1 344 ? -34.985 11.704 -58.187 1.00 48.09 344 GLU A CA 1
ATOM 2791 C C . GLU A 1 344 ? -35.926 11.075 -57.135 1.00 48.09 344 GLU A C 1
ATOM 2793 O O . GLU A 1 344 ? -36.641 11.794 -56.437 1.00 48.09 344 GLU A O 1
ATOM 2798 N N . SER A 1 345 ? -35.929 9.750 -56.957 1.00 42.97 345 SER A N 1
ATOM 2799 C CA . SER A 1 345 ? -36.739 9.082 -55.927 1.00 42.97 345 SER A CA 1
ATOM 2800 C C . SER A 1 345 ? -36.077 9.183 -54.539 1.00 42.97 345 SER A C 1
ATOM 2802 O O . SER A 1 345 ? -34.928 8.762 -54.390 1.00 42.97 345 SER A O 1
ATOM 2804 N N . PRO A 1 346 ? -36.781 9.634 -53.477 1.00 50.94 346 PRO A N 1
ATOM 2805 C CA . PRO A 1 346 ? -36.228 9.763 -52.131 1.00 50.94 346 PRO A CA 1
ATOM 2806 C C . PRO A 1 346 ? -36.190 8.394 -51.436 1.00 50.94 346 PRO A C 1
ATOM 2808 O O . PRO A 1 346 ? -36.912 8.129 -50.478 1.00 50.94 346 PRO A O 1
ATOM 2811 N N . ALA A 1 347 ? -35.347 7.490 -51.925 1.00 44.47 347 ALA A N 1
ATOM 2812 C CA . ALA A 1 347 ? -35.023 6.246 -51.241 1.00 44.47 347 ALA A CA 1
ATOM 2813 C C . ALA A 1 347 ? -33.833 6.487 -50.301 1.00 44.47 347 ALA A C 1
ATOM 2815 O O . ALA A 1 347 ? -32.711 6.121 -50.617 1.00 44.47 347 ALA A O 1
ATOM 2816 N N . SER A 1 348 ? -34.094 7.163 -49.175 1.00 49.75 348 SER A N 1
ATOM 2817 C CA . SER A 1 348 ? -33.274 7.191 -47.945 1.00 49.75 348 SER A CA 1
ATOM 2818 C C . SER A 1 348 ? -31.739 7.208 -48.094 1.00 49.75 348 SER A C 1
ATOM 2820 O O . SER A 1 348 ? -31.035 6.626 -47.270 1.00 49.75 348 SER A O 1
ATOM 2822 N N . SER A 1 349 ? -31.202 7.872 -49.112 1.00 50.34 349 SER A N 1
ATOM 2823 C CA . SER A 1 349 ? -29.807 8.296 -49.156 1.00 50.34 349 SER A CA 1
ATOM 2824 C C . SER A 1 349 ? -29.768 9.754 -48.703 1.00 50.34 349 SER A C 1
ATOM 2826 O O . SER A 1 349 ? -30.566 10.542 -49.225 1.00 50.34 349 SER A O 1
ATOM 2828 N N . PRO A 1 350 ? -28.907 10.140 -47.743 1.00 49.50 350 PRO A N 1
ATOM 2829 C CA . PRO A 1 350 ? -28.795 11.539 -47.349 1.00 49.50 350 PRO A CA 1
ATOM 2830 C C . PRO A 1 350 ? -28.547 12.378 -48.609 1.00 49.50 350 PRO A C 1
ATOM 2832 O O . PRO A 1 350 ? -27.727 12.003 -49.449 1.00 49.50 350 PRO A O 1
ATOM 2835 N N . SER A 1 351 ? -29.309 13.465 -48.779 1.00 61.25 351 SER A N 1
ATOM 2836 C CA . SER A 1 351 ? -29.116 14.405 -49.891 1.00 61.25 351 SER A CA 1
ATOM 2837 C C . SER A 1 351 ? -27.638 14.795 -49.957 1.00 61.25 351 SER A C 1
ATOM 2839 O O . SER A 1 351 ? -26.992 14.841 -48.916 1.00 61.25 351 SER A O 1
ATOM 2841 N N . LEU A 1 352 ? -27.074 15.066 -51.141 1.00 56.22 352 LEU A N 1
ATOM 2842 C CA . LEU A 1 352 ? -25.646 15.402 -51.271 1.00 56.22 352 LEU A CA 1
ATOM 2843 C C . LEU A 1 352 ? -25.169 16.438 -50.220 1.00 56.22 352 LEU A C 1
ATOM 2845 O O . LEU A 1 352 ? -24.109 16.216 -49.648 1.00 56.22 352 LEU A O 1
ATOM 2849 N N . PRO A 1 353 ? -25.949 17.481 -49.855 1.00 60.38 353 PRO A N 1
ATOM 2850 C CA . PRO A 1 353 ? -25.603 18.379 -48.750 1.00 60.38 353 PRO A CA 1
ATOM 2851 C C . PRO A 1 353 ? -25.621 17.722 -47.361 1.00 60.38 353 PRO A C 1
ATOM 2853 O O . PRO A 1 353 ? -24.730 17.981 -46.565 1.00 60.38 353 PRO A O 1
ATOM 2856 N N . SER A 1 354 ? -26.589 16.853 -47.052 1.00 52.75 354 SER A N 1
ATOM 2857 C CA . SER A 1 354 ? -26.611 16.096 -45.790 1.00 52.75 354 SER A CA 1
ATOM 2858 C C . SER A 1 354 ? -25.530 15.019 -45.733 1.00 52.75 354 SER A C 1
ATOM 2860 O O . SER A 1 354 ? -24.976 14.779 -44.671 1.00 52.75 354 SER A O 1
ATOM 2862 N N . ALA A 1 355 ? -25.205 14.378 -46.856 1.00 58.50 355 ALA A N 1
ATOM 2863 C CA . ALA A 1 355 ? -24.106 13.428 -46.950 1.00 58.50 355 ALA A CA 1
ATOM 2864 C C . ALA A 1 355 ? -22.768 14.150 -46.785 1.00 58.50 355 ALA A C 1
ATOM 2866 O O . ALA A 1 355 ? -21.920 13.671 -46.049 1.00 58.50 355 ALA A O 1
ATOM 2867 N N . LEU A 1 356 ? -22.607 15.324 -47.404 1.00 65.75 356 LEU A N 1
ATOM 2868 C CA . LEU A 1 356 ? -21.449 16.191 -47.199 1.00 65.75 356 LEU A CA 1
ATOM 2869 C C . LEU A 1 356 ? -21.365 16.684 -45.759 1.00 65.75 356 LEU A C 1
ATOM 2871 O O . LEU A 1 356 ? -20.274 16.684 -45.222 1.00 65.75 356 LEU A O 1
ATOM 2875 N N . HIS A 1 357 ? -22.485 17.012 -45.114 1.00 69.81 357 HIS A N 1
ATOM 2876 C CA . HIS A 1 357 ? -22.496 17.421 -43.710 1.00 69.81 357 HIS A CA 1
ATOM 2877 C C . HIS A 1 357 ? -22.150 16.268 -42.762 1.00 69.81 357 HIS A C 1
ATOM 2879 O O . HIS A 1 357 ? -21.371 16.453 -41.841 1.00 69.81 357 HIS A O 1
ATOM 2885 N N . VAL A 1 358 ? -22.664 15.060 -43.014 1.00 71.31 358 VAL A N 1
ATOM 2886 C CA . VAL A 1 358 ? -22.314 13.857 -42.239 1.00 71.31 358 VAL A CA 1
ATOM 2887 C C . VAL A 1 358 ? -20.873 13.431 -42.512 1.00 71.31 358 VAL A C 1
ATOM 2889 O O . VAL A 1 358 ? -20.200 12.962 -41.606 1.00 71.31 358 VAL A O 1
ATOM 2892 N N . VAL A 1 359 ? -20.371 13.599 -43.737 1.00 74.88 359 VAL A N 1
ATOM 2893 C CA . VAL A 1 359 ? -18.959 13.374 -44.071 1.00 74.88 359 VAL A CA 1
ATOM 2894 C C . VAL A 1 359 ? -18.085 14.463 -43.460 1.00 74.88 359 VAL A C 1
ATOM 2896 O O . VAL A 1 359 ? -17.018 14.133 -42.977 1.00 74.88 359 VAL A O 1
ATOM 2899 N N . GLU A 1 360 ? -18.513 15.722 -43.403 1.00 76.88 360 GLU A N 1
ATOM 2900 C CA . GLU A 1 360 ? -17.818 16.790 -42.678 1.00 76.88 360 GLU A CA 1
ATOM 2901 C C . GLU A 1 360 ? -17.820 16.528 -41.177 1.00 76.88 360 GLU A C 1
ATOM 2903 O O . GLU A 1 360 ? -16.779 16.685 -40.558 1.00 76.88 360 GLU A O 1
ATOM 2908 N N . GLU A 1 361 ? -18.931 16.074 -40.594 1.00 78.38 361 GLU A N 1
ATOM 2909 C CA . GLU A 1 361 ? -18.990 15.658 -39.193 1.00 78.38 361 GLU A CA 1
ATOM 2910 C C . GLU A 1 361 ? -18.108 14.442 -38.950 1.00 78.38 361 GLU A C 1
ATOM 2912 O O . GLU A 1 361 ? -17.359 14.450 -37.989 1.00 78.38 361 GLU A O 1
ATOM 2917 N N . LEU A 1 362 ? -18.132 13.424 -39.814 1.00 76.38 362 LEU A N 1
ATOM 2918 C CA . LEU A 1 362 ? -17.285 12.236 -39.694 1.00 76.38 362 LEU A CA 1
ATOM 2919 C C . LEU A 1 362 ? -15.815 12.553 -39.943 1.00 76.38 362 LEU A C 1
ATOM 2921 O O . LEU A 1 362 ? -14.970 11.957 -39.298 1.00 76.38 362 LEU A O 1
ATOM 2925 N N . VAL A 1 363 ? -15.489 13.486 -40.836 1.00 79.50 363 VAL A N 1
ATOM 2926 C CA . VAL A 1 363 ? -14.122 13.970 -41.051 1.00 79.50 363 VAL A CA 1
ATOM 2927 C C . VAL A 1 363 ? -13.705 14.852 -39.883 1.00 79.50 363 VAL A C 1
ATOM 2929 O O . VAL A 1 363 ? -12.573 14.737 -39.441 1.00 79.50 363 VAL A O 1
ATOM 2932 N N . ALA A 1 364 ? -14.583 15.671 -39.310 1.00 77.81 364 ALA A N 1
ATOM 2933 C CA . ALA A 1 364 ? -14.318 16.420 -38.083 1.00 77.81 364 ALA A CA 1
ATOM 2934 C C . ALA A 1 364 ? -14.125 15.470 -36.892 1.00 77.81 364 ALA A C 1
ATOM 2936 O O . ALA A 1 364 ? -13.226 15.672 -36.083 1.00 77.81 364 ALA A O 1
ATOM 2937 N N . PHE A 1 365 ? -14.908 14.393 -36.821 1.00 78.44 365 PHE A N 1
ATOM 2938 C CA . PHE A 1 365 ? -14.786 13.363 -35.797 1.00 78.44 365 PHE A CA 1
ATOM 2939 C C . PHE A 1 365 ? -13.511 12.553 -35.994 1.00 78.44 365 PHE A C 1
ATOM 2941 O O . PHE A 1 365 ? -12.770 12.382 -35.044 1.00 78.44 365 PHE A O 1
ATOM 2948 N N . GLU A 1 366 ? -13.208 12.109 -37.213 1.00 79.81 366 GLU A N 1
ATOM 2949 C CA . GLU A 1 366 ? -12.004 11.345 -37.552 1.00 79.81 366 GLU A CA 1
ATOM 2950 C C . GLU A 1 366 ? -10.751 12.206 -37.430 1.00 79.81 366 GLU A C 1
ATOM 2952 O O . GLU A 1 366 ? -9.723 11.710 -36.990 1.00 79.81 366 GLU A O 1
ATOM 2957 N N . THR A 1 367 ? -10.813 13.498 -37.761 1.00 78.75 367 THR A N 1
ATOM 2958 C CA . THR A 1 367 ? -9.706 14.431 -37.516 1.00 78.75 367 THR A CA 1
ATOM 2959 C C . THR A 1 367 ? -9.554 14.689 -36.030 1.00 78.75 367 THR A C 1
ATOM 2961 O O . THR A 1 367 ? -8.425 14.657 -35.568 1.00 78.75 367 THR A O 1
ATOM 2964 N N . HIS A 1 368 ? -10.634 14.845 -35.257 1.00 76.62 368 HIS A N 1
ATOM 2965 C CA . HIS A 1 368 ? -10.559 14.974 -33.802 1.00 76.62 368 HIS A CA 1
ATOM 2966 C C . HIS A 1 368 ? -9.999 13.707 -33.151 1.00 76.62 368 HIS A C 1
ATOM 2968 O O . HIS A 1 368 ? -9.058 13.807 -32.375 1.00 76.62 368 HIS A O 1
ATOM 2974 N N . PHE A 1 369 ? -10.487 12.525 -33.534 1.00 74.81 369 PHE A N 1
ATOM 2975 C CA . PHE A 1 369 ? -10.034 11.230 -33.027 1.00 74.81 369 PHE A CA 1
ATOM 2976 C C . PHE A 1 369 ? -8.633 10.882 -33.522 1.00 74.81 369 PHE A C 1
ATOM 2978 O O . PHE A 1 369 ? -7.871 10.268 -32.788 1.00 74.81 369 PHE A O 1
ATOM 2985 N N . SER A 1 370 ? -8.254 11.284 -34.736 1.00 71.31 370 SER A N 1
ATOM 2986 C CA . SER A 1 370 ? -6.879 11.161 -35.225 1.00 71.31 370 SER A CA 1
ATOM 2987 C C . SER A 1 370 ? -5.959 12.123 -34.496 1.00 71.31 370 SER A C 1
ATOM 2989 O O . SER A 1 370 ? -4.864 11.712 -34.154 1.00 71.31 370 SER A O 1
ATOM 2991 N N . HIS A 1 371 ? -6.397 13.345 -34.174 1.00 73.12 371 HIS A N 1
ATOM 2992 C CA . HIS A 1 371 ? -5.628 14.277 -33.350 1.00 73.12 371 HIS A CA 1
ATOM 2993 C C . HIS A 1 371 ? -5.511 13.777 -31.912 1.00 73.12 371 HIS A C 1
ATOM 2995 O O . HIS A 1 371 ? -4.447 13.883 -31.322 1.00 73.12 371 HIS A O 1
ATOM 3001 N N . GLU A 1 372 ? -6.567 13.186 -31.352 1.00 65.88 372 GLU A N 1
ATOM 3002 C CA . GLU A 1 372 ? -6.542 12.551 -30.037 1.00 65.88 372 GLU A CA 1
ATOM 3003 C C . GLU A 1 372 ? -5.642 11.321 -30.059 1.00 65.88 372 GLU A C 1
ATOM 3005 O O . GLU A 1 372 ? -4.801 11.165 -29.188 1.00 65.88 372 GLU A O 1
ATOM 3010 N N . ARG A 1 373 ? -5.741 10.464 -31.077 1.00 69.38 373 ARG A N 1
ATOM 3011 C CA . ARG A 1 373 ? -4.912 9.263 -31.222 1.00 69.38 373 ARG A CA 1
ATOM 3012 C C . ARG A 1 373 ? -3.465 9.607 -31.543 1.00 69.38 373 ARG A C 1
ATOM 3014 O O . ARG A 1 373 ? -2.584 8.900 -31.076 1.00 69.38 373 ARG A O 1
ATOM 3021 N N . GLU A 1 374 ? -3.200 10.676 -32.286 1.00 69.25 374 GLU A N 1
ATOM 3022 C CA . GLU A 1 374 ? -1.868 11.251 -32.463 1.00 69.25 374 GLU A CA 1
ATOM 3023 C C . GLU A 1 374 ? -1.389 11.886 -31.166 1.00 69.25 374 GLU A C 1
ATOM 3025 O O . GLU A 1 374 ? -0.249 11.655 -30.815 1.00 69.25 374 GLU A O 1
ATOM 3030 N N . MET A 1 375 ? -2.226 12.578 -30.392 1.00 59.53 375 MET A N 1
ATOM 3031 C CA . MET A 1 375 ? -1.868 13.100 -29.069 1.00 59.53 375 MET A CA 1
ATOM 3032 C C . MET A 1 375 ? -1.575 11.977 -28.076 1.00 59.53 375 MET A C 1
ATOM 3034 O O . MET A 1 375 ? -0.602 12.073 -27.340 1.00 59.53 375 MET A O 1
ATOM 3038 N N . TYR A 1 376 ? -2.348 10.892 -28.085 1.00 60.97 376 TYR A N 1
ATOM 3039 C CA . TYR A 1 376 ? -2.128 9.698 -27.275 1.00 60.97 376 TYR A CA 1
ATOM 3040 C C . TYR A 1 376 ? -0.929 8.904 -27.776 1.00 60.97 376 TYR A C 1
ATOM 3042 O O . TYR A 1 376 ? -0.159 8.413 -26.965 1.00 60.97 376 TYR A O 1
ATOM 3050 N N . SER A 1 377 ? -0.718 8.807 -29.087 1.00 63.09 377 SER A N 1
ATOM 3051 C CA . SER A 1 377 ? 0.467 8.179 -29.670 1.00 63.09 377 SER A CA 1
ATOM 3052 C C . SER A 1 377 ? 1.715 8.993 -29.360 1.00 63.09 377 SER A C 1
ATOM 3054 O O . SER A 1 377 ? 2.712 8.403 -28.979 1.00 63.09 377 SER A O 1
ATOM 3056 N N . LEU A 1 378 ? 1.655 10.322 -29.469 1.00 60.00 378 LEU A N 1
ATOM 3057 C CA . LEU A 1 378 ? 2.725 11.258 -29.142 1.00 60.00 378 LEU A CA 1
ATOM 3058 C C . LEU A 1 378 ? 2.992 11.233 -27.636 1.00 60.00 378 LEU A C 1
ATOM 3060 O O . LEU A 1 378 ? 4.145 11.179 -27.236 1.00 60.00 378 LEU A O 1
ATOM 3064 N N . ALA A 1 379 ? 1.949 11.191 -26.803 1.00 54.06 379 ALA A N 1
ATOM 3065 C CA . ALA A 1 379 ? 2.060 10.996 -25.362 1.00 54.06 379 ALA A CA 1
ATOM 3066 C C . ALA A 1 379 ? 2.711 9.648 -25.046 1.00 54.06 379 ALA A C 1
ATOM 3068 O O . ALA A 1 379 ? 3.648 9.640 -24.264 1.00 54.06 379 ALA A O 1
ATOM 3069 N N . MET A 1 380 ? 2.302 8.556 -25.703 1.00 52.88 380 MET A N 1
ATOM 3070 C CA . MET A 1 380 ? 2.844 7.200 -25.540 1.00 52.88 380 MET A CA 1
ATOM 3071 C C . MET A 1 380 ? 4.289 7.055 -26.026 1.00 52.88 380 MET A C 1
ATOM 3073 O O . MET A 1 380 ? 5.088 6.421 -25.346 1.00 52.88 380 MET A O 1
ATOM 3077 N N . THR A 1 381 ? 4.662 7.654 -27.160 1.00 57.25 381 THR A N 1
ATOM 3078 C CA . THR A 1 381 ? 6.055 7.691 -27.642 1.00 57.25 381 THR A CA 1
ATOM 3079 C C . THR A 1 381 ? 6.918 8.630 -26.813 1.00 57.25 381 THR A C 1
ATOM 3081 O O . THR A 1 381 ? 8.121 8.424 -26.696 1.00 57.25 381 THR A O 1
ATOM 3084 N N . ASN A 1 382 ? 6.304 9.637 -26.198 1.00 48.94 382 ASN A N 1
ATOM 3085 C CA . ASN A 1 382 ? 6.959 10.514 -25.249 1.00 48.94 382 ASN A CA 1
ATOM 3086 C C . ASN A 1 382 ? 6.826 10.011 -23.806 1.00 48.94 382 ASN A C 1
ATOM 3088 O O . ASN A 1 382 ? 7.300 10.722 -22.939 1.00 48.94 382 ASN A O 1
ATOM 3092 N N . VAL A 1 383 ? 6.249 8.842 -23.486 1.00 49.31 383 VAL A N 1
ATOM 3093 C CA . VAL A 1 383 ? 6.202 8.344 -22.088 1.00 49.31 383 VAL A CA 1
ATOM 3094 C C . VAL A 1 383 ? 7.626 8.184 -21.539 1.00 49.31 383 VAL A C 1
ATOM 3096 O O . VAL A 1 383 ? 7.890 8.553 -20.396 1.00 49.31 383 VAL A O 1
ATOM 3099 N N . ASP A 1 384 ? 8.580 7.802 -22.392 1.00 49.56 384 ASP A N 1
ATOM 3100 C CA . ASP A 1 384 ? 10.003 7.724 -22.034 1.00 49.56 384 ASP A CA 1
ATOM 3101 C C . ASP A 1 384 ? 10.674 9.111 -21.876 1.00 49.56 384 ASP A C 1
ATOM 3103 O O . ASP A 1 384 ? 11.720 9.239 -21.238 1.00 49.56 384 ASP A O 1
ATOM 3107 N N . VAL A 1 385 ? 10.060 10.178 -22.406 1.00 50.59 385 VAL A N 1
ATOM 3108 C CA . VAL A 1 385 ? 10.507 11.584 -22.286 1.00 50.59 385 VAL A CA 1
ATOM 3109 C C . VAL A 1 385 ? 9.729 12.336 -21.181 1.00 50.59 385 VAL A C 1
ATOM 3111 O O . VAL A 1 385 ? 10.277 13.209 -20.507 1.00 50.59 385 VAL A O 1
ATOM 3114 N N . TYR A 1 386 ? 8.476 11.966 -20.909 1.00 47.66 386 TYR A N 1
ATOM 3115 C CA . TYR A 1 386 ? 7.588 12.529 -19.889 1.00 47.66 386 TYR A CA 1
ATOM 3116 C C . TYR A 1 386 ? 7.807 11.917 -18.505 1.00 47.66 386 TYR A C 1
ATOM 3118 O O . TYR A 1 386 ? 7.521 12.602 -17.525 1.00 47.66 386 TYR A O 1
ATOM 3126 N N . GLU A 1 387 ? 8.450 10.748 -18.380 1.00 49.72 387 GLU A N 1
ATOM 3127 C CA . GLU A 1 387 ? 9.065 10.367 -17.099 1.00 49.72 387 GLU A CA 1
ATOM 3128 C C . GLU A 1 387 ? 10.022 11.465 -16.598 1.00 49.72 387 GLU A C 1
ATOM 3130 O O . GLU A 1 387 ? 10.166 11.654 -15.390 1.00 49.72 387 GLU A O 1
ATOM 3135 N N . GLN A 1 388 ? 10.656 12.227 -17.501 1.00 53.28 388 GLN A N 1
ATOM 3136 C CA . GLN A 1 388 ? 11.446 13.401 -17.131 1.00 53.28 388 GLN A CA 1
ATOM 3137 C C . GLN A 1 388 ? 10.586 14.661 -17.001 1.00 53.28 388 GLN A C 1
ATOM 3139 O O . GLN A 1 388 ? 10.796 15.413 -16.058 1.00 53.28 388 GLN A O 1
ATOM 3144 N N . GLY A 1 389 ? 9.598 14.888 -17.872 1.00 56.19 389 GLY A N 1
ATOM 3145 C CA . GLY A 1 389 ? 8.706 16.057 -17.812 1.00 56.19 389 GLY A CA 1
ATOM 3146 C C . GLY A 1 389 ? 7.877 16.153 -16.523 1.00 56.19 389 GLY A C 1
ATOM 3147 O O . GLY A 1 389 ? 7.868 17.198 -15.872 1.00 56.19 389 GLY A O 1
ATOM 3148 N N . GLU A 1 390 ? 7.250 15.056 -16.095 1.00 60.50 390 GLU A N 1
ATOM 3149 C CA . GLU A 1 390 ? 6.534 14.982 -14.816 1.00 60.50 390 GLU A CA 1
ATOM 3150 C C . GLU A 1 390 ? 7.494 15.146 -13.641 1.00 60.50 390 GLU A C 1
ATOM 3152 O O . GLU A 1 390 ? 7.216 15.898 -12.708 1.00 60.50 390 GLU A O 1
ATOM 3157 N N . ARG A 1 391 ? 8.676 14.518 -13.701 1.00 64.94 391 ARG A N 1
ATOM 3158 C CA . ARG A 1 391 ? 9.710 14.706 -12.676 1.00 64.94 391 ARG A CA 1
ATOM 3159 C C . ARG A 1 391 ? 10.199 16.149 -12.620 1.00 64.94 391 ARG A C 1
ATOM 3161 O O . ARG A 1 391 ? 10.381 16.642 -11.516 1.00 64.94 391 ARG A O 1
ATOM 3168 N N . ILE A 1 392 ? 10.354 16.840 -13.748 1.00 71.12 392 ILE A N 1
ATOM 3169 C CA . ILE A 1 392 ? 10.754 18.252 -13.817 1.00 71.12 392 ILE A CA 1
ATOM 3170 C C . ILE A 1 392 ? 9.650 19.143 -13.251 1.00 71.12 392 ILE A C 1
ATOM 3172 O O . ILE A 1 392 ? 9.945 19.997 -12.422 1.00 71.12 392 ILE A O 1
ATOM 3176 N N . MET A 1 393 ? 8.387 18.925 -13.625 1.00 75.31 393 MET A N 1
ATOM 3177 C CA . MET A 1 393 ? 7.241 19.674 -13.094 1.00 75.31 393 MET A CA 1
ATOM 3178 C C . MET A 1 393 ? 7.088 19.469 -11.587 1.00 75.31 393 MET A C 1
ATOM 3180 O O . MET A 1 393 ? 6.950 20.432 -10.834 1.00 75.31 393 MET A O 1
ATOM 3184 N N . ILE A 1 394 ? 7.196 18.224 -11.122 1.00 78.31 394 ILE A N 1
ATOM 3185 C CA . ILE A 1 394 ? 7.125 17.890 -9.702 1.00 78.31 394 ILE A CA 1
ATOM 3186 C C . ILE A 1 394 ? 8.346 18.442 -8.956 1.00 78.31 394 ILE A C 1
ATOM 3188 O O . ILE A 1 394 ? 8.215 18.949 -7.845 1.00 78.31 394 ILE A O 1
ATOM 3192 N N . GLN A 1 395 ? 9.539 18.405 -9.545 1.00 74.69 395 GLN A N 1
ATOM 3193 C CA . GLN A 1 395 ? 10.751 18.960 -8.944 1.00 74.69 395 GLN A CA 1
ATOM 3194 C C . GLN A 1 395 ? 10.719 20.492 -8.902 1.00 74.69 395 GLN A C 1
ATOM 3196 O O . GLN A 1 395 ? 11.138 21.080 -7.904 1.00 74.69 395 GLN A O 1
ATOM 3201 N N . HIS A 1 396 ? 10.153 21.134 -9.923 1.00 77.19 396 HIS A N 1
ATOM 3202 C CA . HIS A 1 396 ? 9.903 22.569 -9.954 1.00 77.19 396 HIS A CA 1
ATOM 3203 C C . HIS A 1 396 ? 8.869 22.971 -8.897 1.00 77.19 396 HIS A C 1
ATOM 3205 O O . HIS A 1 396 ? 9.138 23.864 -8.099 1.00 77.19 396 HIS A O 1
ATOM 3211 N N . PHE A 1 397 ? 7.748 22.250 -8.796 1.00 85.62 397 PHE A N 1
ATOM 3212 C CA . PHE A 1 397 ? 6.744 22.445 -7.746 1.00 85.62 397 PHE A CA 1
ATOM 3213 C C . PHE A 1 397 ? 7.344 22.264 -6.344 1.00 85.62 397 PHE A C 1
ATOM 3215 O O . PHE A 1 397 ? 7.126 23.083 -5.451 1.00 85.62 397 PHE A O 1
ATOM 3222 N N . ARG A 1 398 ? 8.170 21.228 -6.148 1.00 86.12 398 ARG A N 1
ATOM 3223 C CA . ARG A 1 398 ? 8.892 20.998 -4.888 1.00 86.12 398 ARG A CA 1
ATOM 3224 C C . ARG A 1 398 ? 9.808 22.154 -4.529 1.00 86.12 398 ARG A C 1
ATOM 3226 O O . ARG A 1 398 ? 9.878 22.511 -3.358 1.00 86.12 398 ARG A O 1
ATOM 3233 N N . HIS A 1 399 ? 10.504 22.722 -5.509 1.00 80.62 399 HIS A N 1
ATOM 3234 C CA . HIS A 1 399 ? 11.357 23.881 -5.283 1.00 80.62 399 HIS A CA 1
ATOM 3235 C C . HIS A 1 399 ? 10.529 25.130 -4.949 1.00 80.62 399 HIS A C 1
ATOM 3237 O O . HIS A 1 399 ? 10.815 25.787 -3.952 1.00 80.62 399 HIS A O 1
ATOM 3243 N N . LEU A 1 400 ? 9.467 25.401 -5.715 1.00 87.50 400 LEU A N 1
ATOM 3244 C CA . LEU A 1 400 ? 8.598 26.570 -5.552 1.00 87.50 400 LEU A CA 1
ATOM 3245 C C . LEU A 1 400 ? 7.904 26.603 -4.180 1.00 87.50 400 LEU A C 1
ATOM 3247 O O . LEU A 1 400 ? 7.823 27.654 -3.552 1.00 87.50 400 LEU A O 1
ATOM 3251 N N . PHE A 1 401 ? 7.439 25.446 -3.697 1.00 84.88 401 PHE A N 1
ATOM 3252 C CA . PHE A 1 401 ? 6.696 25.320 -2.437 1.00 84.88 401 PHE A CA 1
ATOM 3253 C C . PHE A 1 401 ? 7.521 24.728 -1.279 1.00 84.88 401 PHE A C 1
ATOM 3255 O O . PHE A 1 401 ? 6.963 24.399 -0.231 1.00 84.88 401 PHE A O 1
ATOM 3262 N N . GLY A 1 402 ? 8.842 24.580 -1.441 1.00 86.50 402 GLY A N 1
ATOM 3263 C CA . GLY A 1 402 ? 9.756 24.145 -0.374 1.00 86.50 402 GLY A CA 1
ATOM 3264 C C . GLY A 1 402 ? 9.559 22.701 0.114 1.00 86.50 402 GLY A C 1
ATOM 3265 O O . GLY A 1 402 ? 9.855 22.381 1.268 1.00 86.50 402 GLY A O 1
ATOM 3266 N N . VAL A 1 403 ? 9.056 21.809 -0.739 1.00 88.62 403 VAL A N 1
ATOM 3267 C CA . VAL A 1 403 ? 8.695 20.436 -0.367 1.00 88.62 403 VAL A CA 1
ATOM 3268 C C . VAL A 1 403 ? 9.904 19.496 -0.457 1.00 88.62 403 VAL A C 1
ATOM 3270 O O . VAL A 1 403 ? 10.411 19.158 -1.533 1.00 88.62 403 VAL A O 1
ATOM 3273 N N . LYS A 1 404 ? 10.350 19.011 0.706 1.00 76.88 404 LYS A N 1
ATOM 3274 C CA . LYS A 1 404 ? 11.587 18.223 0.854 1.00 76.88 404 LYS A CA 1
ATOM 3275 C C . LYS A 1 404 ? 11.514 16.806 0.281 1.00 76.88 404 LYS A C 1
ATOM 3277 O O . LYS A 1 404 ? 12.552 16.287 -0.117 1.00 76.88 404 LYS A O 1
ATOM 3282 N N . SER A 1 405 ? 10.337 16.190 0.168 1.00 79.06 405 SER A N 1
ATOM 3283 C CA . SER A 1 405 ? 10.158 14.812 -0.324 1.00 79.06 405 SER A CA 1
ATOM 3284 C C . SER A 1 405 ? 9.097 14.722 -1.425 1.00 79.06 405 SER A C 1
ATOM 3286 O O . SER A 1 405 ? 8.223 15.575 -1.516 1.00 79.06 405 SER A O 1
ATOM 3288 N N . MET A 1 406 ? 9.158 13.679 -2.260 1.00 72.25 406 MET A N 1
ATOM 3289 C CA . MET A 1 406 ? 8.125 13.415 -3.279 1.00 72.25 406 MET A CA 1
ATOM 3290 C C . MET A 1 406 ? 6.761 13.101 -2.651 1.00 72.25 406 MET A C 1
ATOM 3292 O O . MET A 1 406 ? 5.733 13.503 -3.176 1.00 72.25 406 MET A O 1
ATOM 3296 N N . GLU A 1 407 ? 6.756 12.439 -1.495 1.00 73.12 407 GLU A N 1
ATOM 3297 C CA . GLU A 1 407 ? 5.538 12.098 -0.751 1.00 73.12 407 GLU A CA 1
ATOM 3298 C C . GLU A 1 407 ? 4.812 13.341 -0.211 1.00 73.12 407 GLU A C 1
ATOM 3300 O O . GLU A 1 407 ? 3.592 13.355 -0.132 1.00 73.12 407 GLU A O 1
ATOM 3305 N N . GLY A 1 408 ? 5.546 14.423 0.081 1.00 78.69 408 GLY A N 1
ATOM 3306 C CA . GLY A 1 408 ? 4.967 15.696 0.518 1.00 78.69 408 GLY A CA 1
ATOM 3307 C C . GLY A 1 408 ? 4.388 16.553 -0.611 1.00 78.69 408 GLY A C 1
ATOM 3308 O O . GLY A 1 408 ? 3.754 17.568 -0.332 1.00 78.69 408 GLY A O 1
ATOM 3309 N N . VAL A 1 409 ? 4.594 16.175 -1.878 1.00 83.44 409 VAL A N 1
ATOM 3310 C CA . VAL A 1 409 ? 4.120 16.954 -3.034 1.00 83.44 409 VAL A CA 1
ATOM 3311 C C . VAL A 1 409 ? 2.611 16.904 -3.125 1.00 83.44 409 VAL A C 1
ATOM 3313 O O . VAL A 1 409 ? 1.974 17.944 -3.226 1.00 83.44 409 VAL A O 1
ATOM 3316 N N . PHE A 1 410 ? 2.042 15.704 -3.057 1.00 78.62 410 PHE A N 1
ATOM 3317 C CA . PHE A 1 410 ? 0.609 15.505 -3.220 1.00 78.62 410 PHE A CA 1
ATOM 3318 C C . PHE A 1 410 ? -0.209 16.175 -2.098 1.00 78.62 410 PHE A C 1
ATOM 3320 O O . PHE A 1 410 ? -1.126 16.934 -2.420 1.00 78.62 410 PHE A O 1
ATOM 3327 N N . PRO A 1 411 ? 0.166 16.046 -0.804 1.00 84.75 411 PRO A N 1
ATOM 3328 C CA . PRO A 1 411 ? -0.440 16.838 0.265 1.00 84.75 411 PRO A CA 1
ATOM 3329 C C . PRO A 1 411 ? -0.345 18.347 0.021 1.00 84.75 411 PRO A C 1
ATOM 3331 O O . PRO A 1 411 ? -1.314 19.065 0.253 1.00 84.75 411 PRO A O 1
ATOM 3334 N N . LYS A 1 412 ? 0.794 18.837 -0.491 1.00 86.50 412 LYS A N 1
ATOM 3335 C CA . LYS A 1 412 ? 0.990 20.269 -0.736 1.00 86.50 412 LYS A CA 1
ATOM 3336 C C . LYS A 1 412 ? 0.196 20.784 -1.938 1.00 86.50 412 LYS A C 1
ATOM 3338 O O . LYS A 1 412 ? -0.310 21.898 -1.882 1.00 86.50 412 LYS A O 1
ATOM 3343 N N . ILE A 1 413 ? 0.041 19.985 -2.996 1.00 86.44 413 ILE A N 1
ATOM 3344 C CA . ILE A 1 413 ? -0.857 20.294 -4.121 1.00 86.44 413 ILE A CA 1
ATOM 3345 C C . ILE A 1 413 ? -2.293 20.417 -3.614 1.00 86.44 413 ILE A C 1
ATOM 3347 O O . ILE A 1 413 ? -2.973 21.383 -3.950 1.00 86.44 413 ILE A O 1
ATOM 3351 N N . ASN A 1 414 ? -2.735 19.480 -2.773 1.00 86.56 414 ASN A N 1
ATOM 3352 C CA . ASN A 1 414 ? -4.083 19.510 -2.220 1.00 86.56 414 ASN A CA 1
ATOM 3353 C C . ASN A 1 414 ? -4.308 20.737 -1.318 1.00 86.56 414 ASN A C 1
ATOM 3355 O O . ASN A 1 414 ? -5.335 21.399 -1.417 1.00 86.56 414 ASN A O 1
ATOM 3359 N N . GLU A 1 415 ? -3.321 21.099 -0.495 1.00 89.81 415 GLU A N 1
ATOM 3360 C CA . GLU A 1 415 ? -3.348 22.326 0.311 1.00 89.81 415 GLU A CA 1
ATOM 3361 C C . GLU A 1 415 ? -3.472 23.583 -0.568 1.00 89.81 415 GLU A C 1
ATOM 3363 O O . GLU A 1 415 ? -4.320 24.434 -0.309 1.00 89.81 415 GLU A O 1
ATOM 3368 N N . VAL A 1 416 ? -2.675 23.685 -1.640 1.00 89.06 416 VAL A N 1
ATOM 3369 C CA . VAL A 1 416 ? -2.742 24.807 -2.593 1.00 89.06 416 VAL A CA 1
ATOM 3370 C C . VAL A 1 416 ? -4.098 24.847 -3.297 1.00 89.06 416 VAL A C 1
ATOM 3372 O O . VAL A 1 416 ? -4.668 25.923 -3.450 1.00 89.06 416 VAL A O 1
ATOM 3375 N N . PHE A 1 417 ? -4.644 23.697 -3.691 1.00 88.62 417 PHE A N 1
ATOM 3376 C CA . PHE A 1 417 ? -5.957 23.610 -4.328 1.00 88.62 417 PHE A CA 1
ATOM 3377 C C . PHE A 1 417 ? -7.079 24.084 -3.398 1.00 88.62 417 PHE A C 1
ATOM 3379 O O . PHE A 1 417 ? -7.906 24.904 -3.798 1.00 88.62 417 PHE A O 1
ATOM 3386 N N . LEU A 1 418 ? -7.081 23.620 -2.146 1.00 86.56 418 LEU A N 1
ATOM 3387 C CA . LEU A 1 418 ? -8.048 24.054 -1.138 1.00 86.56 418 LEU A CA 1
ATOM 3388 C C . LEU A 1 418 ? -7.925 25.552 -0.861 1.00 86.56 418 LEU A C 1
ATOM 3390 O O . LEU A 1 418 ? -8.933 26.252 -0.875 1.00 86.56 418 LEU A O 1
ATOM 3394 N N . PHE A 1 419 ? -6.701 26.056 -0.705 1.00 89.88 419 PHE A N 1
ATOM 3395 C CA . PHE A 1 419 ? -6.446 27.474 -0.477 1.00 89.88 419 PHE A CA 1
ATOM 3396 C C . PHE A 1 419 ? -6.914 28.346 -1.650 1.00 89.88 419 PHE A C 1
ATOM 3398 O O . PHE A 1 419 ? -7.582 29.354 -1.442 1.00 89.88 419 PHE A O 1
ATOM 3405 N N . VAL A 1 420 ? -6.626 27.953 -2.895 1.00 89.44 420 VAL A N 1
ATOM 3406 C CA . VAL A 1 420 ? -7.072 28.687 -4.091 1.00 89.44 420 VAL A CA 1
ATOM 3407 C C . VAL A 1 420 ? -8.595 28.664 -4.217 1.00 89.44 420 VAL A C 1
ATOM 3409 O O . VAL A 1 420 ? -9.191 29.690 -4.539 1.00 89.44 420 VAL A O 1
ATOM 3412 N N . ASN A 1 421 ? -9.244 27.536 -3.926 1.00 86.44 421 ASN A N 1
ATOM 3413 C CA . ASN A 1 421 ? -10.705 27.459 -3.924 1.00 86.44 421 ASN A CA 1
ATOM 3414 C C . ASN A 1 421 ? -11.326 28.318 -2.824 1.00 86.44 421 ASN A C 1
ATOM 3416 O O . ASN A 1 421 ? -12.296 29.027 -3.080 1.00 86.44 421 ASN A O 1
ATOM 3420 N N . GLU A 1 422 ? -10.753 28.311 -1.623 1.00 87.44 422 GLU A N 1
ATOM 3421 C CA . GLU A 1 422 ? -11.197 29.167 -0.527 1.00 87.44 422 GLU A CA 1
ATOM 3422 C C . GLU A 1 422 ? -11.018 30.650 -0.880 1.00 87.44 422 GLU A C 1
ATOM 3424 O O . GLU A 1 422 ? -11.945 31.439 -0.708 1.00 87.44 422 GLU A O 1
ATOM 3429 N N . MET A 1 423 ? -9.885 31.022 -1.484 1.00 85.81 423 MET A N 1
ATOM 3430 C CA . MET A 1 423 ? -9.655 32.374 -1.996 1.00 85.81 423 MET A CA 1
ATOM 3431 C C . MET A 1 423 ? -10.646 32.763 -3.096 1.00 85.81 423 MET A C 1
ATOM 3433 O O . MET A 1 423 ? -11.149 33.884 -3.089 1.00 85.81 423 MET A O 1
ATOM 3437 N N . ASN A 1 424 ? -10.951 31.862 -4.032 1.00 86.38 424 ASN A N 1
ATOM 3438 C CA . ASN A 1 424 ? -11.927 32.116 -5.091 1.00 86.38 424 ASN A CA 1
ATOM 3439 C C . ASN A 1 424 ? -13.340 32.292 -4.522 1.00 86.38 424 ASN A C 1
ATOM 3441 O O . ASN A 1 424 ? -14.056 33.200 -4.943 1.00 86.38 424 ASN A O 1
ATOM 3445 N N . ASN A 1 425 ? -13.717 31.493 -3.522 1.00 86.88 425 ASN A N 1
ATOM 3446 C CA . ASN A 1 425 ? -14.996 31.613 -2.822 1.00 86.88 425 ASN A CA 1
ATOM 3447 C C . ASN A 1 425 ? -15.081 32.912 -2.006 1.00 86.88 425 ASN A C 1
ATOM 3449 O O . ASN A 1 425 ? -16.102 33.604 -2.039 1.00 86.88 425 ASN A O 1
ATOM 3453 N N . ALA A 1 426 ? -13.999 33.290 -1.322 1.00 83.69 426 ALA A N 1
ATOM 3454 C CA . ALA A 1 426 ? -13.906 34.558 -0.607 1.00 83.69 426 ALA A CA 1
ATOM 3455 C C . ALA A 1 426 ? -14.005 35.743 -1.577 1.00 83.69 426 ALA A C 1
ATOM 3457 O O . ALA A 1 426 ? -14.741 36.694 -1.325 1.00 83.69 426 ALA A O 1
ATOM 3458 N N . LEU A 1 427 ? -13.332 35.668 -2.727 1.00 85.25 427 LEU A N 1
ATOM 3459 C CA . LEU A 1 427 ? -13.400 36.687 -3.769 1.00 85.25 427 LEU A CA 1
ATOM 3460 C C . LEU A 1 427 ? -14.803 36.787 -4.385 1.00 85.25 427 LEU A C 1
ATOM 3462 O O . LEU A 1 427 ? -15.277 37.895 -4.628 1.00 85.25 427 LEU A O 1
ATOM 3466 N N . ALA A 1 428 ? -15.479 35.660 -4.614 1.00 85.12 428 ALA A N 1
ATOM 3467 C CA . ALA A 1 428 ? -16.870 35.641 -5.058 1.00 85.12 428 ALA A CA 1
ATOM 3468 C C . ALA A 1 428 ? -17.793 36.314 -4.029 1.00 85.12 428 ALA A C 1
ATOM 3470 O O . ALA A 1 428 ? -18.577 37.185 -4.397 1.00 85.12 428 ALA A O 1
ATOM 3471 N N . SER A 1 429 ? -17.610 36.009 -2.742 1.00 85.56 429 SER A N 1
ATOM 3472 C CA . SER A 1 429 ? -18.371 36.622 -1.643 1.00 85.56 429 SER A CA 1
ATOM 3473 C C . SER A 1 429 ? -18.115 38.131 -1.527 1.00 85.56 429 SER A C 1
ATOM 3475 O O . SER A 1 429 ? -19.040 38.909 -1.296 1.00 85.56 429 SER A O 1
ATOM 3477 N N . ILE A 1 430 ? -16.866 38.572 -1.724 1.00 83.75 430 ILE A N 1
ATOM 3478 C CA . ILE A 1 430 ? -16.495 39.995 -1.759 1.00 83.75 430 ILE A CA 1
ATOM 3479 C C . ILE A 1 430 ? -17.165 40.694 -2.946 1.00 83.75 430 ILE A C 1
ATOM 3481 O O . ILE A 1 430 ? -17.728 41.773 -2.777 1.00 83.75 430 ILE A O 1
ATOM 3485 N N . LYS A 1 431 ? -17.133 40.087 -4.139 1.00 86.81 431 LYS A N 1
ATOM 3486 C CA . LYS A 1 431 ? -17.793 40.632 -5.334 1.00 86.81 431 LYS A CA 1
ATOM 3487 C C . LYS A 1 431 ? -19.298 40.766 -5.126 1.00 86.81 431 LYS A C 1
ATOM 3489 O O . LYS A 1 431 ? -19.837 41.829 -5.409 1.00 86.81 431 LYS A O 1
ATOM 3494 N N . GLU A 1 432 ? -19.946 39.738 -4.586 1.00 86.88 432 GLU A N 1
ATOM 3495 C CA . GLU A 1 432 ? -21.376 39.754 -4.266 1.00 86.88 432 GLU A CA 1
ATOM 3496 C C . GLU A 1 432 ? -21.713 40.852 -3.248 1.00 86.88 432 GLU A C 1
ATOM 3498 O O . GLU A 1 432 ? -22.614 41.656 -3.478 1.00 86.88 432 GLU A O 1
ATOM 3503 N N . SER A 1 433 ? -20.925 40.962 -2.175 1.00 81.12 433 SER A N 1
ATOM 3504 C CA . SER A 1 433 ? -21.114 41.979 -1.129 1.00 81.12 433 SER A CA 1
ATOM 3505 C C . SER A 1 433 ? -20.919 43.413 -1.636 1.00 81.12 433 SER A C 1
ATOM 3507 O O . SER A 1 433 ? -21.515 44.346 -1.101 1.00 81.12 433 SER A O 1
ATOM 3509 N N . LEU A 1 434 ? -20.088 43.601 -2.665 1.00 83.06 434 LEU A N 1
ATOM 3510 C CA . LEU A 1 434 ? -19.858 44.888 -3.329 1.00 83.06 434 LEU A CA 1
ATOM 3511 C C . LEU A 1 434 ? -20.783 45.116 -4.539 1.00 83.06 434 LEU A C 1
ATOM 3513 O O . LEU A 1 434 ? -20.691 46.164 -5.176 1.00 83.06 434 LEU A O 1
ATOM 3517 N N . GLY A 1 435 ? -21.661 44.162 -4.873 1.00 86.00 435 GLY A N 1
ATOM 3518 C CA . GLY A 1 435 ? -22.567 44.241 -6.025 1.00 86.00 435 GLY A CA 1
ATOM 3519 C C . GLY A 1 435 ? -21.867 44.190 -7.389 1.00 86.00 435 GLY A C 1
ATOM 3520 O O . GLY A 1 435 ? -22.396 44.699 -8.376 1.00 86.00 435 GLY A O 1
ATOM 3521 N N . LEU A 1 436 ? -20.666 43.613 -7.458 1.00 85.81 436 LEU A N 1
ATOM 3522 C CA . LEU A 1 436 ? -19.859 43.515 -8.675 1.00 85.81 436 LEU A CA 1
ATOM 3523 C C . LEU A 1 436 ? -20.213 42.256 -9.479 1.00 85.81 436 LEU A C 1
ATOM 3525 O O . LEU A 1 436 ? -20.494 41.197 -8.920 1.00 85.81 436 LEU A O 1
ATOM 3529 N N . ALA A 1 437 ? -20.136 42.345 -10.809 1.00 82.62 437 ALA A N 1
ATOM 3530 C CA . ALA A 1 437 ? -20.358 41.195 -11.685 1.00 82.62 437 ALA A CA 1
ATOM 3531 C C . ALA A 1 437 ? -19.277 40.106 -11.500 1.00 82.62 437 ALA A C 1
ATOM 3533 O O . ALA A 1 437 ? -18.109 40.383 -11.211 1.00 82.62 437 ALA A O 1
ATOM 3534 N N . SER A 1 438 ? -19.649 38.838 -11.699 1.00 77.38 438 SER A N 1
ATOM 3535 C CA . SER A 1 438 ? -18.773 37.678 -11.455 1.00 77.38 438 SER A CA 1
ATOM 3536 C C . SER A 1 438 ? -17.509 37.665 -12.328 1.00 77.38 438 SER A C 1
ATOM 3538 O O . SER A 1 438 ? -16.450 37.218 -11.875 1.00 77.38 438 SER A O 1
ATOM 3540 N N . ASN A 1 439 ? -17.582 38.237 -13.532 1.00 83.12 439 ASN A N 1
ATOM 3541 C CA . ASN A 1 439 ? -16.497 38.332 -14.515 1.00 83.12 439 ASN A CA 1
ATOM 3542 C C . ASN A 1 439 ? -15.487 39.468 -14.255 1.00 83.12 439 ASN A C 1
ATOM 3544 O O . ASN A 1 439 ? -14.535 39.632 -15.016 1.00 83.12 439 ASN A O 1
ATOM 3548 N N . VAL A 1 440 ? -15.672 40.256 -13.194 1.00 85.25 440 VAL A N 1
ATOM 3549 C CA . VAL A 1 440 ? -14.771 41.359 -12.841 1.00 85.25 440 VAL A CA 1
ATOM 3550 C C . VAL A 1 440 ? -13.390 40.831 -12.429 1.00 85.25 440 VAL A C 1
ATOM 3552 O O . VAL A 1 440 ? -13.278 39.817 -11.734 1.00 85.25 440 VAL A O 1
ATOM 3555 N N . SER A 1 441 ? -12.318 41.521 -12.830 1.00 87.38 441 SER A N 1
ATOM 3556 C CA . SER A 1 441 ? -10.953 41.121 -12.473 1.00 87.38 441 SER A CA 1
ATOM 3557 C C . SER A 1 441 ? -10.706 41.206 -10.961 1.00 87.38 441 SER A C 1
ATOM 3559 O O . SER A 1 441 ? -11.265 42.053 -10.262 1.00 87.38 441 SER A O 1
ATOM 3561 N N . VAL A 1 442 ? -9.830 40.338 -10.446 1.00 84.81 442 VAL A N 1
ATOM 3562 C CA . VAL A 1 442 ? -9.451 40.308 -9.020 1.00 84.81 442 VAL A CA 1
ATOM 3563 C C . VAL A 1 442 ? -8.945 41.675 -8.548 1.00 84.81 442 VAL A C 1
ATOM 3565 O O . VAL A 1 442 ? -9.361 42.164 -7.501 1.00 84.81 442 VAL A O 1
ATOM 3568 N N . ALA A 1 443 ? -8.104 42.332 -9.351 1.00 85.75 443 ALA A N 1
ATOM 3569 C CA . ALA A 1 443 ? -7.542 43.640 -9.025 1.00 85.75 443 ALA A CA 1
ATOM 3570 C C . ALA A 1 443 ? -8.615 44.735 -8.901 1.00 85.75 443 ALA A C 1
ATOM 3572 O O . ALA A 1 443 ? -8.535 45.577 -8.008 1.00 85.75 443 ALA A O 1
ATOM 3573 N N . HIS A 1 444 ? -9.635 44.714 -9.763 1.00 85.19 444 HIS A N 1
ATOM 3574 C CA . HIS A 1 444 ? -10.728 45.680 -9.687 1.00 85.19 444 HIS A CA 1
ATOM 3575 C C . HIS A 1 444 ? -11.603 45.437 -8.450 1.00 85.19 444 HIS A C 1
ATOM 3577 O O . HIS A 1 444 ? -11.878 46.376 -7.710 1.00 85.19 444 HIS A O 1
ATOM 3583 N N . ALA A 1 445 ? -11.938 44.175 -8.154 1.00 84.94 445 ALA A N 1
ATOM 3584 C CA . ALA A 1 445 ? -12.708 43.819 -6.961 1.00 84.94 445 ALA A CA 1
ATOM 3585 C C . ALA A 1 445 ? -12.002 44.231 -5.654 1.00 84.94 445 ALA A C 1
ATOM 3587 O O . ALA A 1 445 ? -12.638 44.761 -4.744 1.00 84.94 445 ALA A O 1
ATOM 3588 N N . LEU A 1 446 ? -10.680 44.048 -5.569 1.00 86.31 446 LEU A N 1
ATOM 3589 C CA . LEU A 1 446 ? -9.895 44.457 -4.399 1.00 86.31 446 LEU A CA 1
ATOM 3590 C C . LEU A 1 446 ? -9.764 45.984 -4.268 1.00 86.31 446 LEU A C 1
ATOM 3592 O O . LEU A 1 446 ? -9.762 46.501 -3.151 1.00 86.31 446 LEU A O 1
ATOM 3596 N N . ASN A 1 447 ? -9.690 46.721 -5.380 1.00 86.38 447 ASN A N 1
ATOM 3597 C CA . ASN A 1 447 ? -9.674 48.187 -5.353 1.00 86.38 447 ASN A CA 1
ATOM 3598 C C . ASN A 1 447 ? -11.025 48.779 -4.931 1.00 86.38 447 ASN A C 1
ATOM 3600 O O . ASN A 1 447 ? -11.053 49.749 -4.171 1.00 86.38 447 ASN A O 1
ATOM 3604 N N . GLU A 1 448 ? -12.136 48.179 -5.355 1.00 85.38 448 GLU A N 1
ATOM 3605 C CA . GLU A 1 448 ? -13.468 48.571 -4.885 1.00 85.38 448 GLU A CA 1
ATOM 3606 C C . GLU A 1 448 ? -13.657 48.238 -3.402 1.00 85.38 448 GLU A C 1
ATOM 3608 O O . GLU A 1 448 ? -14.123 49.086 -2.641 1.00 85.38 448 GLU A O 1
ATOM 3613 N N . LEU A 1 449 ? -13.184 47.069 -2.948 1.00 85.44 449 LEU A N 1
ATOM 3614 C CA . LEU A 1 449 ? -13.168 46.722 -1.524 1.00 85.44 449 LEU A CA 1
ATOM 3615 C C . LEU A 1 449 ? -12.373 47.746 -0.708 1.00 85.44 449 LEU A C 1
ATOM 3617 O O . LEU A 1 449 ? -12.841 48.222 0.325 1.00 85.44 449 LEU A O 1
ATOM 3621 N N . ARG A 1 450 ? -11.181 48.126 -1.183 1.00 85.38 450 ARG A N 1
ATOM 3622 C CA . ARG A 1 450 ? -10.352 49.148 -0.538 1.00 85.38 450 ARG A CA 1
ATOM 3623 C C . ARG A 1 450 ? -11.084 50.485 -0.467 1.00 85.38 450 ARG A C 1
ATOM 3625 O O . ARG A 1 450 ? -11.123 51.094 0.596 1.00 85.38 450 ARG A O 1
ATOM 3632 N N . THR A 1 451 ? -11.691 50.922 -1.567 1.00 84.75 451 THR A N 1
ATOM 3633 C CA . THR A 1 451 ? -12.464 52.171 -1.631 1.00 84.75 451 THR A CA 1
ATOM 3634 C C . THR A 1 451 ? -13.660 52.148 -0.677 1.00 84.75 451 THR A C 1
ATOM 3636 O O . THR A 1 451 ? -13.914 53.133 0.016 1.00 84.75 451 THR A O 1
ATOM 3639 N N . ALA A 1 452 ? -14.373 51.024 -0.597 1.00 80.50 452 ALA A N 1
ATOM 3640 C CA . ALA A 1 452 ? -15.499 50.830 0.309 1.00 80.50 452 ALA A CA 1
ATOM 3641 C C . ALA A 1 452 ? -15.061 50.889 1.781 1.00 80.50 452 ALA A C 1
ATOM 3643 O O . ALA A 1 452 ? -15.651 51.629 2.567 1.00 80.50 452 ALA A O 1
ATOM 3644 N N . LEU A 1 453 ? -13.974 50.201 2.142 1.00 79.69 453 LEU A N 1
ATOM 3645 C CA . LEU A 1 453 ? -13.414 50.234 3.496 1.00 79.69 453 LEU A CA 1
ATOM 3646 C C . LEU A 1 453 ? -12.905 51.630 3.877 1.00 79.69 453 LEU A C 1
ATOM 3648 O O . LEU A 1 453 ? -13.110 52.071 5.006 1.00 79.69 453 LEU A O 1
ATOM 3652 N N . GLN A 1 454 ? -12.307 52.354 2.929 1.00 79.19 454 GLN A N 1
ATOM 3653 C CA . GLN A 1 454 ? -11.793 53.707 3.140 1.00 79.19 454 GLN A CA 1
ATOM 3654 C C . GLN A 1 454 ? -12.925 54.730 3.335 1.00 79.19 454 GLN A C 1
ATOM 3656 O O . GLN A 1 454 ? -12.819 55.611 4.183 1.00 79.19 454 GLN A O 1
ATOM 3661 N N . LYS A 1 455 ? -14.057 54.559 2.635 1.00 70.06 455 LYS A N 1
ATOM 3662 C CA . LYS A 1 455 ? -15.297 55.320 2.880 1.00 70.06 455 LYS A CA 1
ATOM 3663 C C . LYS A 1 455 ? -15.917 55.014 4.249 1.00 70.06 455 LYS A C 1
ATOM 3665 O O . LYS A 1 455 ? -16.566 55.879 4.827 1.00 70.06 455 LYS A O 1
ATOM 3670 N N . MET A 1 456 ? -15.719 53.807 4.787 1.00 63.22 456 MET A N 1
ATOM 3671 C CA . MET A 1 456 ? -16.175 53.444 6.137 1.00 63.22 456 MET A CA 1
ATOM 3672 C C . MET A 1 456 ? -15.282 54.006 7.257 1.00 63.22 456 MET A C 1
ATOM 3674 O O . MET A 1 456 ? -15.735 54.073 8.396 1.00 63.22 456 MET A O 1
ATOM 3678 N N . THR A 1 457 ? -14.048 54.429 6.956 1.00 60.16 457 THR A N 1
ATOM 3679 C CA . THR A 1 457 ? -13.083 54.973 7.938 1.00 60.16 457 THR A CA 1
ATOM 3680 C C . THR A 1 457 ? -13.029 56.506 7.985 1.00 60.16 457 THR A C 1
ATOM 3682 O O . THR A 1 457 ? -12.177 57.068 8.670 1.00 60.16 457 THR A O 1
ATOM 3685 N N . ASP A 1 458 ? -13.929 57.196 7.281 1.00 54.38 458 ASP A N 1
ATOM 3686 C CA . ASP A 1 458 ? -13.932 58.657 7.173 1.00 54.38 458 ASP A CA 1
ATOM 3687 C C . ASP A 1 458 ? -14.357 59.324 8.513 1.00 54.38 458 ASP A C 1
ATOM 3689 O O . ASP A 1 458 ? -15.483 59.108 8.978 1.00 54.38 458 ASP A O 1
ATOM 3693 N N . PRO A 1 459 ? -13.507 60.144 9.168 1.00 55.19 459 PRO A N 1
ATOM 3694 C CA . PRO A 1 459 ? -13.739 60.661 10.527 1.00 55.19 459 PRO A CA 1
ATOM 3695 C C . PRO A 1 459 ? -14.839 61.736 10.649 1.00 55.19 459 PRO A C 1
ATOM 3697 O O . PRO A 1 459 ? -15.020 62.308 11.721 1.00 55.19 459 PRO A O 1
ATOM 3700 N N . LYS A 1 460 ? -15.582 62.041 9.576 1.00 54.41 460 LYS A N 1
ATOM 3701 C CA . LYS A 1 460 ? -16.625 63.089 9.541 1.00 54.41 460 LYS A CA 1
ATOM 3702 C C . LYS A 1 460 ? -18.071 62.578 9.614 1.00 54.41 460 LYS A C 1
ATOM 3704 O O . LYS A 1 460 ? -18.999 63.336 9.331 1.00 54.41 460 LYS A O 1
ATOM 3709 N N . ARG A 1 461 ? -18.305 61.325 10.012 1.00 47.22 461 ARG A N 1
ATOM 3710 C CA . ARG A 1 461 ? -19.672 60.818 10.224 1.00 47.22 461 ARG A CA 1
ATOM 3711 C C . ARG A 1 461 ? -20.201 61.221 11.616 1.00 47.22 461 ARG A C 1
ATOM 3713 O O . ARG A 1 461 ? -19.470 61.051 12.590 1.00 47.22 461 ARG A O 1
ATOM 3720 N N . PRO A 1 462 ? -21.450 61.713 11.753 1.00 49.12 462 PRO A N 1
ATOM 3721 C CA . PRO A 1 462 ? -22.067 61.858 13.069 1.00 49.12 462 PRO A CA 1
ATOM 3722 C C . PRO A 1 462 ? -22.227 60.478 13.737 1.00 49.12 462 PRO A C 1
ATOM 3724 O O . PRO A 1 462 ? -22.410 59.486 13.020 1.00 49.12 462 PRO A O 1
ATOM 3727 N N . PRO A 1 463 ? -22.150 60.386 15.080 1.00 41.91 463 PRO A N 1
ATOM 3728 C CA . PRO A 1 463 ? -22.193 59.104 15.769 1.00 41.91 463 PRO A CA 1
ATOM 3729 C C . PRO A 1 463 ? -23.548 58.440 15.523 1.00 41.91 463 PRO A C 1
ATOM 3731 O O . PRO A 1 463 ? -24.592 59.048 15.768 1.00 41.91 463 PRO A O 1
ATOM 3734 N N . LEU A 1 464 ? -23.538 57.199 15.029 1.00 46.59 464 LEU A N 1
ATOM 3735 C CA . LEU A 1 464 ? -24.740 56.373 15.053 1.00 46.59 464 LEU A CA 1
ATOM 3736 C C . LEU A 1 464 ? -25.115 56.099 16.514 1.00 46.59 464 LEU A C 1
ATOM 3738 O O . LEU A 1 464 ? -24.247 55.898 17.362 1.00 46.59 464 LEU A O 1
ATOM 3742 N N . ALA A 1 465 ? -26.419 56.138 16.782 1.00 45.03 465 ALA A N 1
ATOM 3743 C CA . ALA A 1 465 ? -27.008 55.937 18.098 1.00 45.03 465 ALA A CA 1
ATOM 3744 C C . ALA A 1 465 ? -26.537 54.619 18.763 1.00 45.03 465 ALA A C 1
ATOM 3746 O O . ALA A 1 465 ? -26.246 53.658 18.047 1.00 45.03 465 ALA A O 1
ATOM 3747 N N . PRO A 1 466 ? -26.491 54.537 20.109 1.00 41.66 466 PRO A N 1
ATOM 3748 C CA . PRO A 1 466 ? -25.691 53.537 20.830 1.00 41.66 466 PRO A CA 1
ATOM 3749 C C . PRO A 1 466 ? -26.146 52.066 20.763 1.00 41.66 466 PRO A C 1
ATOM 3751 O O . PRO A 1 466 ? -25.518 51.239 21.412 1.00 41.66 466 PRO A O 1
ATOM 3754 N N . ASP A 1 467 ? -27.175 51.698 19.994 1.00 40.91 467 ASP A N 1
ATOM 3755 C CA . ASP A 1 467 ? -27.866 50.407 20.179 1.00 40.91 467 ASP A CA 1
ATOM 3756 C C . ASP A 1 467 ? -27.806 49.418 19.001 1.00 40.91 467 ASP A C 1
ATOM 3758 O O . ASP A 1 467 ? -28.574 48.463 18.957 1.00 40.91 467 ASP A O 1
ATOM 3762 N N . THR A 1 468 ? -26.878 49.561 18.051 1.00 42.12 468 THR A N 1
ATOM 3763 C CA . THR A 1 468 ? -26.752 48.588 16.939 1.00 42.12 468 THR A CA 1
ATOM 3764 C C . THR A 1 468 ? -25.380 47.927 16.868 1.00 42.12 468 THR A C 1
ATOM 3766 O O . THR A 1 468 ? -24.688 47.960 15.856 1.00 42.12 468 THR A O 1
ATOM 3769 N N . HIS A 1 469 ? -25.008 47.217 17.935 1.00 41.84 469 HIS A N 1
ATOM 3770 C CA . HIS A 1 469 ? -24.107 46.066 17.805 1.00 41.84 469 HIS A CA 1
ATOM 3771 C C . HIS A 1 469 ? -24.885 44.867 17.228 1.00 41.84 469 HIS A C 1
ATOM 3773 O O . HIS A 1 469 ? -25.086 43.849 17.890 1.00 41.84 469 HIS A O 1
ATOM 3779 N N . GLU A 1 470 ? -25.352 44.980 15.983 1.00 42.84 470 GLU A N 1
ATOM 3780 C CA . GLU A 1 470 ? -25.895 43.835 15.253 1.00 42.84 470 GLU A CA 1
ATOM 3781 C C . GLU A 1 470 ? -24.733 42.993 14.716 1.00 42.84 470 GLU A C 1
ATOM 3783 O O . GLU A 1 470 ? -24.079 43.324 13.728 1.00 42.84 470 GLU A O 1
ATOM 3788 N N . SER A 1 471 ? -24.438 41.890 15.403 1.00 42.59 471 SER A N 1
ATOM 3789 C CA . SER A 1 471 ? -23.515 40.878 14.893 1.00 42.59 471 SER A CA 1
ATOM 3790 C C . SER A 1 471 ? -24.152 40.185 13.683 1.00 42.59 471 SER A C 1
ATOM 3792 O O . SER A 1 471 ? -25.183 39.524 13.816 1.00 42.59 471 SER A O 1
ATOM 3794 N N . TYR A 1 472 ? -23.521 40.312 12.509 1.00 47.28 472 TYR A N 1
ATOM 3795 C CA . TYR A 1 472 ? -23.948 39.749 11.212 1.00 47.28 472 TYR A CA 1
ATOM 3796 C C . TYR A 1 472 ? -24.325 38.253 11.271 1.00 47.28 472 TYR A C 1
ATOM 3798 O O . TYR A 1 472 ? -25.181 37.776 10.527 1.00 47.28 472 TYR A O 1
ATOM 3806 N N . VAL A 1 473 ? -23.737 37.516 12.218 1.00 50.47 473 VAL A N 1
ATOM 3807 C CA . VAL A 1 473 ? -23.989 36.086 12.457 1.00 50.47 473 VAL A CA 1
ATOM 3808 C C . VAL A 1 473 ? -25.437 35.809 12.892 1.00 50.47 473 VAL A C 1
ATOM 3810 O O . VAL A 1 473 ? -25.960 34.724 12.648 1.00 50.47 473 VAL A O 1
ATOM 3813 N N . VAL A 1 474 ? -26.115 36.777 13.513 1.00 51.28 474 VAL A N 1
ATOM 3814 C CA . VAL A 1 474 ? -27.437 36.564 14.119 1.00 51.28 474 VAL A CA 1
ATOM 3815 C C . VAL A 1 474 ? -28.578 36.850 13.132 1.00 51.28 474 VAL A C 1
ATOM 3817 O O . VAL A 1 474 ? -29.592 36.152 13.171 1.00 51.28 474 VAL A O 1
ATOM 3820 N N . THR A 1 475 ? -28.410 37.788 12.193 1.00 47.97 475 THR A N 1
ATOM 3821 C CA . THR A 1 475 ? -29.497 38.285 11.321 1.00 47.97 475 THR A CA 1
ATOM 3822 C C . THR A 1 475 ? -29.499 37.720 9.894 1.00 47.97 475 THR A C 1
ATOM 3824 O O . THR A 1 475 ? -30.551 37.704 9.254 1.00 47.97 475 THR A O 1
ATOM 3827 N N . GLY A 1 476 ? -28.377 37.200 9.383 1.00 50.47 476 GLY A N 1
ATOM 3828 C CA . GLY A 1 476 ? -28.310 36.628 8.029 1.00 50.47 476 GLY A CA 1
ATOM 3829 C C . GLY A 1 476 ? -28.906 35.218 7.940 1.00 50.47 476 GLY A C 1
ATOM 3830 O O . GLY A 1 476 ? -28.505 34.341 8.700 1.00 50.47 476 GLY A O 1
ATOM 3831 N N . LYS A 1 477 ? -29.834 34.952 7.009 1.00 50.66 477 LYS A N 1
ATOM 3832 C CA . LYS A 1 477 ? -30.374 33.598 6.763 1.00 50.66 477 LYS A CA 1
ATOM 3833 C C . LYS A 1 477 ? -29.248 32.667 6.289 1.00 50.66 477 LYS A C 1
ATOM 3835 O O . LYS A 1 477 ? -28.865 32.722 5.128 1.00 50.66 477 LYS A O 1
ATOM 3840 N N . SER A 1 478 ? -28.708 31.832 7.176 1.00 53.25 478 SER A N 1
ATOM 3841 C CA . SER A 1 478 ? -27.772 30.764 6.803 1.00 53.25 478 SER A CA 1
ATOM 3842 C C . SER A 1 478 ? -28.194 29.433 7.426 1.00 53.25 478 SER A C 1
ATOM 3844 O O . SER A 1 478 ? -28.548 29.370 8.607 1.00 53.25 478 SER A O 1
ATOM 3846 N N . ASP A 1 479 ? -28.137 28.364 6.633 1.00 51.09 479 ASP A N 1
ATOM 3847 C CA . ASP A 1 479 ? -28.596 27.014 7.001 1.00 51.09 479 ASP A CA 1
ATOM 3848 C C . ASP A 1 479 ? -27.536 26.203 7.769 1.00 51.09 479 ASP A C 1
ATOM 3850 O O . ASP A 1 479 ? -27.539 24.974 7.796 1.00 51.09 479 ASP A O 1
ATOM 3854 N N . VAL A 1 480 ? -26.600 26.890 8.428 1.00 57.09 480 VAL A N 1
ATOM 3855 C CA . VAL A 1 480 ? -25.560 26.241 9.228 1.00 57.09 480 VAL A CA 1
ATOM 3856 C C . VAL A 1 480 ? -26.132 25.902 10.606 1.00 57.09 480 VAL A C 1
ATOM 3858 O O . VAL A 1 480 ? -26.458 26.793 11.393 1.00 57.09 480 VAL A O 1
ATOM 3861 N N . VAL A 1 481 ? -26.219 24.605 10.917 1.00 55.22 481 VAL A N 1
ATOM 3862 C CA . VAL A 1 481 ? -26.865 24.044 12.124 1.00 55.22 481 VAL A CA 1
ATOM 3863 C C . VAL A 1 481 ? -26.389 24.706 13.430 1.00 55.22 481 VAL A C 1
ATOM 3865 O O . VAL A 1 481 ? -27.199 25.000 14.308 1.00 55.22 481 VAL A O 1
ATOM 3868 N N . GLY A 1 482 ? -25.093 25.022 13.547 1.00 57.91 482 GLY A N 1
ATOM 3869 C CA . GLY A 1 482 ? -24.543 25.709 14.725 1.00 57.91 482 GLY A CA 1
ATOM 3870 C C . GLY A 1 482 ? -25.017 27.160 14.879 1.00 57.91 482 GLY A C 1
ATOM 3871 O O . GLY A 1 482 ? -25.266 27.621 15.990 1.00 57.91 482 GLY A O 1
ATOM 3872 N N . VAL A 1 483 ? -25.218 27.873 13.769 1.00 60.25 483 VAL A N 1
ATOM 3873 C CA . VAL A 1 483 ? -25.676 29.273 13.764 1.00 60.25 483 VAL A CA 1
ATOM 3874 C C . VAL A 1 483 ? -27.172 29.355 14.093 1.00 60.25 483 VAL A C 1
ATOM 3876 O O . VAL A 1 483 ? -27.612 30.287 14.766 1.00 60.25 483 VAL A O 1
ATOM 3879 N N . ALA A 1 484 ? -27.958 28.344 13.706 1.00 59.91 484 ALA A N 1
ATOM 3880 C CA . ALA A 1 484 ? -29.371 28.233 14.071 1.00 59.91 484 ALA A CA 1
ATOM 3881 C C . ALA A 1 484 ? -29.586 28.090 15.592 1.00 59.91 484 ALA A C 1
ATOM 3883 O O . ALA A 1 484 ? -30.456 28.760 16.153 1.00 59.91 484 ALA A O 1
ATOM 3884 N N . ALA A 1 485 ? -28.758 27.292 16.276 1.00 65.75 485 ALA A N 1
ATOM 3885 C CA . ALA A 1 485 ? -28.818 27.146 17.732 1.00 65.75 485 ALA A CA 1
ATOM 3886 C C . ALA A 1 485 ? -28.477 28.461 18.459 1.00 65.75 485 ALA A C 1
ATOM 3888 O O . ALA A 1 485 ? -29.188 28.873 19.377 1.00 65.75 485 ALA A O 1
ATOM 3889 N N . VAL A 1 486 ? -27.442 29.172 17.994 1.00 67.69 486 VAL A N 1
ATOM 3890 C CA . VAL A 1 486 ? -27.040 30.476 18.550 1.00 67.69 486 VAL A CA 1
ATOM 3891 C C . VAL A 1 486 ? -28.122 31.538 18.325 1.00 67.69 486 VAL A C 1
ATOM 3893 O O . VAL A 1 486 ? -28.412 32.322 19.229 1.00 67.69 486 VAL A O 1
ATOM 3896 N N . ARG A 1 487 ? -28.799 31.529 17.168 1.00 70.69 487 ARG A N 1
ATOM 3897 C CA . ARG A 1 487 ? -29.975 32.381 16.914 1.00 70.69 487 ARG A CA 1
ATOM 3898 C C . ARG A 1 487 ? -31.110 32.100 17.885 1.00 70.69 487 ARG A C 1
ATOM 3900 O O . ARG A 1 487 ? -31.665 33.033 18.460 1.00 70.69 487 ARG A O 1
ATOM 3907 N N . GLN A 1 488 ? -31.460 30.829 18.067 1.00 73.88 488 GLN A N 1
ATOM 3908 C CA . GLN A 1 488 ? -32.533 30.445 18.978 1.00 73.88 488 GLN A CA 1
ATOM 3909 C C . GLN A 1 488 ? -32.210 30.883 20.408 1.00 73.88 488 GLN A C 1
ATOM 3911 O O . GLN A 1 488 ? -33.070 31.431 21.095 1.00 73.88 488 GLN A O 1
ATOM 3916 N N . GLN A 1 489 ? -30.955 30.728 20.831 1.00 74.75 489 GLN A N 1
ATOM 3917 C CA . GLN A 1 489 ? -30.491 31.197 22.131 1.00 74.75 489 GLN A CA 1
ATOM 3918 C C . GLN A 1 489 ? -30.565 32.726 22.250 1.00 74.75 489 GLN A C 1
ATOM 3920 O O . GLN A 1 489 ? -31.055 33.229 23.259 1.00 74.75 489 GLN A O 1
ATOM 3925 N N . HIS A 1 490 ? -30.161 33.469 21.216 1.00 76.56 490 HIS A N 1
ATOM 3926 C CA . HIS A 1 490 ? -30.269 34.928 21.192 1.00 76.56 490 HIS A CA 1
ATOM 3927 C C . HIS A 1 490 ? -31.728 35.400 21.279 1.00 76.56 490 HIS A C 1
ATOM 3929 O O . HIS A 1 490 ? -32.049 36.238 22.116 1.00 76.56 490 HIS A O 1
ATOM 3935 N N . VAL A 1 491 ? -32.639 34.819 20.491 1.00 78.19 491 VAL A N 1
ATOM 3936 C CA . VAL A 1 491 ? -34.076 35.147 20.536 1.00 78.19 491 VAL A CA 1
ATOM 3937 C C . VAL A 1 491 ? -34.663 34.861 21.919 1.00 78.19 491 VAL A C 1
ATOM 3939 O O . VAL A 1 491 ? -35.424 35.674 22.448 1.00 78.19 491 VAL A O 1
ATOM 3942 N N . THR A 1 492 ? -34.297 33.732 22.525 1.00 79.81 492 THR A N 1
ATOM 3943 C CA . THR A 1 492 ? -34.736 33.371 23.877 1.00 79.81 492 THR A CA 1
ATOM 3944 C C . THR A 1 492 ? -34.220 34.360 24.920 1.00 79.81 492 THR A C 1
ATOM 3946 O O . THR A 1 492 ? -35.002 34.826 25.746 1.00 79.81 492 THR A O 1
ATOM 3949 N N . LEU A 1 493 ? -32.942 34.746 24.854 1.00 79.38 493 LEU A N 1
ATOM 3950 C CA . LEU A 1 493 ? -32.349 35.728 25.765 1.00 79.38 493 LEU A CA 1
ATOM 3951 C C . LEU A 1 493 ? -32.974 37.118 25.603 1.00 79.38 493 LEU A C 1
ATOM 3953 O O . LEU A 1 493 ? -33.250 37.776 26.602 1.00 79.38 493 LEU A O 1
ATOM 3957 N N . THR A 1 494 ? -33.261 37.553 24.375 1.00 78.31 494 THR A N 1
ATOM 3958 C CA . THR A 1 494 ? -33.913 38.845 24.112 1.00 78.31 494 THR A CA 1
ATOM 3959 C C . THR A 1 494 ? -35.349 38.870 24.638 1.00 78.31 494 THR A C 1
ATOM 3961 O O . THR A 1 494 ? -35.747 39.841 25.282 1.00 78.31 494 THR A O 1
ATOM 3964 N N . LYS A 1 495 ? -36.112 37.780 24.471 1.00 79.56 495 LYS A N 1
ATOM 3965 C CA . LYS A 1 495 ? -37.445 37.645 25.087 1.00 79.56 495 LYS A CA 1
ATOM 3966 C C . LYS A 1 495 ? -37.371 37.660 26.615 1.00 79.56 495 LYS A C 1
ATOM 3968 O O . LYS A 1 495 ? -38.162 38.348 27.250 1.00 79.56 495 LYS A O 1
ATOM 3973 N N . LEU A 1 496 ? -36.406 36.953 27.203 1.00 75.94 496 LEU A N 1
ATOM 3974 C CA . LEU A 1 496 ? -36.174 36.946 28.652 1.00 75.94 496 LEU A CA 1
ATOM 3975 C C . LEU A 1 496 ? -35.836 38.340 29.189 1.00 75.94 496 LEU A C 1
ATOM 3977 O O . LEU A 1 496 ? -36.397 38.751 30.202 1.00 75.94 496 LEU A O 1
ATOM 3981 N N . LYS A 1 497 ? -34.991 39.098 28.483 1.00 79.31 497 LYS A N 1
ATOM 3982 C CA . LYS A 1 497 ? -34.687 40.497 28.819 1.00 79.31 497 LYS A CA 1
ATOM 3983 C C . LYS A 1 497 ? -35.927 41.377 28.802 1.00 79.31 497 LYS A C 1
ATOM 3985 O O . LYS A 1 497 ? -36.129 42.154 29.730 1.00 79.31 497 LYS A O 1
ATOM 3990 N N . GLN A 1 498 ? -36.769 41.221 27.783 1.00 80.56 498 GLN A N 1
ATOM 3991 C CA . GLN A 1 498 ? -37.995 42.000 27.644 1.00 80.56 498 GLN A CA 1
ATOM 3992 C C . GLN A 1 498 ? -39.008 41.686 28.755 1.00 80.56 498 GLN A C 1
ATOM 3994 O O . GLN A 1 498 ? -39.603 42.605 29.308 1.00 80.56 498 GLN A O 1
ATOM 3999 N N . VAL A 1 499 ? -39.166 40.409 29.121 1.00 80.56 499 VAL A N 1
ATOM 4000 C CA . VAL A 1 499 ? -40.087 39.977 30.189 1.00 80.56 499 VAL A CA 1
ATOM 4001 C C . VAL A 1 499 ? -39.595 40.407 31.575 1.00 80.56 499 VAL A C 1
ATOM 4003 O O . VAL A 1 499 ? -40.398 40.828 32.401 1.00 80.56 499 VAL A O 1
ATOM 4006 N N . LEU A 1 500 ? -38.285 40.344 31.831 1.00 78.06 500 LEU A N 1
ATOM 4007 C CA . LEU A 1 500 ? -37.685 40.690 33.129 1.00 78.06 500 LEU A CA 1
ATOM 4008 C C . LEU A 1 500 ? -37.272 42.174 33.243 1.00 78.06 500 LEU A C 1
ATOM 4010 O O . LEU A 1 500 ? -36.709 42.596 34.259 1.00 78.06 500 LEU A O 1
ATOM 4014 N N . GLY A 1 501 ? -37.521 42.974 32.200 1.00 79.44 501 GLY A N 1
ATOM 4015 C CA . GLY A 1 501 ? -37.142 44.389 32.128 1.00 79.44 501 GLY A CA 1
ATOM 4016 C C . GLY A 1 501 ? -35.636 44.635 32.291 1.00 79.44 501 GLY A C 1
ATOM 4017 O O . GLY A 1 501 ? -35.243 45.658 32.856 1.00 79.44 501 GLY A O 1
ATOM 4018 N N . ALA A 1 502 ? -34.803 43.676 31.882 1.00 74.44 502 ALA A N 1
ATOM 4019 C CA . ALA A 1 502 ? -33.350 43.707 32.028 1.00 74.44 502 ALA A CA 1
ATOM 4020 C C . ALA A 1 502 ? -32.693 44.305 30.776 1.00 74.44 502 ALA A C 1
ATOM 4022 O O . ALA A 1 502 ? -33.023 43.914 29.655 1.00 74.44 502 ALA A O 1
ATOM 4023 N N . GLN A 1 503 ? -31.739 45.222 30.950 1.00 72.88 503 GLN A N 1
ATOM 4024 C CA . GLN A 1 503 ? -31.014 45.818 29.818 1.00 72.88 503 GLN A CA 1
ATOM 4025 C C . GLN A 1 503 ? -29.836 44.924 29.383 1.00 72.88 503 GLN A C 1
ATOM 4027 O O . GLN A 1 503 ? -29.573 44.724 28.191 1.00 72.88 503 GLN A O 1
ATOM 4032 N N . THR A 1 504 ? -29.178 44.269 30.341 1.00 74.44 504 THR A N 1
ATOM 4033 C CA . THR A 1 504 ? -28.005 43.411 30.107 1.00 74.44 504 THR A CA 1
ATOM 4034 C C . THR A 1 504 ? -28.287 41.929 30.402 1.00 74.44 504 THR A C 1
ATOM 4036 O O . THR A 1 504 ? -29.307 41.585 30.996 1.00 74.44 504 THR A O 1
ATOM 4039 N N . ILE A 1 505 ? -27.439 41.014 29.901 1.00 70.06 505 ILE A N 1
ATOM 4040 C CA . ILE A 1 505 ? -27.595 39.561 30.154 1.00 70.06 505 ILE A CA 1
ATOM 4041 C C . ILE A 1 505 ? -27.285 39.244 31.623 1.00 70.06 505 ILE A C 1
ATOM 4043 O O . ILE A 1 505 ? -27.967 38.417 32.224 1.00 70.06 505 ILE A O 1
ATOM 4047 N N . ASP A 1 506 ? -26.323 39.950 32.215 1.00 74.94 506 ASP A N 1
ATOM 4048 C CA . ASP A 1 506 ? -25.894 39.749 33.604 1.00 74.94 506 ASP A CA 1
ATOM 4049 C C . ASP A 1 506 ? -26.981 40.135 34.620 1.00 74.94 506 ASP A C 1
ATOM 4051 O O . ASP A 1 506 ? -27.018 39.621 35.736 1.00 74.94 506 ASP A O 1
ATOM 4055 N N . GLU A 1 507 ? -27.932 40.980 34.214 1.00 74.38 507 GLU A N 1
ATOM 4056 C CA . GLU A 1 507 ? -29.111 41.340 35.005 1.00 74.38 507 GLU A CA 1
ATOM 4057 C C . GLU A 1 507 ? -30.224 40.280 34.993 1.00 74.38 507 GLU A C 1
ATOM 4059 O O . GLU A 1 507 ? -31.155 40.380 35.795 1.00 74.38 507 GLU A O 1
ATOM 4064 N N . LEU A 1 508 ? -30.159 39.263 34.124 1.00 73.19 508 LEU A N 1
ATOM 4065 C CA . LEU A 1 508 ? -31.219 38.255 34.005 1.00 73.19 508 LEU A CA 1
ATOM 4066 C C . LEU A 1 508 ? -31.290 37.334 35.225 1.00 73.19 508 LEU A C 1
ATOM 4068 O O . LEU A 1 508 ? -32.379 37.088 35.738 1.00 73.19 508 LEU A O 1
ATOM 4072 N N . VAL A 1 509 ? -30.145 36.843 35.709 1.00 71.19 509 VAL A N 1
ATOM 4073 C CA . VAL A 1 509 ? -30.100 35.899 36.840 1.00 71.19 509 VAL A CA 1
ATOM 4074 C C . VAL A 1 509 ? -30.578 36.553 38.145 1.00 71.19 509 VAL A C 1
ATOM 4076 O O . VAL A 1 509 ? -31.479 35.994 38.765 1.00 71.19 509 VAL A O 1
ATOM 4079 N N . PRO A 1 510 ? -30.098 37.751 38.542 1.00 70.12 510 PRO A N 1
ATOM 4080 C CA . PRO A 1 510 ? -30.545 38.401 39.776 1.00 70.12 510 PRO A CA 1
ATOM 4081 C C . PRO A 1 510 ? -32.029 38.790 39.773 1.00 70.12 510 PRO A C 1
ATOM 4083 O O . PRO A 1 510 ? -32.646 38.858 40.836 1.00 70.12 510 PRO A O 1
ATOM 4086 N N . ARG A 1 511 ? -32.601 39.077 38.594 1.00 67.56 511 ARG A N 1
ATOM 4087 C CA . ARG A 1 511 ? -34.010 39.472 38.440 1.00 67.56 511 ARG A CA 1
ATOM 4088 C C . ARG A 1 511 ? -34.967 38.292 38.311 1.00 67.56 511 ARG A C 1
ATOM 4090 O O . ARG A 1 511 ? -36.128 38.456 38.641 1.00 67.56 511 ARG A O 1
ATOM 4097 N N . ALA A 1 512 ? -34.498 37.130 37.861 1.00 65.38 512 ALA A N 1
ATOM 4098 C CA . ALA A 1 512 ? -35.294 35.902 37.842 1.00 65.38 512 ALA A CA 1
ATOM 4099 C C . ALA A 1 512 ? -35.407 35.238 39.230 1.00 65.38 512 ALA A C 1
ATOM 4101 O O . ALA A 1 512 ? -36.272 34.394 39.437 1.00 65.38 512 ALA A O 1
ATOM 4102 N N . THR A 1 513 ? -34.521 35.596 40.167 1.00 61.97 513 THR A N 1
ATOM 4103 C CA . THR A 1 513 ? -34.503 35.093 41.554 1.00 61.97 513 THR A CA 1
ATOM 4104 C C . THR A 1 513 ? -35.171 36.025 42.574 1.00 61.97 513 THR A C 1
ATOM 4106 O O . THR A 1 513 ? -35.134 35.733 43.768 1.00 61.97 513 THR A O 1
ATOM 4109 N N . LYS A 1 514 ? -35.740 37.149 42.125 1.00 51.41 514 LYS A N 1
ATOM 4110 C CA . LYS A 1 514 ? -36.637 38.015 42.905 1.00 51.41 514 LYS A CA 1
ATOM 4111 C C . LYS A 1 514 ? -38.066 37.771 42.457 1.00 51.41 514 LYS A C 1
ATOM 4113 O O . LYS A 1 514 ? -38.947 37.835 43.340 1.00 51.41 514 LYS A O 1
#

Radius of gyration: 56.75 Å; chains: 1; bounding box: 152×96×167 Å

Secondary structure (DSSP, 8-state):
-HHHHHHHHHHHHHHHHHHHHHHHHHHHHHHHHHHHHHHHHHHHHHHHHHHHHHHHHHHHHHHHHHHHHHHHHHHHHHHHHHHHHHHHHHHHHHHHHHHHHHHHHHHHHHHHHHHHHHHHHHHHHHHHHHHHHHHHHHHSSPPPTT-HHHHHHHHHHHHHHHHHHHHHHHHHHHHHHHHHHHHHHHHHHHHHHHHHTS-TTTHHHHHHHHHHHHHHHHHHHHHHHHHHHHHHHHHHHHHHHHHHHHHHHHHHHHHHHHHHHHHHHHSPPHHHHHHHHHHHHHHHHHHHHHHHHHHH-SSHHHHHHTS-HHHHHHHHHHHHHTTGGGGGGS-HHHHHHHHHHHHHS--SPPPHHHHHHHHHHHHHHHHHHHHHHHHHHHHHHTHHHHHHHHHHHHHHHHHHTT--SSTTHHHHHHHHHHHHHHHHHHHHHHHHHTT--TTS-HHHHHHHHHHHHHHHT-TTPPPPPTT----HHHHS----HHHHHHHHHHHHHHHHHHHHT-SSSTTHHHHHT-

InterPro domains:
  IPR037692 Centrosomal protein of 70kDa [PTHR14594] (3-337)

pLDDT: mean 80.0, std 14.55, range [40.91, 96.88]